Protein AF-A0AAE0SZ71-F1 (afdb_monomer)

Nearest PDB structures (foldseek):
  3pkj-assembly7_E  TM=8.892E-01  e=9.591E-26  Homo sapiens
  4r8m-assembly1_A  TM=6.930E-01  e=4.280E-16  Homo sapiens
  8qt3-assembly1_A  TM=6.829E-01  e=2.014E-15  Homo sapiens
  4r8m-assembly2_B  TM=6.073E-01  e=3.443E-15  Homo sapiens
  2hjh-assembly1_A  TM=6.208E-01  e=1.330E-12  Saccharomyces cerevisiae

pLDDT: mean 90.18, std 10.47, range [48.31, 98.88]

Sequence (384 aa):
MAACCCLSTCKEGAITSTHAHVKVRAFNLTENERKDLKAAWSEEGNAVFHYHCWKYLTSASRGKNPDMKLSDLEVQLVQEAAKTAEYHDEEEKVKDEAKRIAQMIRSADYCIGFTGAGISTAAGIGDFRGIDGKWTERDKKKEYGEKGVKKSAKKSYGSYRPTYTHEALVKLMEMGHIKHLISQNTDGLHRLSGFPHSKLSELHGNSFIEKCEKCGAQYERPFSYRSVSGNSSVPPKCCKRCKINHRTGRMCEKKECNGYLMNTIINFGDYLEDEVLSGATQNAKKADLVLCLGTTLQVTPASDLVQMGKKPIKLILCNRQSTPYDALCYEKEKGQLAPNGVRIFGDCDRLMKEVMLNMLGIENLVEWEQGREERMKQYDERRK

Foldseek 3Di:
DWDCAQQQPDPDDTHDLQAKKKKWAFFADDPVRQPPFRGRADRLRIGMHHPVSLVQQQCQLVVNHPVDPGDPSSSRSSVRRLQQIFIAHGLVQLLVQLLVVLVCLVPWPAEAEEEEPLQQVVQVRAAQRHNLHPVSLVVCCVPPNPRNHDPDDDDFLLSTEGDLLLLLQVVSVVVVSHQAYEYCDQSCRNVLSVNDPLRYQHQQAHQQWKAFPFPRDIDGHLGGAAADDDDAPDDFDQDPFPRGGQFRNDADPPPVRRTTIGGSGHDPRGHTDPVSVVSLQVSLQATQEYEYEADQLPDPPSSVSPVNYDPVHEYEHEYRHHHPCQLSQWDQDPNDTHGSYYYGRDRSSSSSLSSVCSNQPDVRSVVSVVCVVVSVVSSNVSSD

Radius of gyration: 22.72 Å; Cα contacts (8 Å, |Δi|>4): 715; chains: 1; bounding box: 68×51×63 Å

Secondary structure (DSSP, 8-state):
--B--SBTT--S--B-TTS-EEEEE-----TTTTTT-SB---TTSEEEEEHHHHHHHHHHTTT--TT----HHHHHHHHHHHHT-EEE--HHHHHHHHHHHHHHHHH-SSEEEEE-GGGGGGGT---SSSTT-HHHHHHHHHHHTTTT--------GGG----HHHHHHHHHHHTT-EEEEEE---S-HHHHTT--GGGEEETT--TTEEEETTT--EEE-SS------SS-SSPP-B-TTT--B-EEEEE-SSTTT-PEEEE----TTPPPPHHHHHHHHHHHHH-SEEEEES----STTTGGGGG-SSSSPEEEEE-SS--TTGGGGEEEETTEEEESSEEE-S-HHHHHHHHHHHHH-HHHHHHHHHTHHHHHHHHHHHT-

Mean predicted aligned error: 6.12 Å

Solvent-accessible surface area (backbone atoms only — not comparable to full-atom values): 20593 Å² total; per-residue (Å²): 127,70,40,68,48,25,43,73,83,63,83,70,75,68,44,43,90,51,46,43,28,33,40,30,35,33,67,64,44,56,78,74,75,52,55,94,51,67,50,56,55,41,58,70,16,38,39,40,26,41,47,68,58,47,52,52,54,57,34,21,59,68,72,73,32,88,92,46,85,70,54,75,66,52,28,52,42,51,59,47,13,58,73,23,36,32,33,31,53,29,47,65,61,49,49,56,49,15,48,51,49,30,52,51,50,72,70,33,92,30,23,30,38,36,37,24,44,50,49,39,40,86,46,71,43,75,36,52,61,48,72,80,4,59,50,42,42,51,51,43,37,72,78,62,37,84,67,76,63,82,86,71,81,85,73,64,69,66,79,54,59,58,30,66,40,45,48,49,54,39,53,39,32,75,73,61,41,41,66,36,36,37,29,59,42,38,72,45,39,55,56,63,58,63,42,55,69,97,39,49,24,51,54,33,19,27,42,31,34,31,30,21,77,69,83,61,54,73,45,80,47,48,50,59,69,46,80,61,67,103,81,58,93,56,81,83,55,54,37,93,63,56,62,47,51,44,44,37,75,46,66,39,84,54,79,89,66,76,19,51,22,21,50,45,66,58,52,80,71,49,73,68,54,64,70,44,50,48,53,41,46,58,54,26,42,63,14,39,28,34,44,35,34,17,50,54,62,81,56,76,73,68,40,61,41,76,71,50,27,40,82,84,51,27,29,35,40,30,19,34,46,82,40,92,59,61,68,52,19,37,41,78,53,98,89,40,84,40,78,58,33,40,79,43,34,31,58,43,49,63,46,45,50,43,22,43,37,60,69,54,35,69,68,56,34,52,56,59,56,64,51,44,66,60,51,51,52,53,43,55,56,68,44,101

Organism: NCBI:txid2493646

Structure (mmCIF, N/CA/C/O backbone):
data_AF-A0AAE0SZ71-F1
#
_entry.id   AF-A0AAE0SZ71-F1
#
loop_
_atom_site.group_PDB
_atom_site.id
_atom_site.type_symbol
_atom_site.label_atom_id
_atom_site.label_alt_id
_atom_site.label_comp_id
_atom_site.label_asym_id
_atom_site.label_entity_id
_atom_site.label_seq_id
_atom_site.pdbx_PDB_ins_code
_atom_site.Cartn_x
_atom_site.Cartn_y
_atom_site.Cartn_z
_atom_site.occupancy
_atom_site.B_iso_or_equiv
_atom_site.auth_seq_id
_atom_site.auth_comp_id
_atom_site.auth_asym_id
_atom_site.auth_atom_id
_atom_site.pdbx_PDB_model_num
ATOM 1 N N . MET A 1 1 ? -0.511 -15.263 19.471 1.00 48.50 1 MET A N 1
ATOM 2 C CA . MET A 1 1 ? -0.666 -14.887 20.893 1.00 48.50 1 MET A CA 1
ATOM 3 C C . MET A 1 1 ? -1.910 -14.035 21.019 1.00 48.50 1 MET A C 1
ATOM 5 O O . MET A 1 1 ? -2.084 -13.149 20.190 1.00 48.50 1 MET A O 1
ATOM 9 N N . ALA A 1 2 ? -2.783 -14.341 21.976 1.00 62.62 2 ALA A N 1
ATOM 10 C CA . ALA A 1 2 ? -3.951 -13.515 22.247 1.00 62.62 2 ALA A CA 1
ATOM 11 C C . ALA A 1 2 ? -3.523 -12.287 23.068 1.00 62.62 2 ALA A C 1
ATOM 13 O O . ALA A 1 2 ? -2.695 -12.415 23.968 1.00 62.62 2 ALA A O 1
ATOM 14 N N . ALA A 1 3 ? -4.040 -11.110 22.729 1.00 82.12 3 ALA A N 1
ATOM 15 C CA . ALA A 1 3 ? -3.817 -9.870 23.465 1.00 82.12 3 ALA A CA 1
ATOM 16 C C . ALA A 1 3 ? -5.082 -9.510 24.251 1.00 82.12 3 ALA A C 1
ATOM 18 O O . ALA A 1 3 ? -6.190 -9.749 23.781 1.00 82.12 3 ALA A O 1
ATOM 19 N N . CYS A 1 4 ? -4.950 -8.913 25.431 1.00 90.50 4 CYS A N 1
ATOM 20 C CA . CYS A 1 4 ? -6.106 -8.349 26.126 1.00 90.50 4 CYS A CA 1
ATOM 21 C C . CYS A 1 4 ? -6.419 -6.959 25.567 1.00 90.50 4 CYS A C 1
ATOM 23 O O . CYS A 1 4 ? -5.514 -6.212 25.191 1.00 90.50 4 CYS A O 1
ATOM 25 N N . CYS A 1 5 ? -7.700 -6.598 25.533 1.00 94.69 5 CYS A N 1
ATOM 26 C CA . CYS A 1 5 ? -8.083 -5.222 25.257 1.00 94.69 5 CYS A CA 1
ATOM 27 C C . CYS A 1 5 ? -7.562 -4.301 26.368 1.00 94.69 5 CYS A C 1
ATOM 29 O O . CYS A 1 5 ? -7.743 -4.578 27.549 1.00 94.69 5 CYS A O 1
ATOM 31 N N . CYS A 1 6 ? -6.958 -3.179 25.985 1.00 95.88 6 CYS A N 1
ATOM 32 C CA . CYS A 1 6 ? -6.413 -2.190 26.907 1.00 95.88 6 CYS A CA 1
ATOM 33 C C . CYS A 1 6 ? -7.485 -1.327 27.590 1.00 95.88 6 CYS A C 1
ATOM 35 O O . CYS A 1 6 ? -7.135 -0.527 28.448 1.00 95.88 6 CYS A O 1
ATOM 37 N N . LEU A 1 7 ? -8.769 -1.422 27.230 1.00 95.31 7 LEU A N 1
ATOM 38 C CA . LEU A 1 7 ? -9.818 -0.660 27.910 1.00 95.31 7 LEU A CA 1
ATOM 39 C C . LEU A 1 7 ? -10.175 -1.351 29.233 1.00 95.31 7 LEU A C 1
ATOM 41 O O . LEU A 1 7 ? -10.630 -2.490 29.221 1.00 95.31 7 LEU A O 1
ATOM 45 N N . SER A 1 8 ? -10.019 -0.659 30.363 1.00 91.00 8 SER A N 1
ATOM 46 C CA . SER A 1 8 ? -10.169 -1.249 31.704 1.00 91.00 8 SER A CA 1
ATOM 47 C C . SER A 1 8 ? -11.580 -1.751 32.014 1.00 91.00 8 SER A C 1
ATOM 49 O O . SER A 1 8 ? -11.755 -2.663 32.815 1.00 91.00 8 SER A O 1
ATOM 51 N N . THR A 1 9 ? -12.594 -1.185 31.358 1.00 91.50 9 THR A N 1
ATOM 52 C CA . THR A 1 9 ? -13.996 -1.599 31.486 1.00 91.50 9 THR A CA 1
ATOM 53 C C . THR A 1 9 ? -14.417 -2.644 30.453 1.00 91.50 9 THR A C 1
ATOM 55 O O . THR A 1 9 ? -15.591 -3.022 30.418 1.00 91.50 9 THR A O 1
ATOM 58 N N . CYS A 1 10 ? -13.500 -3.103 29.594 1.00 93.06 10 CYS A N 1
ATOM 59 C CA . CYS A 1 10 ? -13.794 -4.134 28.609 1.00 93.06 10 CYS A CA 1
ATOM 60 C C . CYS A 1 10 ? -14.146 -5.446 29.317 1.00 93.06 10 CYS A C 1
ATOM 62 O O . CYS A 1 10 ? -13.389 -5.940 30.148 1.00 93.06 10 CYS A O 1
ATOM 64 N N . LYS A 1 11 ? -15.306 -6.006 28.969 1.00 90.62 11 LYS A N 1
ATOM 65 C CA . LYS A 1 11 ? -15.768 -7.315 29.456 1.00 90.62 11 LYS A CA 1
ATOM 66 C C . LYS A 1 11 ? -15.661 -8.408 28.392 1.00 90.62 11 LYS A C 1
ATOM 68 O O . LYS A 1 11 ? -16.082 -9.534 28.635 1.00 90.62 11 LYS A O 1
ATOM 73 N N . GLU A 1 12 ? -15.157 -8.067 27.210 1.00 88.31 12 GLU A N 1
ATOM 74 C CA . GLU A 1 12 ? -14.940 -9.042 26.146 1.00 88.31 12 GLU A CA 1
ATOM 75 C C . GLU A 1 12 ? -13.670 -9.857 26.401 1.00 88.31 12 GLU A C 1
ATOM 77 O O . GLU A 1 12 ? -12.774 -9.436 27.135 1.00 88.31 12 GLU A O 1
ATOM 82 N N . GLY A 1 13 ? -13.620 -11.047 25.799 1.00 86.06 13 GLY A N 1
ATOM 83 C CA . GLY A 1 13 ? -12.505 -11.979 25.934 1.00 86.06 13 GLY A CA 1
ATOM 84 C C . GLY A 1 13 ? -11.212 -11.492 25.274 1.00 86.06 13 GLY A C 1
ATOM 85 O O . GLY A 1 13 ? -11.029 -10.323 24.949 1.00 86.06 13 GLY A O 1
ATOM 86 N N . ALA A 1 14 ? -10.270 -12.408 25.075 1.00 90.12 14 ALA A N 1
ATOM 87 C CA . ALA A 1 14 ? -8.994 -12.053 24.469 1.00 90.12 14 ALA A CA 1
ATOM 88 C C . ALA A 1 14 ? -9.130 -11.751 22.961 1.00 90.12 14 ALA A C 1
ATOM 90 O O . ALA A 1 14 ? -9.825 -12.440 22.212 1.00 90.12 14 ALA A O 1
ATOM 91 N N . ILE A 1 15 ? -8.384 -10.752 22.495 1.00 90.88 15 ILE A N 1
ATOM 92 C CA . ILE A 1 15 ? -8.221 -10.407 21.084 1.00 90.88 15 ILE A CA 1
ATOM 93 C C . ILE A 1 15 ? -7.270 -11.425 20.456 1.00 90.88 15 ILE A C 1
ATOM 95 O O . ILE A 1 15 ? -6.082 -11.481 20.782 1.00 90.88 15 ILE A O 1
ATOM 99 N N . THR A 1 16 ? -7.778 -12.230 19.532 1.00 88.50 16 THR A N 1
ATOM 100 C CA . THR A 1 16 ? -6.980 -13.139 18.708 1.00 88.50 16 THR A CA 1
ATOM 101 C C . THR A 1 16 ? -6.716 -12.493 17.344 1.00 88.50 16 THR A C 1
ATOM 103 O O . THR A 1 16 ? -7.245 -11.430 17.023 1.00 88.50 16 THR A O 1
ATOM 106 N N . SER A 1 17 ? -5.918 -13.145 16.497 1.00 80.38 17 SER A N 1
ATOM 107 C CA . SER A 1 17 ? -5.688 -12.707 15.111 1.00 80.38 17 SER A CA 1
ATOM 108 C C . SER A 1 17 ? -6.942 -12.757 14.223 1.00 80.38 17 SER A C 1
ATOM 110 O O . SER A 1 17 ? -6.939 -12.194 13.125 1.00 80.38 17 SER A O 1
ATOM 112 N N . THR A 1 18 ? -8.000 -13.439 14.668 1.00 87.06 18 THR A N 1
ATOM 113 C CA . THR A 1 18 ? -9.254 -13.593 13.920 1.00 87.06 18 THR A CA 1
ATOM 114 C C . THR A 1 18 ? -10.278 -12.511 14.263 1.00 87.06 18 THR A C 1
ATOM 116 O O . THR A 1 18 ? -11.171 -12.260 13.458 1.00 87.06 18 THR A O 1
ATOM 119 N N . HIS A 1 19 ? -10.134 -11.844 15.413 1.00 92.25 19 HIS A N 1
ATOM 120 C CA . HIS A 1 19 ? -11.052 -10.807 15.882 1.00 92.25 19 HIS A CA 1
ATOM 121 C C . HIS A 1 19 ? -10.746 -9.432 15.281 1.00 92.25 19 HIS A C 1
ATOM 123 O O . HIS A 1 19 ? -9.582 -9.062 15.087 1.00 92.25 19 HIS A O 1
ATOM 129 N N . ALA A 1 20 ? -11.798 -8.638 15.069 1.00 94.44 20 ALA A N 1
ATOM 130 C CA . ALA A 1 20 ? -11.657 -7.237 14.704 1.00 94.44 20 ALA A CA 1
ATOM 131 C C . ALA A 1 20 ? -11.041 -6.427 15.857 1.00 94.44 20 ALA A C 1
ATOM 133 O O . ALA A 1 20 ? -11.530 -6.442 16.991 1.00 94.44 20 ALA A O 1
ATOM 134 N N . HIS A 1 21 ? -9.973 -5.687 15.574 1.00 95.94 21 HIS A N 1
ATOM 135 C CA . HIS A 1 21 ? -9.239 -4.943 16.594 1.00 95.94 21 HIS A CA 1
ATOM 136 C C . HIS A 1 21 ? -8.551 -3.704 16.031 1.00 95.94 21 HIS A C 1
ATOM 138 O O . HIS A 1 21 ? -8.411 -3.531 14.821 1.00 95.94 21 HIS A O 1
ATOM 144 N N . VAL A 1 22 ? -8.125 -2.824 16.934 1.00 96.75 22 VAL A N 1
ATOM 145 C CA . VAL A 1 22 ? -7.408 -1.593 16.607 1.00 96.75 22 VAL A CA 1
ATOM 146 C C . VAL A 1 22 ? -6.134 -1.537 17.425 1.00 96.75 22 VAL A C 1
ATOM 148 O O . VAL A 1 22 ? -6.160 -1.699 18.646 1.00 96.75 22 VAL A O 1
ATOM 151 N N . LYS A 1 23 ? -5.020 -1.304 16.744 1.00 95.94 23 LYS A N 1
ATOM 152 C CA . LYS A 1 23 ? -3.729 -1.006 17.351 1.00 95.94 23 LYS A CA 1
ATOM 153 C C . LYS A 1 23 ? -3.484 0.482 17.223 1.00 95.94 23 LYS A C 1
ATOM 155 O O . LYS A 1 23 ? -3.735 1.070 16.173 1.00 95.94 23 LYS A O 1
ATOM 160 N N . VAL A 1 24 ? -3.008 1.092 18.293 1.00 95.19 24 VAL A N 1
ATOM 161 C CA . VAL A 1 24 ? -2.749 2.528 18.330 1.00 95.19 24 VAL A CA 1
ATOM 162 C C . VAL A 1 24 ? -1.466 2.814 19.084 1.00 95.19 24 VAL A C 1
ATOM 164 O O . VAL A 1 24 ? -1.037 2.020 19.928 1.00 95.19 24 VAL A O 1
ATOM 167 N N . ARG A 1 25 ? -0.886 3.985 18.817 1.00 92.19 25 ARG A N 1
ATOM 168 C CA . ARG A 1 25 ? 0.260 4.481 19.569 1.00 92.19 25 ARG A CA 1
ATOM 169 C C . ARG A 1 25 ? 0.177 5.984 19.791 1.00 92.19 25 ARG A C 1
ATOM 171 O O . ARG A 1 25 ? 0.196 6.749 18.825 1.00 92.19 25 ARG A O 1
ATOM 178 N N . ALA A 1 26 ? 0.153 6.387 21.055 1.00 89.75 26 ALA A N 1
ATOM 179 C CA . ALA A 1 26 ? 0.251 7.777 21.486 1.00 89.75 26 ALA A CA 1
ATOM 180 C C . ALA A 1 26 ? 1.727 8.208 21.668 1.00 89.75 26 ALA A C 1
ATOM 182 O O . ALA A 1 26 ? 2.641 7.643 21.050 1.00 89.75 26 ALA A O 1
ATOM 183 N N . PHE A 1 27 ? 1.965 9.235 22.485 1.00 84.25 27 PHE A N 1
ATOM 184 C CA . PHE A 1 27 ? 3.294 9.599 22.980 1.00 84.25 27 PHE A CA 1
ATOM 185 C C . PHE A 1 27 ? 3.698 8.734 24.188 1.00 84.25 27 PHE A C 1
ATOM 187 O O . PHE A 1 27 ? 2.862 8.066 24.798 1.00 84.25 27 PHE A O 1
ATOM 194 N N . ASN A 1 28 ? 4.996 8.716 24.504 1.00 84.75 28 ASN A N 1
ATOM 195 C CA . ASN A 1 28 ? 5.529 7.949 25.631 1.00 84.75 28 ASN A CA 1
ATOM 196 C C . ASN A 1 28 ? 5.015 8.505 26.964 1.00 84.75 28 ASN A C 1
ATOM 198 O O . ASN A 1 28 ? 4.923 9.719 27.129 1.00 84.75 28 ASN A O 1
ATOM 202 N N . LEU A 1 29 ? 4.764 7.615 27.921 1.00 82.75 29 LEU A N 1
ATOM 203 C CA . LEU A 1 29 ? 4.217 7.953 29.233 1.00 82.75 29 LEU A CA 1
ATOM 204 C C . LEU A 1 29 ? 5.156 7.483 30.343 1.00 82.75 29 LEU A C 1
ATOM 206 O O . LEU A 1 29 ? 5.668 6.363 30.313 1.00 82.75 29 LEU A O 1
ATOM 210 N N . THR A 1 30 ? 5.339 8.319 31.359 1.00 85.94 30 THR A N 1
ATOM 211 C CA . THR A 1 30 ? 5.982 7.927 32.617 1.00 85.94 30 THR A CA 1
ATOM 212 C C . THR A 1 30 ? 5.113 6.931 33.387 1.00 85.94 30 THR A C 1
ATOM 214 O O . THR A 1 30 ? 3.927 6.749 33.116 1.00 85.94 30 THR A O 1
ATOM 217 N N . GLU A 1 31 ? 5.686 6.261 34.387 1.00 85.69 31 GLU A N 1
ATOM 218 C CA . GLU A 1 31 ? 4.921 5.345 35.239 1.00 85.69 31 GLU A CA 1
ATOM 219 C C . GLU A 1 31 ? 3.750 6.037 35.953 1.00 85.69 31 GLU A C 1
ATOM 221 O O . GLU A 1 31 ? 2.668 5.465 36.038 1.00 85.69 31 GLU A O 1
ATOM 226 N N . ASN A 1 32 ? 3.937 7.277 36.413 1.00 87.56 32 ASN A N 1
ATOM 227 C CA . ASN A 1 32 ? 2.889 8.021 37.110 1.00 87.56 32 ASN A CA 1
ATOM 228 C C . ASN A 1 32 ? 1.768 8.477 36.172 1.00 87.56 32 ASN A C 1
ATOM 230 O O . ASN A 1 32 ? 0.607 8.388 36.552 1.00 87.56 32 ASN A O 1
ATOM 234 N N . GLU A 1 33 ? 2.088 8.899 34.946 1.00 87.00 33 GLU A N 1
ATOM 235 C CA . GLU A 1 33 ? 1.075 9.310 33.960 1.00 87.00 33 GLU A CA 1
ATOM 236 C C . GLU A 1 33 ? 0.180 8.149 33.506 1.00 87.00 33 GLU A C 1
ATOM 238 O O . GLU A 1 33 ? -0.921 8.386 33.026 1.00 87.00 33 GLU A O 1
ATOM 243 N N . ARG A 1 34 ? 0.631 6.895 33.657 1.00 88.31 34 ARG A N 1
ATOM 244 C CA . ARG A 1 34 ? -0.151 5.699 33.302 1.00 88.31 34 ARG A CA 1
ATOM 245 C C . ARG A 1 34 ? -1.137 5.255 34.384 1.00 88.31 34 ARG A C 1
ATOM 247 O O . ARG A 1 34 ? -1.961 4.382 34.109 1.00 88.31 34 ARG A O 1
ATOM 254 N N . LYS A 1 35 ? -1.043 5.795 35.603 1.00 86.75 35 LYS A N 1
ATOM 255 C CA . LYS A 1 35 ? -1.917 5.404 36.718 1.00 86.75 35 LYS A CA 1
ATOM 256 C C . LYS A 1 35 ? -3.323 5.964 36.516 1.00 86.75 35 LYS A C 1
ATOM 258 O O . LYS A 1 35 ? -3.495 7.052 35.980 1.00 86.75 35 LYS A O 1
ATOM 263 N N . ASP A 1 36 ? -4.318 5.187 36.935 1.00 86.56 36 ASP A N 1
ATOM 264 C CA . ASP A 1 36 ? -5.735 5.574 36.980 1.00 86.56 36 ASP A CA 1
ATOM 265 C C . ASP A 1 36 ? -6.378 5.979 35.635 1.00 86.56 36 ASP A C 1
ATOM 267 O O . ASP A 1 36 ? -7.490 6.511 35.606 1.00 86.56 36 ASP A O 1
ATOM 271 N N . LEU A 1 37 ? -5.733 5.661 34.506 1.00 92.69 37 LEU A N 1
ATOM 272 C CA . LEU A 1 37 ? -6.303 5.846 33.171 1.00 92.69 37 LEU A CA 1
ATOM 273 C C . LEU A 1 37 ? -7.346 4.761 32.852 1.00 92.69 37 LEU A C 1
ATOM 275 O O . LEU A 1 37 ? -7.213 3.592 33.223 1.00 92.69 37 LEU A O 1
ATOM 279 N N . LYS A 1 38 ? -8.373 5.114 32.073 1.00 93.38 38 LYS A N 1
ATOM 280 C CA . LYS A 1 38 ? -9.365 4.166 31.536 1.00 93.38 38 LYS A CA 1
ATOM 281 C C . LYS A 1 38 ? -8.763 3.203 30.515 1.00 93.38 38 LYS A C 1
ATOM 283 O O . LYS A 1 38 ? -9.315 2.128 30.296 1.00 93.38 38 LYS A O 1
ATOM 288 N N . ALA A 1 39 ? -7.654 3.577 29.885 1.00 94.44 39 ALA A N 1
ATOM 289 C CA . ALA A 1 39 ? -6.914 2.728 28.965 1.00 94.44 39 ALA A CA 1
ATOM 290 C C . ALA A 1 39 ? -5.526 2.391 29.526 1.00 94.44 39 ALA A C 1
ATOM 292 O O . ALA A 1 39 ? -4.774 3.273 29.933 1.00 94.44 39 ALA A O 1
ATOM 293 N N . ALA A 1 40 ? -5.177 1.109 29.505 1.00 93.75 40 ALA A N 1
ATOM 294 C CA . ALA A 1 40 ? -3.873 0.592 29.885 1.00 93.75 40 ALA A CA 1
ATOM 295 C C . ALA A 1 40 ? -2.869 0.789 28.738 1.00 93.75 40 ALA A C 1
ATOM 297 O O . ALA A 1 40 ? -2.753 -0.047 27.838 1.00 93.75 40 ALA A O 1
ATOM 298 N N . TRP A 1 41 ? -2.155 1.912 28.769 1.00 92.94 41 TRP A N 1
ATOM 299 C CA . TRP A 1 41 ? -1.090 2.231 27.818 1.00 92.94 41 TRP A CA 1
ATOM 300 C C . TRP A 1 41 ? 0.247 1.612 28.241 1.00 92.94 41 TRP A C 1
ATOM 302 O O . TRP A 1 41 ? 0.579 1.553 29.429 1.00 92.94 41 TRP A O 1
ATOM 312 N N . SER A 1 42 ? 1.056 1.181 27.274 1.00 92.12 42 SER A N 1
ATOM 313 C CA . SER A 1 42 ? 2.456 0.841 27.545 1.00 92.12 42 SER A CA 1
ATOM 314 C C . SER A 1 42 ? 3.306 2.099 27.778 1.00 92.12 42 SER A C 1
ATOM 316 O O . SER A 1 42 ? 2.874 3.217 27.502 1.00 92.12 42 SER A O 1
ATOM 318 N N . GLU A 1 43 ? 4.538 1.927 28.261 1.00 87.88 43 GLU A N 1
ATOM 319 C CA . GLU A 1 43 ? 5.514 3.025 28.400 1.00 87.88 43 GLU A CA 1
ATOM 320 C C . GLU A 1 43 ? 5.785 3.743 27.062 1.00 87.88 43 GLU A C 1
ATOM 322 O O . GLU A 1 43 ? 5.908 4.964 27.004 1.00 87.88 43 GLU A O 1
ATOM 327 N N . GLU A 1 44 ? 5.792 2.991 25.958 1.00 85.69 44 GLU A N 1
ATOM 328 C CA . GLU A 1 44 ? 5.942 3.518 24.593 1.00 85.69 44 GLU A CA 1
ATOM 329 C C . GLU A 1 44 ? 4.633 4.090 24.006 1.00 85.69 44 GLU A C 1
ATOM 331 O O . GLU A 1 44 ? 4.572 4.406 22.813 1.00 85.69 44 GLU A O 1
ATOM 336 N N . GLY A 1 45 ? 3.571 4.174 24.815 1.00 88.81 45 GLY A N 1
ATOM 337 C CA . GLY A 1 45 ? 2.261 4.679 24.410 1.00 88.81 45 GLY A CA 1
ATOM 338 C C . GLY A 1 45 ? 1.468 3.726 23.513 1.00 88.81 45 GLY A C 1
ATOM 339 O O . GLY A 1 45 ? 0.530 4.168 22.853 1.00 88.81 45 GLY A O 1
ATOM 340 N N . ASN A 1 46 ? 1.830 2.440 23.443 1.00 93.31 46 ASN A N 1
ATOM 341 C CA . ASN A 1 46 ? 1.107 1.447 22.642 1.00 93.31 46 ASN A CA 1
ATOM 342 C C . ASN A 1 46 ? -0.126 0.929 23.389 1.00 93.31 46 ASN A C 1
ATOM 344 O O . ASN A 1 46 ? -0.070 0.699 24.600 1.00 93.31 46 ASN A O 1
ATOM 348 N N . ALA A 1 47 ? -1.206 0.674 22.652 1.00 95.00 47 ALA A N 1
ATOM 349 C CA . ALA A 1 47 ? -2.386 -0.015 23.162 1.00 95.00 47 ALA A CA 1
ATOM 350 C C . ALA A 1 47 ? -3.115 -0.788 22.051 1.00 95.00 47 ALA A C 1
ATOM 352 O O . ALA A 1 47 ? -3.022 -0.454 20.866 1.00 95.00 47 ALA A O 1
ATOM 353 N N . VAL A 1 48 ? -3.850 -1.831 22.446 1.00 96.06 48 VAL A N 1
ATOM 354 C CA . VAL A 1 48 ? -4.674 -2.655 21.552 1.00 96.06 48 VAL A CA 1
ATOM 355 C C . VAL A 1 48 ? -6.094 -2.713 22.094 1.00 96.06 48 VAL A C 1
ATOM 357 O O . VAL A 1 48 ? -6.307 -2.923 23.284 1.00 96.06 48 VAL A O 1
ATOM 360 N N . PHE A 1 49 ? -7.084 -2.546 21.227 1.00 96.88 49 PHE A N 1
ATOM 361 C CA . PHE A 1 49 ? -8.488 -2.516 21.616 1.00 96.88 49 PHE A CA 1
ATOM 362 C C . PHE A 1 49 ? -9.333 -3.400 20.707 1.00 96.88 49 PHE A C 1
ATOM 364 O O . PHE A 1 49 ? -9.058 -3.499 19.512 1.00 96.88 49 PHE A O 1
ATOM 371 N N . HIS A 1 50 ? -10.417 -3.969 21.237 1.00 96.19 50 HIS A N 1
ATOM 372 C CA . HIS A 1 50 ? -11.516 -4.396 20.374 1.00 96.19 50 HIS A CA 1
ATOM 373 C C . HIS A 1 50 ? -12.035 -3.194 19.579 1.00 96.19 50 HIS A C 1
ATOM 375 O O . HIS A 1 50 ? -12.017 -2.059 20.069 1.00 96.19 50 HIS A O 1
ATOM 381 N N . TYR A 1 51 ? -12.545 -3.438 18.371 1.00 94.62 51 TYR A N 1
ATOM 382 C CA . TYR A 1 51 ? -13.035 -2.368 17.499 1.00 94.62 51 TYR A CA 1
ATOM 383 C C . TYR A 1 51 ? -14.075 -1.461 18.183 1.00 94.62 51 TYR A C 1
ATOM 385 O O . TYR A 1 51 ? -13.945 -0.233 18.181 1.00 94.62 51 TYR A O 1
ATOM 393 N N . HIS A 1 52 ? -15.084 -2.051 18.830 1.00 94.25 52 HIS A N 1
ATOM 394 C CA . HIS A 1 52 ? -16.141 -1.297 19.507 1.00 94.25 52 HIS A CA 1
ATOM 395 C C . HIS A 1 52 ? -15.622 -0.566 20.766 1.00 94.25 52 HIS A C 1
ATOM 397 O O . HIS A 1 52 ? -16.047 0.561 21.016 1.00 94.25 52 HIS A O 1
ATOM 403 N N . CYS A 1 53 ? -14.661 -1.137 21.508 1.00 95.81 53 CYS A N 1
ATOM 404 C CA . CYS A 1 53 ? -14.004 -0.479 22.647 1.00 95.81 53 CYS A CA 1
ATOM 405 C C . CYS A 1 53 ? -13.258 0.786 22.208 1.00 95.81 53 CYS A C 1
ATOM 407 O O . CYS A 1 53 ? -13.389 1.837 22.834 1.00 95.81 53 CYS A O 1
ATOM 409 N N . TRP A 1 54 ? -12.510 0.709 21.102 1.00 96.56 54 TRP A N 1
ATOM 410 C CA . TRP A 1 54 ? -11.829 1.876 20.540 1.00 96.56 54 TRP A CA 1
ATOM 411 C C . TRP A 1 54 ? -12.821 2.948 20.078 1.00 96.56 54 TRP A C 1
ATOM 413 O O . TRP A 1 54 ? -12.642 4.137 20.354 1.00 96.56 54 TRP A O 1
ATOM 423 N N . LYS A 1 55 ? -13.914 2.541 19.421 1.00 94.75 55 LYS A N 1
ATOM 424 C CA . LYS A 1 55 ? -14.999 3.448 19.015 1.00 94.75 55 LYS A CA 1
ATOM 425 C C . LYS A 1 55 ? -15.660 4.132 20.219 1.00 94.75 55 LYS A C 1
ATOM 427 O O . LYS A 1 55 ? -15.946 5.326 20.165 1.00 94.75 55 LYS A O 1
ATOM 432 N N . TYR A 1 56 ? -15.878 3.394 21.304 1.00 94.50 56 TYR A N 1
ATOM 433 C CA . TYR A 1 56 ? -16.426 3.918 22.554 1.00 94.50 56 TYR A CA 1
ATOM 434 C C . TYR A 1 56 ? -15.503 4.983 23.167 1.00 94.50 56 TYR A C 1
ATOM 436 O O . TYR A 1 56 ? -15.953 6.096 23.452 1.00 94.50 56 TYR A O 1
ATOM 444 N N . LEU A 1 57 ? -14.203 4.682 23.258 1.00 95.12 57 LEU A N 1
ATOM 445 C CA . LEU A 1 57 ? -13.178 5.573 23.809 1.00 95.12 57 LEU A CA 1
ATOM 446 C C . LEU A 1 57 ? -12.987 6.850 22.967 1.00 95.12 57 LEU A C 1
ATOM 448 O O . LEU A 1 57 ? -12.950 7.959 23.495 1.00 95.12 57 LEU A O 1
ATOM 452 N N . THR A 1 58 ? -12.934 6.717 21.640 1.00 95.50 58 THR A N 1
ATOM 453 C CA . THR A 1 58 ? -12.820 7.860 20.710 1.00 95.50 58 THR A CA 1
ATOM 454 C C . THR A 1 58 ? -14.083 8.716 20.626 1.00 95.50 58 THR A C 1
ATOM 456 O O . THR A 1 58 ? -14.005 9.903 20.313 1.00 95.50 58 THR A O 1
ATOM 459 N N . SER A 1 59 ? -15.260 8.146 20.895 1.00 94.62 59 SER A N 1
ATOM 460 C CA . SER A 1 59 ? -16.500 8.918 21.026 1.00 94.62 59 SER A CA 1
ATOM 461 C C . SER A 1 59 ? -16.486 9.762 22.306 1.00 94.62 59 SER A C 1
ATOM 463 O O . SER A 1 59 ? -16.813 10.951 22.272 1.00 94.62 59 SER A O 1
ATOM 465 N N . ALA A 1 60 ? -16.031 9.173 23.416 1.00 94.12 60 ALA A N 1
ATOM 466 C CA . ALA A 1 60 ? -15.876 9.856 24.697 1.00 94.12 60 ALA A CA 1
ATOM 467 C C . ALA A 1 60 ? -14.881 11.024 24.622 1.00 94.12 60 ALA A C 1
ATOM 469 O O . ALA A 1 60 ? -15.205 12.123 25.066 1.00 94.12 60 ALA A O 1
ATOM 470 N N . SER A 1 61 ? -13.737 10.854 23.946 1.00 94.69 61 SER A N 1
ATOM 471 C CA . SER A 1 61 ? -12.750 11.937 23.769 1.00 94.69 61 SER A CA 1
ATOM 472 C C . SER A 1 61 ? -13.235 13.118 22.917 1.00 94.69 61 SER A C 1
ATOM 474 O O . SER A 1 61 ? -12.573 14.153 22.852 1.00 94.69 61 SER A O 1
ATOM 476 N N . ARG A 1 62 ? -14.395 12.981 22.264 1.00 93.50 62 ARG A N 1
ATOM 477 C CA . ARG A 1 62 ? -15.077 14.038 21.500 1.00 93.50 62 ARG A CA 1
ATOM 478 C C . ARG A 1 62 ? -16.296 14.605 22.236 1.00 93.50 62 ARG A C 1
ATOM 480 O O . ARG A 1 62 ? -17.075 15.330 21.624 1.00 93.50 62 ARG A O 1
ATOM 487 N N . GLY A 1 63 ? -16.511 14.223 23.497 1.00 90.00 63 GLY A N 1
ATOM 488 C CA . GLY A 1 63 ? -17.678 14.620 24.291 1.00 90.00 63 GLY A CA 1
ATOM 489 C C . GLY A 1 63 ? -19.001 14.019 23.808 1.00 90.00 63 GLY A C 1
ATOM 490 O O . GLY A 1 63 ? -20.065 14.486 24.199 1.00 90.00 63 GLY A O 1
ATOM 491 N N . LYS A 1 64 ? -18.964 12.994 22.944 1.00 89.69 64 LYS A N 1
ATOM 492 C CA . LYS A 1 64 ? -20.165 12.371 22.357 1.00 89.69 64 LYS A CA 1
ATOM 493 C C . LYS A 1 64 ? -20.702 11.192 23.166 1.00 89.69 64 LYS A C 1
ATOM 495 O O . LYS A 1 64 ? -21.651 10.543 22.738 1.00 89.69 64 LYS A O 1
ATOM 500 N N . ASN A 1 65 ? -20.080 10.890 24.300 1.00 86.00 65 ASN A N 1
ATOM 501 C CA . ASN A 1 65 ? -20.449 9.773 25.152 1.00 86.00 65 ASN A CA 1
ATOM 502 C C . ASN A 1 65 ? -20.454 10.211 26.628 1.00 86.00 65 ASN A C 1
ATOM 504 O O . ASN A 1 65 ? -19.378 10.326 27.217 1.00 86.00 65 ASN A O 1
ATOM 508 N N . PRO A 1 66 ? -21.630 10.488 27.216 1.00 79.12 66 PRO A N 1
ATOM 509 C CA . PRO A 1 66 ? -21.731 11.013 28.578 1.00 79.12 66 PRO A CA 1
ATOM 510 C C . PRO A 1 66 ? -21.363 9.981 29.657 1.00 79.12 66 PRO A C 1
ATOM 512 O O . PRO A 1 66 ? -20.975 10.372 30.758 1.00 79.12 66 PRO A O 1
ATOM 515 N N . ASP A 1 67 ? -21.422 8.686 29.335 1.00 86.75 67 ASP A N 1
ATOM 516 C CA . ASP A 1 67 ? -21.193 7.586 30.282 1.00 86.75 67 ASP A CA 1
ATOM 517 C C . ASP A 1 67 ? -19.700 7.323 30.551 1.00 86.75 67 ASP A C 1
ATOM 519 O O . ASP A 1 67 ? -19.334 6.582 31.465 1.00 86.75 67 ASP A O 1
ATOM 523 N N . MET A 1 68 ? -18.807 7.940 29.770 1.00 89.25 68 MET A N 1
ATOM 524 C CA . MET A 1 68 ? -17.359 7.844 29.934 1.00 89.25 68 MET A CA 1
ATOM 525 C C . MET A 1 68 ? -16.747 9.241 30.010 1.00 89.25 68 MET A C 1
ATOM 527 O O . MET A 1 68 ? -16.473 9.880 28.997 1.00 89.25 68 MET A O 1
ATOM 531 N N . LYS A 1 69 ? -16.482 9.698 31.236 1.00 90.38 69 LYS A N 1
ATOM 532 C CA . LYS A 1 69 ? -15.695 10.910 31.479 1.00 90.38 69 LYS A CA 1
ATOM 533 C C . LYS A 1 69 ? -14.207 10.579 31.405 1.00 90.38 69 LYS A C 1
ATOM 535 O O . LYS A 1 69 ? -13.738 9.714 32.145 1.00 90.38 69 LYS A O 1
ATOM 540 N N . LEU A 1 70 ? -13.506 11.269 30.512 1.00 93.44 70 LEU A N 1
ATOM 541 C CA . LEU A 1 70 ? -12.057 11.206 30.347 1.00 93.44 70 LEU A CA 1
ATOM 542 C C . LEU A 1 7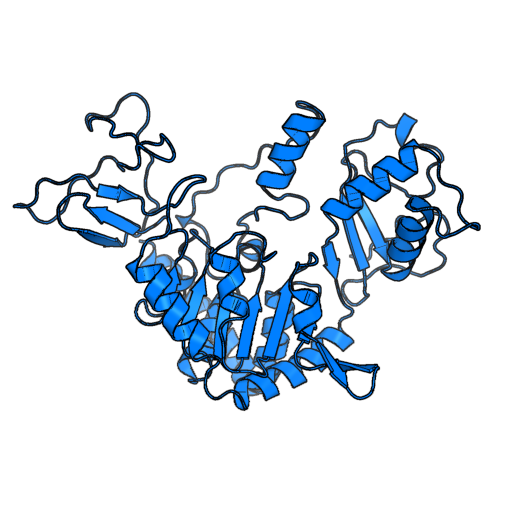0 ? -11.424 12.464 30.944 1.00 93.44 70 LEU A C 1
ATOM 544 O O . LEU A 1 70 ? -11.992 13.551 30.835 1.00 93.44 70 LEU A O 1
ATOM 548 N N . SER A 1 71 ? -10.258 12.312 31.562 1.00 94.12 71 SER A N 1
ATOM 549 C CA . SER A 1 71 ? -9.394 13.436 31.936 1.00 94.12 71 SER A CA 1
ATOM 550 C C . SER A 1 71 ? -8.798 14.122 30.699 1.00 94.12 71 SER A C 1
ATOM 552 O O . SER A 1 71 ? -8.753 13.536 29.615 1.00 94.12 71 SER A O 1
ATOM 554 N N . ASP A 1 72 ? -8.280 15.343 30.857 1.00 93.12 72 ASP A N 1
ATOM 555 C CA . ASP A 1 72 ? -7.643 16.083 29.755 1.00 93.12 72 ASP A CA 1
ATOM 556 C C . ASP A 1 72 ? -6.480 15.300 29.127 1.00 93.12 72 ASP A C 1
ATOM 558 O O . ASP A 1 72 ? -6.341 15.259 27.902 1.00 93.12 72 ASP A O 1
ATOM 562 N N . LEU A 1 73 ? -5.685 14.612 29.954 1.00 92.25 73 LEU A N 1
ATOM 563 C CA . LEU A 1 73 ? -4.600 13.749 29.488 1.00 92.25 73 LEU A CA 1
ATOM 564 C C . LEU A 1 73 ? -5.129 12.581 28.643 1.00 92.25 73 LEU A C 1
ATOM 566 O O . LEU A 1 73 ? -4.586 12.292 27.579 1.00 92.25 73 LEU A O 1
ATOM 570 N N . GLU A 1 74 ? -6.206 11.919 29.069 1.00 94.44 74 GLU A N 1
ATOM 571 C CA . GLU A 1 74 ? -6.811 10.822 28.304 1.00 94.44 74 GLU A CA 1
ATOM 572 C C . GLU A 1 74 ? -7.395 11.295 26.976 1.00 94.44 74 GLU A C 1
ATOM 574 O O . GLU A 1 74 ? -7.255 10.608 25.962 1.00 94.44 74 GLU A O 1
ATOM 579 N N . VAL A 1 75 ? -8.016 12.477 26.956 1.00 94.75 75 VAL A N 1
ATOM 580 C CA . VAL A 1 75 ? -8.498 13.094 25.717 1.00 94.75 75 VAL A CA 1
ATOM 581 C C . VAL A 1 75 ? -7.331 13.313 24.756 1.00 94.75 75 VAL A C 1
ATOM 583 O O . VAL A 1 75 ? -7.421 12.894 23.599 1.00 94.75 75 VAL A O 1
ATOM 586 N N . GLN A 1 76 ? -6.224 13.892 25.231 1.00 92.75 76 GLN A N 1
ATOM 587 C CA . GLN A 1 76 ? -5.019 14.105 24.423 1.00 92.75 76 GLN A CA 1
ATOM 588 C C . GLN A 1 76 ? -4.435 12.784 23.905 1.00 92.75 76 GLN A C 1
ATOM 590 O O . GLN A 1 76 ? -4.175 12.657 22.708 1.00 92.75 76 GLN A O 1
ATOM 595 N N . LEU A 1 77 ? -4.295 11.777 24.773 1.00 93.19 77 LEU A N 1
ATOM 596 C CA . LEU A 1 77 ? -3.774 10.458 24.410 1.00 93.19 77 LEU A CA 1
ATOM 597 C C . LEU A 1 77 ? -4.609 9.788 23.321 1.00 93.19 77 LEU A C 1
ATOM 599 O O . LEU A 1 77 ? -4.060 9.304 22.335 1.00 93.19 77 LEU A O 1
ATOM 603 N N . VAL A 1 78 ? -5.934 9.783 23.469 1.00 95.38 78 VAL A N 1
ATOM 604 C CA . VAL A 1 78 ? -6.847 9.157 22.503 1.00 95.38 78 VAL A CA 1
ATOM 605 C C . VAL A 1 78 ? -6.842 9.904 21.169 1.00 95.38 78 VAL A C 1
ATOM 607 O O . VAL A 1 78 ? -6.864 9.268 20.114 1.00 95.38 78 VAL A O 1
ATOM 610 N N . GLN A 1 79 ? -6.809 11.238 21.189 1.00 93.44 79 GLN A N 1
ATOM 611 C CA . GLN A 1 79 ? -6.751 12.046 19.968 1.00 93.44 79 GLN A CA 1
ATOM 612 C C . GLN A 1 79 ? -5.430 11.857 19.214 1.00 93.44 79 GLN A C 1
ATOM 614 O O . GLN A 1 79 ? -5.447 11.740 17.988 1.00 93.44 79 GLN A O 1
ATOM 619 N N . GLU A 1 80 ? -4.308 11.764 19.927 1.00 90.38 80 GLU A N 1
ATOM 620 C CA . GLU A 1 80 ? -3.008 11.472 19.323 1.00 9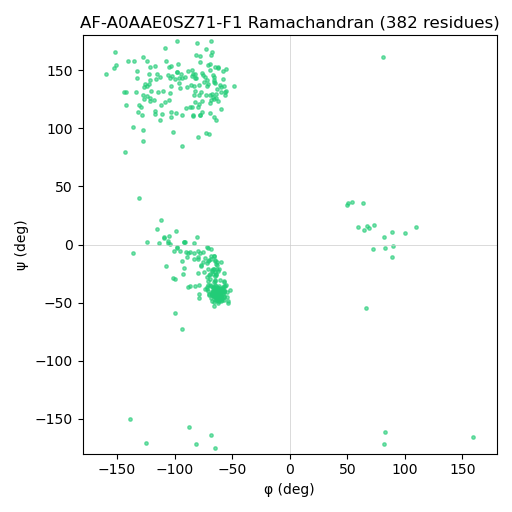0.38 80 GLU A CA 1
ATOM 621 C C . GLU A 1 80 ? -2.960 10.046 18.762 1.00 90.38 80 GLU A C 1
ATOM 623 O O . GLU A 1 80 ? -2.643 9.835 17.591 1.00 90.38 80 GLU A O 1
ATOM 628 N N . ALA A 1 81 ? -3.375 9.063 19.561 1.00 93.06 81 ALA A N 1
ATOM 629 C CA . ALA A 1 81 ? -3.471 7.661 19.166 1.00 93.06 81 ALA A CA 1
ATOM 630 C C . ALA A 1 81 ? -4.369 7.440 17.935 1.00 93.06 81 ALA A C 1
ATOM 632 O O . ALA A 1 81 ? -4.106 6.554 17.122 1.00 93.06 81 ALA A O 1
ATOM 633 N N . ALA A 1 82 ? -5.405 8.263 17.746 1.00 93.31 82 ALA A N 1
ATOM 634 C CA . ALA A 1 82 ? -6.264 8.198 16.567 1.00 93.31 82 ALA A CA 1
ATOM 635 C C . ALA A 1 82 ? -5.533 8.526 15.255 1.00 93.31 82 ALA A C 1
ATOM 637 O O . ALA A 1 82 ? -5.935 8.013 14.210 1.00 93.31 82 ALA A O 1
ATOM 638 N N . LYS A 1 83 ? -4.453 9.320 15.288 1.00 88.94 83 LYS A N 1
ATOM 639 C CA . LYS A 1 83 ? -3.647 9.642 14.096 1.00 88.94 83 LYS A CA 1
ATOM 640 C C . LYS A 1 83 ? -2.860 8.432 13.579 1.00 88.94 83 LYS A C 1
ATOM 642 O O . LYS A 1 83 ? -2.547 8.375 12.394 1.00 88.94 83 LYS A O 1
ATOM 647 N N . THR A 1 84 ? -2.552 7.472 14.453 1.00 87.25 84 THR A N 1
ATOM 648 C CA . THR A 1 84 ? -1.765 6.267 14.141 1.00 87.25 84 THR A CA 1
ATOM 649 C C . THR A 1 84 ? -2.603 4.990 14.126 1.00 87.25 84 THR A C 1
ATOM 651 O O . THR A 1 84 ? -2.046 3.910 13.962 1.00 87.25 84 THR A O 1
ATOM 654 N N . ALA A 1 85 ? -3.928 5.093 14.267 1.00 94.31 85 ALA A N 1
ATOM 655 C CA . ALA A 1 85 ? -4.805 3.939 14.407 1.00 94.31 85 ALA A CA 1
ATOM 656 C C . ALA A 1 85 ? -4.735 2.987 13.202 1.00 94.31 85 ALA A C 1
ATOM 658 O O . ALA A 1 85 ? -5.113 3.333 12.080 1.00 94.31 85 ALA A O 1
ATOM 659 N N . GLU A 1 86 ? -4.284 1.765 13.472 1.00 95.56 86 GLU A N 1
ATOM 660 C CA . GLU A 1 86 ? -4.264 0.639 12.550 1.00 95.56 86 GLU A CA 1
ATOM 661 C C . GLU A 1 86 ? -5.406 -0.312 12.905 1.00 95.56 86 GLU A C 1
ATOM 663 O O . GLU A 1 86 ? -5.433 -0.926 13.972 1.00 95.56 86 GLU A O 1
ATOM 668 N N . TYR A 1 87 ? -6.370 -0.417 12.002 1.00 96.75 87 TYR A N 1
ATOM 669 C CA . TYR A 1 87 ? -7.543 -1.261 12.134 1.00 96.75 87 TYR A CA 1
ATOM 670 C C . TYR A 1 87 ? -7.297 -2.607 11.450 1.00 96.75 87 TYR A C 1
ATOM 672 O O . TYR A 1 87 ? -6.641 -2.694 10.407 1.00 96.75 87 TYR A O 1
ATOM 680 N N . HIS A 1 88 ? -7.884 -3.646 12.029 1.00 96.56 88 HIS A N 1
ATOM 681 C CA . HIS A 1 88 ? -7.908 -4.997 11.501 1.00 96.56 88 HIS A CA 1
ATOM 682 C C . HIS A 1 88 ? -9.350 -5.496 11.536 1.00 96.56 88 HIS A C 1
ATOM 684 O O . HIS A 1 88 ? -9.961 -5.551 12.603 1.00 96.56 88 HIS A O 1
ATOM 690 N N . ASP A 1 89 ? -9.883 -5.828 10.369 1.00 97.12 89 ASP A N 1
ATOM 691 C CA . ASP A 1 89 ? -11.165 -6.491 10.205 1.00 97.12 89 ASP A CA 1
ATOM 692 C C . ASP A 1 89 ? -11.078 -7.948 10.676 1.00 97.12 89 ASP A C 1
ATOM 694 O O . ASP A 1 89 ? -10.008 -8.569 10.690 1.00 97.12 89 ASP A O 1
ATOM 698 N N . GLU A 1 90 ? -12.228 -8.488 11.068 1.00 95.69 90 GLU A N 1
ATOM 699 C CA . GLU A 1 90 ? -12.360 -9.895 11.425 1.00 95.69 90 GLU A CA 1
ATOM 700 C C . GLU A 1 90 ? -12.113 -10.815 10.226 1.00 95.69 90 GLU A C 1
ATOM 702 O O . GLU A 1 90 ? -12.319 -10.445 9.068 1.00 95.69 90 GLU A O 1
ATOM 707 N N . GLU A 1 91 ? -11.667 -12.036 10.512 1.00 95.12 91 GLU A N 1
ATOM 708 C CA . GLU A 1 91 ? -11.271 -12.988 9.473 1.00 95.12 91 GLU A CA 1
ATOM 709 C C . GLU A 1 91 ? -12.395 -13.315 8.492 1.00 95.12 91 GLU A C 1
ATOM 711 O O . GLU A 1 91 ? -12.149 -13.392 7.290 1.00 95.12 91 GLU A O 1
ATOM 716 N N . GLU A 1 92 ? -13.614 -13.489 9.000 1.00 96.69 92 GLU A N 1
ATOM 717 C CA . GLU A 1 92 ? -14.754 -13.887 8.176 1.00 96.69 92 GLU A CA 1
ATOM 718 C C . GLU A 1 92 ? -15.103 -12.803 7.156 1.00 96.69 92 GLU A C 1
ATOM 720 O O . GLU A 1 92 ? -15.210 -13.085 5.964 1.00 96.69 92 GLU A O 1
ATOM 725 N N . LYS A 1 93 ? -15.120 -11.533 7.588 1.00 96.19 93 LYS A N 1
ATOM 726 C CA . LYS A 1 93 ? -15.282 -10.390 6.684 1.00 96.19 93 LYS A CA 1
ATOM 727 C C . LYS A 1 93 ? -14.206 -10.380 5.597 1.00 96.19 93 LYS A C 1
ATOM 729 O O . LYS A 1 93 ? -14.519 -10.139 4.434 1.00 96.19 93 LYS A O 1
ATOM 734 N N . VAL A 1 94 ? -12.941 -10.634 5.950 1.00 98.00 94 VAL A N 1
ATOM 735 C CA . VAL A 1 94 ? -11.844 -10.683 4.965 1.00 98.00 94 VAL A CA 1
ATOM 736 C C . VAL A 1 94 ? -12.077 -11.798 3.943 1.00 98.00 94 VAL A C 1
ATOM 738 O O . VAL A 1 94 ? -11.905 -11.556 2.749 1.00 98.00 94 VAL A O 1
ATOM 741 N N . LYS A 1 95 ? -12.500 -12.989 4.379 1.00 97.88 95 LYS A N 1
ATOM 742 C CA . LYS A 1 95 ? -12.795 -14.127 3.493 1.00 97.88 95 LYS A CA 1
ATOM 743 C C . LYS A 1 95 ? -13.976 -13.853 2.567 1.00 97.88 95 LYS A C 1
ATOM 745 O O . LYS A 1 95 ? -13.892 -14.131 1.370 1.00 97.88 95 LYS A O 1
ATOM 750 N N . ASP A 1 96 ? -15.057 -13.289 3.089 1.00 97.75 96 ASP A N 1
ATOM 751 C CA . ASP A 1 96 ? -16.250 -12.981 2.300 1.00 97.75 96 ASP A CA 1
ATOM 752 C C . ASP A 1 96 ? -15.996 -11.889 1.266 1.00 97.75 96 ASP A C 1
ATOM 754 O O . ASP A 1 96 ? -16.329 -12.038 0.087 1.00 97.75 96 ASP A O 1
ATOM 758 N N . GLU A 1 97 ? -15.315 -10.821 1.664 1.00 98.06 97 GLU A N 1
ATOM 759 C CA . GLU A 1 97 ? -14.936 -9.762 0.739 1.00 98.06 97 GLU A CA 1
ATOM 760 C C . GLU A 1 97 ? -13.869 -10.219 -0.262 1.00 98.06 97 GLU A C 1
ATOM 762 O O . GLU A 1 97 ? -13.888 -9.774 -1.406 1.00 98.06 97 GLU A O 1
ATOM 767 N N . ALA A 1 98 ? -12.985 -11.158 0.089 1.00 98.69 98 ALA A N 1
ATOM 768 C CA . ALA A 1 98 ? -12.045 -11.743 -0.867 1.00 98.69 98 ALA A CA 1
ATOM 769 C C . ALA A 1 98 ? -12.756 -12.495 -2.007 1.00 98.69 98 ALA A C 1
ATOM 771 O O . ALA A 1 98 ? -12.348 -12.368 -3.166 1.00 98.69 98 ALA A O 1
ATOM 772 N N . LYS A 1 99 ? -13.859 -13.207 -1.717 1.00 98.38 99 LYS A N 1
ATOM 773 C CA . LYS A 1 99 ? -14.716 -13.830 -2.748 1.00 98.38 99 LYS A CA 1
ATOM 774 C C . LYS A 1 99 ? -15.278 -12.766 -3.698 1.00 98.38 99 LYS A C 1
ATOM 776 O O . LYS A 1 99 ? -15.205 -12.926 -4.919 1.00 98.38 99 LYS A O 1
ATOM 781 N N . ARG A 1 100 ? -15.793 -11.659 -3.147 1.00 98.00 100 ARG A N 1
ATOM 782 C CA . ARG A 1 100 ? -16.338 -10.526 -3.920 1.00 98.00 100 ARG A CA 1
ATOM 783 C C . ARG A 1 100 ? -15.259 -9.836 -4.754 1.00 98.00 100 ARG A C 1
ATOM 785 O O . ARG A 1 100 ? -15.464 -9.604 -5.942 1.00 98.00 100 ARG A O 1
ATOM 792 N N . ILE A 1 101 ? -14.088 -9.582 -4.175 1.00 98.69 101 ILE A N 1
ATOM 793 C CA . ILE A 1 101 ? -12.923 -9.013 -4.864 1.00 98.69 101 ILE A CA 1
ATOM 794 C C . ILE A 1 101 ? -12.519 -9.888 -6.051 1.00 98.69 101 ILE A C 1
ATOM 796 O O . ILE A 1 101 ? -12.346 -9.372 -7.152 1.00 98.69 101 ILE A O 1
ATOM 800 N N . ALA A 1 102 ? -12.415 -11.206 -5.866 1.00 98.75 102 ALA A N 1
ATOM 801 C CA . ALA A 1 102 ? -12.069 -12.122 -6.948 1.00 98.75 102 ALA A CA 1
ATOM 802 C C . ALA A 1 102 ? -13.092 -12.063 -8.100 1.00 98.75 102 ALA A C 1
ATOM 804 O O . ALA A 1 102 ? -12.716 -12.037 -9.273 1.00 98.75 102 ALA A O 1
ATOM 805 N N . GLN A 1 103 ? -14.391 -11.971 -7.790 1.00 98.38 103 GLN A N 1
ATOM 806 C CA . GLN A 1 103 ? -15.436 -11.770 -8.801 1.00 98.38 103 GLN A CA 1
ATOM 807 C C . GLN A 1 103 ? -15.301 -10.421 -9.522 1.00 98.38 103 GLN A C 1
ATOM 809 O O . GLN A 1 103 ? -15.412 -10.376 -10.748 1.00 98.38 103 GLN A O 1
ATOM 814 N N . MET A 1 104 ? -15.020 -9.336 -8.794 1.00 98.44 104 MET A N 1
ATOM 815 C CA . MET A 1 104 ? -14.796 -8.012 -9.383 1.00 98.44 104 MET A CA 1
ATOM 816 C C . MET A 1 104 ? -13.586 -8.013 -10.320 1.00 98.44 104 MET A C 1
ATOM 818 O O . MET A 1 104 ? -13.689 -7.495 -11.425 1.00 98.44 104 MET A O 1
ATOM 822 N N . ILE A 1 105 ? -12.474 -8.637 -9.918 1.00 98.69 105 ILE A N 1
ATOM 823 C CA . ILE A 1 105 ? -11.257 -8.762 -10.734 1.00 98.69 105 ILE A CA 1
ATOM 824 C C . ILE A 1 105 ? -11.531 -9.561 -12.014 1.00 98.69 105 ILE A C 1
ATOM 826 O O . ILE A 1 105 ? -11.083 -9.163 -13.086 1.00 98.69 105 ILE A O 1
ATOM 830 N N . ARG A 1 106 ? -12.285 -10.667 -11.927 1.00 98.50 106 ARG A N 1
ATOM 831 C CA . ARG A 1 106 ? -12.677 -11.459 -13.106 1.00 98.50 106 ARG A CA 1
ATOM 832 C C . ARG A 1 106 ? -13.585 -10.698 -14.068 1.00 98.50 106 ARG A C 1
ATOM 834 O O . ARG A 1 106 ? -13.492 -10.918 -15.268 1.00 98.50 106 ARG A O 1
ATOM 841 N N . SER A 1 107 ? -14.458 -9.848 -13.535 1.00 97.69 107 SER A N 1
ATOM 842 C CA . SER A 1 107 ? -15.472 -9.130 -14.316 1.00 97.69 107 SER A CA 1
ATOM 843 C C . SER A 1 107 ? -14.985 -7.789 -14.867 1.00 97.69 107 SER A C 1
ATOM 845 O O . SER A 1 107 ? -15.702 -7.169 -15.640 1.00 97.69 107 SER A O 1
ATOM 847 N N . ALA A 1 108 ? -13.824 -7.304 -14.423 1.00 98.12 108 ALA A N 1
ATOM 848 C CA . ALA A 1 108 ? -13.281 -6.023 -14.851 1.00 98.12 108 ALA A CA 1
ATOM 849 C C . ALA A 1 108 ? -12.673 -6.125 -16.254 1.00 98.12 108 ALA A C 1
ATOM 851 O O . ALA A 1 108 ? -11.814 -6.974 -16.509 1.00 98.12 108 ALA A O 1
ATOM 852 N N . ASP A 1 109 ? -13.039 -5.195 -17.132 1.00 97.50 109 ASP A N 1
ATOM 853 C CA . ASP A 1 109 ? -12.433 -5.072 -18.456 1.00 97.50 109 ASP A CA 1
ATOM 854 C C . ASP A 1 109 ? -11.002 -4.528 -18.343 1.00 97.50 109 ASP A C 1
ATOM 856 O O . ASP A 1 109 ? -10.092 -4.915 -19.091 1.00 97.50 109 ASP A O 1
ATOM 860 N N . TYR A 1 110 ? -10.785 -3.611 -17.394 1.00 98.50 110 TYR A N 1
ATOM 861 C CA . TYR A 1 110 ? -9.518 -2.923 -17.212 1.00 98.50 110 TYR A CA 1
ATOM 862 C C . TYR A 1 110 ? -9.211 -2.694 -15.728 1.00 98.50 110 TYR A C 1
ATOM 864 O O . TYR A 1 110 ? -9.353 -1.594 -15.190 1.00 98.50 110 TYR A O 1
ATOM 872 N N . CYS A 1 111 ? -8.714 -3.737 -15.062 1.00 98.62 111 CYS A N 1
ATOM 873 C CA . CYS A 1 111 ? -8.241 -3.617 -13.689 1.00 98.62 111 CYS A CA 1
ATOM 874 C C . CYS A 1 111 ? -6.808 -3.063 -13.628 1.00 98.62 111 CYS A C 1
ATOM 876 O O . CYS A 1 111 ? -5.903 -3.559 -14.310 1.00 98.62 111 CYS A O 1
ATOM 878 N N . ILE A 1 112 ? -6.589 -2.064 -12.771 1.00 98.81 112 ILE A N 1
ATOM 879 C CA . ILE A 1 112 ? -5.250 -1.581 -12.412 1.00 98.81 112 ILE A CA 1
ATOM 880 C C . ILE A 1 112 ? -4.945 -1.820 -10.934 1.00 98.81 112 ILE A C 1
ATOM 882 O O . ILE A 1 112 ? -5.825 -1.726 -10.077 1.00 98.81 112 ILE A O 1
ATOM 886 N N . GLY A 1 113 ? -3.676 -2.082 -10.629 1.00 98.69 113 GLY A N 1
ATOM 887 C CA . GLY A 1 113 ? -3.163 -2.061 -9.261 1.00 98.69 113 GLY A CA 1
ATOM 888 C C . GLY A 1 113 ? -2.624 -0.680 -8.890 1.00 98.69 113 GLY A C 1
ATOM 889 O O . GLY A 1 113 ? -2.007 -0.010 -9.719 1.00 98.69 113 GLY A O 1
ATOM 890 N N . PHE A 1 114 ? -2.810 -0.275 -7.636 1.00 98.81 114 PHE A N 1
ATOM 891 C CA . PHE A 1 114 ? -2.208 0.922 -7.055 1.00 98.81 114 PHE A CA 1
ATOM 892 C C . PHE A 1 114 ? -1.582 0.586 -5.696 1.00 98.81 114 PHE A C 1
ATOM 894 O O . PHE A 1 114 ? -2.291 0.238 -4.753 1.00 98.81 114 PHE A O 1
ATOM 901 N N . THR A 1 115 ? -0.258 0.676 -5.567 1.00 98.69 115 THR A N 1
ATOM 902 C CA . THR A 1 115 ? 0.452 0.176 -4.375 1.00 98.69 115 THR A CA 1
ATOM 903 C C . THR A 1 115 ? 1.262 1.243 -3.655 1.00 98.69 115 THR A C 1
ATOM 905 O O . THR A 1 115 ? 1.933 2.058 -4.293 1.00 98.69 115 THR A O 1
ATOM 908 N N . GLY A 1 116 ? 1.264 1.181 -2.322 1.00 97.62 116 GLY A N 1
ATOM 909 C CA . GLY A 1 116 ? 2.144 1.968 -1.456 1.00 97.62 116 GLY A CA 1
ATOM 910 C C . GLY A 1 116 ? 2.968 1.112 -0.493 1.00 97.62 116 GLY A C 1
ATOM 911 O O . GLY A 1 116 ? 3.012 -0.115 -0.595 1.00 97.62 116 GLY A O 1
ATOM 912 N N . ALA A 1 117 ? 3.645 1.770 0.450 1.00 93.75 117 ALA A N 1
ATOM 913 C CA . ALA A 1 117 ? 4.676 1.137 1.277 1.00 93.75 117 ALA A CA 1
ATOM 914 C C . ALA A 1 117 ? 4.148 -0.014 2.150 1.00 93.75 117 ALA A C 1
ATOM 916 O O . ALA A 1 117 ? 4.906 -0.908 2.520 1.00 93.75 117 ALA A O 1
ATOM 917 N N . GLY A 1 118 ? 2.843 -0.027 2.439 1.00 94.50 118 GLY A N 1
ATOM 918 C CA . GLY A 1 118 ? 2.187 -1.049 3.248 1.00 94.50 118 GLY A CA 1
ATOM 919 C C . GLY A 1 118 ? 2.368 -2.468 2.705 1.00 94.50 118 GLY A C 1
ATOM 920 O O . GLY A 1 118 ? 2.500 -3.393 3.505 1.00 94.50 118 GLY A O 1
ATOM 921 N N . ILE A 1 119 ? 2.471 -2.655 1.379 1.00 97.12 119 ILE A N 1
ATOM 922 C CA . ILE A 1 119 ? 2.681 -3.993 0.789 1.00 97.12 119 ILE A CA 1
ATOM 923 C C . ILE A 1 119 ? 4.093 -4.543 1.026 1.00 97.12 119 ILE A C 1
ATOM 925 O O . ILE A 1 119 ? 4.311 -5.741 0.864 1.00 97.12 119 ILE A O 1
ATOM 929 N N . SER A 1 120 ? 5.042 -3.686 1.415 1.00 95.50 120 SER A N 1
ATOM 930 C CA . SER A 1 120 ? 6.449 -4.032 1.649 1.00 95.50 120 SER A CA 1
ATOM 931 C C . SER A 1 120 ? 6.781 -4.206 3.139 1.00 95.50 120 SER A C 1
ATOM 933 O O . SER A 1 120 ? 7.878 -4.651 3.481 1.00 95.50 120 SER A O 1
ATOM 935 N N . THR A 1 121 ? 5.831 -3.923 4.038 1.00 90.12 121 THR A N 1
ATOM 936 C CA . THR A 1 121 ? 6.032 -4.035 5.495 1.00 90.12 121 THR A CA 1
ATOM 937 C C . THR A 1 121 ? 6.348 -5.459 5.945 1.00 90.12 121 THR A C 1
ATOM 939 O O . THR A 1 121 ? 7.232 -5.653 6.777 1.00 90.12 121 THR A O 1
ATOM 942 N N . ALA A 1 122 ? 5.722 -6.469 5.331 1.00 86.88 122 ALA A N 1
ATOM 943 C CA . ALA A 1 122 ? 5.997 -7.881 5.609 1.00 86.88 122 ALA A CA 1
ATOM 944 C C . ALA A 1 122 ? 7.408 -8.328 5.176 1.00 86.88 122 ALA A C 1
ATOM 946 O O . ALA A 1 122 ? 7.936 -9.293 5.722 1.00 86.88 122 ALA A O 1
ATOM 947 N N . ALA A 1 123 ? 8.057 -7.604 4.254 1.00 84.81 123 ALA A N 1
ATOM 948 C CA . ALA A 1 123 ? 9.465 -7.825 3.915 1.00 84.81 123 ALA A CA 1
ATOM 949 C C . ALA A 1 123 ? 10.429 -7.196 4.942 1.00 84.81 123 ALA A C 1
ATOM 951 O O . ALA A 1 123 ? 11.641 -7.370 4.836 1.00 84.81 123 ALA A O 1
ATOM 952 N N . GLY A 1 124 ? 9.918 -6.454 5.930 1.00 81.25 124 GLY A N 1
ATOM 953 C CA . GLY A 1 124 ? 10.716 -5.711 6.906 1.00 81.25 124 GLY A CA 1
ATOM 954 C C . GLY A 1 124 ? 11.079 -4.290 6.465 1.00 81.25 124 GLY A C 1
ATOM 955 O O . GLY A 1 124 ? 11.903 -3.649 7.118 1.00 81.25 124 GLY A O 1
ATOM 956 N N . ILE A 1 125 ? 10.478 -3.786 5.382 1.00 78.94 125 ILE A N 1
ATOM 957 C CA . ILE A 1 125 ? 10.610 -2.386 4.965 1.00 78.94 125 ILE A CA 1
ATOM 958 C C . ILE A 1 125 ? 9.590 -1.562 5.751 1.00 78.94 125 ILE A C 1
ATOM 960 O O . ILE A 1 125 ? 8.388 -1.707 5.548 1.00 78.94 125 ILE A O 1
ATOM 964 N N . GLY A 1 126 ? 10.062 -0.700 6.653 1.00 75.75 126 GLY A N 1
ATOM 965 C CA . GLY A 1 126 ? 9.179 0.205 7.393 1.00 75.75 126 GLY A CA 1
ATOM 966 C C . GLY A 1 126 ? 8.377 1.107 6.451 1.00 75.75 126 GLY A C 1
ATOM 967 O O . GLY A 1 126 ? 8.893 1.560 5.427 1.00 75.75 126 GLY A O 1
ATOM 968 N N . ASP A 1 127 ? 7.122 1.376 6.802 1.00 77.12 127 ASP A N 1
ATOM 969 C CA . ASP A 1 127 ? 6.291 2.302 6.044 1.00 77.12 127 ASP A CA 1
ATOM 970 C C . ASP A 1 127 ? 6.576 3.773 6.417 1.00 77.12 127 ASP A C 1
ATOM 972 O O . ASP A 1 127 ? 7.535 4.127 7.114 1.00 77.12 127 ASP A O 1
ATOM 976 N N . PHE A 1 128 ? 5.744 4.669 5.898 1.00 72.06 128 PHE A N 1
ATOM 977 C CA . PHE A 1 128 ? 5.893 6.102 6.094 1.00 72.06 128 PHE A CA 1
ATOM 978 C C . PHE A 1 128 ? 4.987 6.687 7.184 1.00 72.06 128 PHE A C 1
ATOM 980 O O . PHE A 1 128 ? 5.358 7.704 7.768 1.00 72.06 128 PHE A O 1
ATOM 987 N N . ARG A 1 129 ? 3.807 6.107 7.426 1.00 76.62 129 ARG A N 1
ATOM 988 C CA . ARG A 1 129 ? 2.699 6.738 8.175 1.00 76.62 129 ARG A CA 1
ATOM 989 C C . ARG A 1 129 ? 2.017 5.816 9.194 1.00 76.62 129 ARG A C 1
ATOM 991 O O . ARG A 1 129 ? 1.189 6.312 9.955 1.00 76.62 129 ARG A O 1
ATOM 998 N N . GLY A 1 130 ? 2.353 4.528 9.227 1.00 74.56 130 GLY A N 1
ATOM 999 C CA . GLY A 1 130 ? 1.886 3.584 10.237 1.00 74.56 130 GLY A CA 1
ATOM 1000 C C . GLY A 1 130 ? 2.404 3.931 11.631 1.00 74.56 130 GLY A C 1
ATOM 1001 O O . GLY A 1 130 ? 3.067 4.957 11.834 1.00 74.56 130 GLY A O 1
ATOM 1002 N N . ILE A 1 131 ? 2.111 3.064 12.598 1.00 77.19 131 ILE A N 1
ATOM 1003 C CA . ILE A 1 131 ? 2.474 3.242 14.015 1.00 77.19 131 ILE A CA 1
ATOM 1004 C C . ILE A 1 131 ? 3.971 3.538 14.198 1.00 77.19 131 ILE A C 1
ATOM 1006 O O . ILE A 1 131 ? 4.331 4.413 14.988 1.00 77.19 131 ILE A O 1
ATOM 1010 N N . ASP A 1 132 ? 4.813 2.865 13.412 1.00 74.50 132 ASP A N 1
ATOM 1011 C CA . ASP A 1 132 ? 6.275 3.011 13.409 1.00 74.50 132 ASP A CA 1
ATOM 1012 C C . ASP A 1 132 ? 6.801 3.652 12.106 1.00 74.50 132 ASP A C 1
ATOM 1014 O O . ASP A 1 132 ? 7.964 3.496 11.723 1.00 74.50 132 ASP A O 1
ATOM 1018 N N . GLY A 1 133 ? 5.928 4.363 11.388 1.00 69.38 133 GLY A N 1
ATOM 1019 C CA . GLY A 1 133 ? 6.236 4.963 10.096 1.00 69.38 133 GLY A CA 1
ATOM 1020 C C . GLY A 1 133 ? 7.274 6.085 10.185 1.00 69.38 133 GLY A C 1
ATOM 1021 O O . GLY A 1 133 ? 7.302 6.877 11.128 1.00 69.38 133 GLY A O 1
ATOM 1022 N N . LYS A 1 134 ? 8.116 6.222 9.155 1.00 73.56 134 LYS A N 1
ATOM 1023 C CA . LYS A 1 134 ? 9.212 7.214 9.137 1.00 73.56 134 LYS A CA 1
ATOM 1024 C C . LYS A 1 134 ? 8.757 8.658 9.401 1.00 73.56 134 LYS A C 1
ATOM 1026 O O . LYS A 1 134 ? 9.472 9.412 10.064 1.00 73.56 134 LYS A O 1
ATOM 1031 N N . TRP A 1 135 ? 7.623 9.081 8.836 1.00 68.25 135 TRP A N 1
ATOM 1032 C CA . TRP A 1 135 ? 7.095 10.432 9.057 1.00 68.25 135 TRP A CA 1
ATOM 1033 C C . TRP A 1 135 ? 6.393 10.547 10.404 1.00 68.25 135 TRP A C 1
ATOM 1035 O O . TRP A 1 135 ? 6.554 11.578 11.043 1.00 68.25 135 TRP A O 1
ATOM 1045 N N . THR A 1 136 ? 5.723 9.488 10.866 1.00 70.94 136 THR A N 1
ATOM 1046 C CA . THR A 1 136 ? 5.155 9.403 12.221 1.00 70.94 136 THR A CA 1
ATOM 1047 C C . THR A 1 136 ? 6.227 9.685 13.277 1.00 70.94 136 THR A C 1
ATOM 1049 O O . THR A 1 136 ? 6.066 10.577 14.105 1.00 70.94 136 THR A O 1
ATOM 1052 N N . GLU A 1 137 ? 7.379 9.017 13.187 1.00 76.06 137 GLU A N 1
ATOM 1053 C CA . GLU A 1 137 ? 8.506 9.219 14.111 1.00 76.06 137 GLU A CA 1
ATOM 1054 C C . GLU A 1 137 ? 9.120 10.626 13.996 1.00 76.06 137 GLU A C 1
ATOM 1056 O O . GLU A 1 137 ? 9.517 11.235 14.992 1.00 76.06 137 GLU A O 1
ATOM 1061 N N . ARG A 1 138 ? 9.191 11.183 12.778 1.00 71.75 138 ARG A N 1
ATOM 1062 C CA . ARG A 1 138 ? 9.709 12.542 12.552 1.00 71.75 138 ARG A CA 1
ATOM 1063 C C . ARG A 1 138 ? 8.789 13.611 13.142 1.00 71.75 138 ARG A C 1
ATOM 1065 O O . ARG A 1 138 ? 9.298 14.576 13.710 1.00 71.75 138 ARG A O 1
ATOM 1072 N N . ASP A 1 139 ? 7.482 13.470 12.952 1.00 73.56 139 ASP A N 1
ATOM 1073 C CA . ASP A 1 139 ? 6.482 14.424 13.430 1.00 73.56 139 ASP A CA 1
ATOM 1074 C C . ASP A 1 139 ? 6.448 14.399 14.970 1.00 73.56 139 ASP A C 1
ATOM 1076 O O . ASP A 1 139 ? 6.583 15.456 15.586 1.00 73.56 139 ASP A O 1
ATOM 1080 N N . LYS A 1 140 ? 6.501 13.209 15.592 1.00 70.44 140 LYS A N 1
ATOM 1081 C CA . LYS A 1 140 ? 6.679 13.063 17.049 1.00 70.44 140 LYS A CA 1
ATOM 1082 C C . LYS A 1 140 ? 7.945 13.738 17.569 1.00 70.44 140 LYS A C 1
ATOM 1084 O O . LYS A 1 140 ? 7.880 14.462 18.556 1.00 70.44 140 LYS A O 1
ATOM 1089 N N . LYS A 1 141 ? 9.091 13.569 16.890 1.00 73.81 141 LYS A N 1
ATOM 1090 C CA . LYS A 1 141 ? 10.344 14.234 17.295 1.00 73.81 141 LYS A CA 1
ATOM 1091 C C . LYS A 1 141 ? 10.207 15.760 17.317 1.00 73.81 141 LYS A C 1
ATOM 1093 O O . LYS A 1 141 ? 10.794 16.418 18.173 1.00 73.81 141 LYS A O 1
ATOM 1098 N N . LYS A 1 142 ? 9.482 16.333 16.351 1.00 73.31 142 LYS A N 1
ATOM 1099 C CA . LYS A 1 142 ? 9.255 17.784 16.281 1.00 73.31 142 LYS A CA 1
ATOM 1100 C C . LYS A 1 142 ? 8.321 18.275 17.383 1.00 73.31 142 LYS A C 1
ATOM 1102 O O . LYS A 1 142 ? 8.557 19.356 17.906 1.00 73.31 142 LYS A O 1
ATOM 1107 N N . GLU A 1 143 ? 7.278 17.510 17.688 1.00 73.25 143 GLU A N 1
ATOM 1108 C CA . GLU A 1 143 ? 6.226 17.905 18.629 1.00 73.25 143 GLU A CA 1
ATOM 1109 C C . GLU A 1 143 ? 6.623 17.655 20.095 1.00 73.25 143 GLU A C 1
ATOM 1111 O O . GLU A 1 143 ? 6.339 18.485 20.953 1.00 73.25 143 GLU A O 1
ATOM 1116 N N . TYR A 1 144 ? 7.358 16.571 20.375 1.00 69.56 144 TYR A N 1
ATOM 1117 C CA . TYR A 1 144 ? 7.646 16.098 21.738 1.00 69.56 144 TYR A CA 1
ATOM 1118 C C . TYR A 1 144 ? 9.150 15.951 22.077 1.00 69.56 144 TYR A C 1
ATOM 1120 O O . TYR A 1 144 ? 9.500 15.541 23.187 1.00 69.56 144 TYR A O 1
ATOM 1128 N N . GLY A 1 145 ? 10.068 16.300 21.164 1.00 68.12 145 GLY A N 1
ATOM 1129 C CA . GLY A 1 145 ? 11.525 16.229 21.380 1.00 68.12 145 GLY A CA 1
ATOM 1130 C C . GLY A 1 145 ? 12.142 14.836 21.159 1.00 68.12 145 GLY A C 1
ATOM 1131 O O . GLY A 1 145 ? 11.572 13.986 20.486 1.00 68.12 145 GLY A O 1
ATOM 1132 N N . GLU A 1 146 ? 13.351 14.572 21.686 1.00 58.75 146 GLU A N 1
ATOM 1133 C CA . GLU A 1 146 ? 14.040 13.268 21.507 1.00 58.75 146 GLU A CA 1
ATOM 1134 C C . GLU A 1 146 ? 13.374 12.089 22.237 1.00 58.75 146 GLU A C 1
ATOM 1136 O O . GLU A 1 146 ? 13.714 10.930 21.983 1.00 58.75 146 GLU A O 1
ATOM 1141 N N . LYS A 1 147 ? 12.394 12.367 23.102 1.00 49.19 147 LYS A N 1
ATOM 1142 C CA . LYS A 1 147 ? 11.538 11.349 23.709 1.00 49.19 147 LYS A CA 1
ATOM 1143 C C . LYS A 1 147 ? 10.689 10.696 22.611 1.00 49.19 147 LYS A C 1
ATOM 1145 O O . LYS A 1 147 ? 9.780 11.317 22.076 1.00 49.19 147 LYS A O 1
ATOM 1150 N N . GLY A 1 148 ? 10.977 9.436 22.283 1.00 53.53 148 GLY A N 1
ATOM 1151 C CA . GLY A 1 148 ? 10.097 8.616 21.439 1.00 53.53 148 GLY A CA 1
ATOM 1152 C C . GLY A 1 148 ? 10.591 8.291 20.030 1.00 53.53 148 GLY A C 1
ATOM 1153 O O . GLY A 1 148 ? 9.784 7.826 19.235 1.00 53.53 148 GLY A O 1
ATOM 1154 N N . VAL A 1 149 ? 11.880 8.482 19.717 1.00 51.12 149 VAL A N 1
ATOM 1155 C CA . VAL A 1 149 ? 12.442 8.103 18.407 1.00 51.12 149 VAL A CA 1
ATOM 1156 C C . VAL A 1 149 ? 13.149 6.752 18.490 1.00 51.12 149 VAL A C 1
ATOM 1158 O O . VAL A 1 149 ? 14.222 6.648 19.092 1.00 51.12 149 VAL A O 1
ATOM 1161 N N . LYS A 1 150 ? 12.618 5.717 17.827 1.00 53.53 150 LYS A N 1
ATOM 1162 C CA . LYS A 1 150 ? 13.376 4.467 17.638 1.00 53.53 150 LYS A CA 1
ATOM 1163 C C . LYS A 1 150 ? 14.437 4.667 16.550 1.00 53.53 150 LYS A C 1
ATOM 1165 O O . LYS A 1 150 ? 14.130 5.001 15.406 1.00 53.53 150 LYS A O 1
ATOM 1170 N N . LYS A 1 151 ? 15.715 4.425 16.872 1.00 48.31 151 LYS A N 1
ATOM 1171 C CA . LYS A 1 151 ? 16.770 4.289 15.851 1.00 48.31 151 LYS A CA 1
ATOM 1172 C C . LYS A 1 151 ? 16.583 2.948 15.141 1.00 48.31 151 LYS A C 1
ATOM 1174 O O . LYS A 1 151 ? 17.058 1.924 15.620 1.00 48.31 151 LYS A O 1
ATOM 1179 N N . SER A 1 152 ? 15.902 2.940 14.000 1.00 53.03 152 SER A N 1
ATOM 1180 C CA . SER A 1 152 ? 15.863 1.755 13.145 1.00 53.03 152 SER A CA 1
ATOM 1181 C C . SER A 1 152 ? 17.213 1.565 12.449 1.00 53.03 152 SER A C 1
ATOM 1183 O O . SER A 1 152 ? 17.777 2.489 11.851 1.00 53.03 152 SER A O 1
ATOM 1185 N N . ALA A 1 153 ? 17.768 0.356 12.549 1.00 49.88 153 ALA A N 1
ATOM 1186 C CA . ALA A 1 153 ? 18.964 -0.010 11.805 1.00 49.88 153 ALA A CA 1
ATOM 1187 C C . ALA A 1 153 ? 18.654 0.060 10.301 1.00 49.88 153 ALA A C 1
ATOM 1189 O O . ALA A 1 153 ? 17.727 -0.589 9.815 1.00 49.88 153 ALA A O 1
ATOM 1190 N N . LYS A 1 154 ? 19.426 0.854 9.551 1.00 53.34 154 LYS A N 1
ATOM 1191 C CA . LYS A 1 154 ? 19.304 0.926 8.091 1.00 53.34 154 LYS A CA 1
ATOM 1192 C C . LYS A 1 154 ? 19.808 -0.381 7.479 1.00 53.34 154 LYS A C 1
ATOM 1194 O O . LYS A 1 154 ? 21.004 -0.527 7.245 1.00 53.34 154 LYS A O 1
ATOM 1199 N N . LYS A 1 155 ? 18.907 -1.321 7.199 1.00 56.94 155 LYS A N 1
ATOM 1200 C CA . LYS A 1 155 ? 19.203 -2.425 6.277 1.00 56.94 155 LYS A CA 1
ATOM 1201 C C . LYS A 1 155 ? 19.182 -1.894 4.842 1.00 56.94 155 LYS A C 1
ATOM 1203 O O . LYS A 1 155 ? 18.355 -1.051 4.493 1.00 56.94 155 LYS A O 1
ATOM 1208 N N . SER A 1 156 ? 20.127 -2.357 4.028 1.00 69.62 156 SER A N 1
ATOM 1209 C CA . SER A 1 156 ? 20.188 -2.027 2.601 1.00 69.62 156 SER A CA 1
ATOM 1210 C C . SER A 1 156 ? 18.978 -2.612 1.874 1.00 69.62 156 SER A C 1
ATOM 1212 O O . SER A 1 156 ? 18.603 -3.750 2.148 1.00 69.62 156 SER A O 1
ATOM 1214 N N . TYR A 1 157 ? 18.406 -1.882 0.908 1.00 73.00 157 TYR A N 1
ATOM 1215 C CA . TYR A 1 157 ? 17.267 -2.384 0.130 1.00 73.00 157 TYR A CA 1
ATOM 1216 C C . TYR A 1 157 ? 17.561 -3.715 -0.585 1.00 73.00 157 TYR A C 1
ATOM 1218 O O . TYR A 1 157 ? 16.642 -4.483 -0.856 1.00 73.00 157 TYR A O 1
ATOM 1226 N N . GLY A 1 158 ? 18.837 -4.016 -0.860 1.00 75.81 158 GLY A N 1
ATOM 1227 C CA . GLY A 1 158 ? 19.247 -5.246 -1.543 1.00 75.81 158 GLY A CA 1
ATOM 1228 C C . GLY A 1 158 ? 18.920 -6.542 -0.789 1.00 75.81 158 GLY A C 1
ATOM 1229 O O . GLY A 1 158 ? 18.811 -7.594 -1.419 1.00 75.81 158 GLY A O 1
ATOM 1230 N N . SER A 1 159 ? 18.712 -6.496 0.533 1.00 83.31 159 SER A N 1
ATOM 1231 C CA . SER A 1 159 ? 18.384 -7.701 1.310 1.00 83.31 159 SER A CA 1
ATOM 1232 C C . SER A 1 159 ? 16.892 -8.037 1.350 1.00 83.31 159 SER A C 1
ATOM 1234 O O . SER A 1 159 ? 16.532 -9.069 1.905 1.00 83.31 159 SER A O 1
ATOM 1236 N N . TYR A 1 160 ? 16.013 -7.182 0.818 1.00 89.56 160 TYR A N 1
ATOM 1237 C CA . TYR A 1 160 ? 14.570 -7.431 0.850 1.00 89.56 160 TYR A CA 1
ATOM 1238 C C . TYR A 1 160 ? 14.099 -8.246 -0.353 1.00 89.56 160 TYR A C 1
ATOM 1240 O O . TYR A 1 160 ? 14.664 -8.157 -1.448 1.00 89.56 160 TYR A O 1
ATOM 1248 N N . ARG A 1 161 ? 13.047 -9.039 -0.143 1.00 92.50 161 ARG A N 1
ATOM 1249 C CA . ARG A 1 161 ? 12.420 -9.877 -1.167 1.00 92.50 161 ARG A CA 1
ATOM 1250 C C . ARG A 1 161 ? 10.943 -9.516 -1.341 1.00 92.50 161 ARG A C 1
ATOM 1252 O O . ARG A 1 161 ? 10.346 -9.004 -0.392 1.00 92.50 161 ARG A O 1
ATOM 1259 N N . PRO A 1 162 ? 10.373 -9.744 -2.539 1.00 96.50 162 PRO A N 1
ATOM 1260 C CA . PRO A 1 162 ? 8.949 -9.568 -2.792 1.00 96.50 162 PRO A CA 1
ATOM 1261 C C . PRO A 1 162 ? 8.081 -10.245 -1.723 1.00 96.50 162 PRO A C 1
ATOM 1263 O O . PRO A 1 162 ? 8.354 -11.365 -1.291 1.00 96.50 162 PRO A O 1
ATOM 1266 N N . THR A 1 163 ? 7.036 -9.549 -1.279 1.00 97.38 163 THR A N 1
ATOM 1267 C CA . THR A 1 163 ? 6.026 -10.119 -0.370 1.00 97.38 163 THR A CA 1
ATOM 1268 C C . THR A 1 163 ? 5.017 -10.962 -1.142 1.00 97.38 163 THR A C 1
ATOM 1270 O O . THR A 1 163 ? 5.015 -10.964 -2.376 1.00 97.38 163 THR A O 1
ATOM 1273 N N . TYR A 1 164 ? 4.117 -11.645 -0.429 1.00 97.31 164 TYR A N 1
ATOM 1274 C CA . TYR A 1 164 ? 3.062 -12.421 -1.082 1.00 97.31 164 TYR A CA 1
ATOM 1275 C C . TYR A 1 164 ? 2.214 -11.537 -2.004 1.00 97.31 164 TYR A C 1
ATOM 1277 O O . TYR A 1 164 ? 1.907 -11.921 -3.128 1.00 97.31 164 TYR A O 1
ATOM 1285 N N . THR A 1 165 ? 1.905 -10.313 -1.568 1.00 98.62 165 THR A N 1
ATOM 1286 C CA . THR A 1 165 ? 1.172 -9.330 -2.376 1.00 98.62 165 THR A CA 1
ATOM 1287 C C . THR A 1 165 ? 1.887 -8.998 -3.691 1.00 98.62 165 THR A C 1
ATOM 1289 O O . THR A 1 165 ? 1.232 -8.899 -4.726 1.00 98.62 165 THR A O 1
ATOM 1292 N N . HIS A 1 166 ? 3.218 -8.853 -3.687 1.00 98.75 166 HIS A N 1
ATOM 1293 C CA . HIS A 1 166 ? 3.978 -8.593 -4.917 1.00 98.75 166 HIS A CA 1
ATOM 1294 C C . HIS A 1 166 ? 3.877 -9.771 -5.895 1.00 98.75 166 HIS A C 1
ATOM 1296 O O . HIS A 1 166 ? 3.642 -9.565 -7.085 1.00 98.75 166 HIS A O 1
ATOM 1302 N N . GLU A 1 167 ? 4.029 -11.001 -5.396 1.00 98.38 167 GLU A N 1
ATOM 1303 C CA . GLU A 1 167 ? 3.915 -12.221 -6.204 1.00 98.38 167 GLU A CA 1
ATOM 1304 C C . GLU A 1 167 ? 2.488 -12.411 -6.744 1.00 98.38 167 GLU A C 1
ATOM 1306 O O . GLU A 1 167 ? 2.305 -12.725 -7.920 1.00 98.38 167 GLU A O 1
ATOM 1311 N N . ALA A 1 168 ? 1.469 -12.152 -5.920 1.00 98.69 168 ALA A N 1
ATOM 1312 C CA . ALA A 1 168 ? 0.064 -12.233 -6.313 1.00 98.69 168 ALA A CA 1
ATOM 1313 C C . ALA A 1 168 ? -0.276 -11.244 -7.439 1.00 98.69 168 ALA A C 1
ATOM 1315 O O . ALA A 1 168 ? -0.961 -11.607 -8.392 1.00 98.69 168 ALA A O 1
ATOM 1316 N N . LEU A 1 169 ? 0.242 -10.010 -7.383 1.00 98.88 169 LEU A N 1
ATOM 1317 C CA . LEU A 1 169 ? 0.052 -9.024 -8.454 1.00 98.88 169 LEU A CA 1
ATOM 1318 C C . LEU A 1 169 ? 0.700 -9.464 -9.774 1.00 98.88 169 LEU A C 1
ATOM 1320 O O . LEU A 1 169 ? 0.105 -9.253 -10.832 1.00 98.88 169 LEU A O 1
ATOM 1324 N N . VAL A 1 170 ? 1.877 -10.101 -9.725 1.00 98.62 170 VAL A N 1
ATOM 1325 C CA . VAL A 1 170 ? 2.504 -10.701 -10.916 1.00 98.62 170 VAL A CA 1
ATOM 1326 C C . VAL A 1 170 ? 1.616 -11.810 -11.470 1.00 98.62 170 VAL A C 1
ATOM 1328 O O . VAL A 1 170 ? 1.259 -11.760 -12.645 1.00 98.62 170 VAL A O 1
ATOM 1331 N N . LYS A 1 171 ? 1.168 -12.747 -10.626 1.00 98.62 171 LYS A N 1
ATOM 1332 C CA . LYS A 1 171 ? 0.320 -13.863 -11.062 1.00 98.62 171 LYS A CA 1
ATOM 1333 C C . LYS A 1 171 ? -1.003 -13.389 -11.675 1.00 98.62 171 LYS A C 1
ATOM 1335 O O . LYS A 1 171 ? -1.404 -13.878 -12.727 1.00 98.62 171 LYS A O 1
ATOM 1340 N N . LEU A 1 172 ? -1.661 -12.395 -11.075 1.00 98.81 172 LEU A N 1
ATOM 1341 C CA . LEU A 1 172 ? -2.887 -11.803 -11.624 1.00 98.81 172 LEU A CA 1
ATOM 1342 C C . LEU A 1 172 ? -2.647 -11.069 -12.954 1.00 98.81 172 LEU A C 1
ATOM 1344 O O . LEU A 1 172 ? -3.532 -11.046 -13.810 1.00 98.81 172 LEU A O 1
ATOM 1348 N N . MET A 1 173 ? -1.470 -10.469 -13.148 1.00 98.62 173 MET A N 1
ATOM 1349 C CA . MET A 1 173 ? -1.074 -9.862 -14.423 1.00 98.62 173 MET A CA 1
ATOM 1350 C C . MET A 1 173 ? -0.821 -10.926 -15.498 1.00 98.62 173 MET A C 1
ATOM 1352 O O . MET A 1 173 ? -1.292 -10.763 -16.623 1.00 98.62 173 MET A O 1
ATOM 1356 N N . GLU A 1 174 ? -0.145 -12.026 -15.153 1.00 98.31 174 GLU A N 1
ATOM 1357 C CA . GLU A 1 174 ? 0.088 -13.175 -16.043 1.00 98.31 174 GLU A CA 1
ATOM 1358 C C . GLU A 1 174 ? -1.225 -13.831 -16.487 1.00 98.31 174 GLU A C 1
ATOM 1360 O O . GLU A 1 174 ? -1.380 -14.174 -17.655 1.00 98.31 174 GLU A O 1
ATOM 1365 N N . MET A 1 175 ? -2.203 -13.928 -15.582 1.00 98.44 175 MET A N 1
ATOM 1366 C CA . MET A 1 175 ? -3.568 -14.382 -15.883 1.00 98.44 175 MET A CA 1
ATOM 1367 C C . MET A 1 175 ? -4.379 -13.366 -16.709 1.00 98.44 175 MET A C 1
ATOM 1369 O O . MET A 1 175 ? -5.524 -13.623 -17.065 1.00 98.44 175 MET A O 1
ATOM 1373 N N . GLY A 1 176 ? -3.813 -12.192 -17.004 1.00 98.38 176 GLY A N 1
ATOM 1374 C CA . GLY A 1 176 ? -4.442 -11.162 -17.823 1.00 98.38 176 GLY A CA 1
ATOM 1375 C C . GLY A 1 176 ? -5.442 -10.269 -17.087 1.00 98.38 176 GLY A C 1
ATOM 1376 O O . GLY A 1 176 ? -6.067 -9.429 -17.739 1.00 98.38 176 GLY A O 1
ATOM 1377 N N . HIS A 1 177 ? -5.584 -10.391 -15.764 1.00 98.62 177 HIS A N 1
ATOM 1378 C CA . HIS A 1 177 ? -6.525 -9.588 -14.982 1.00 98.62 177 HIS A CA 1
ATOM 1379 C C . HIS A 1 177 ? -5.999 -8.177 -14.698 1.00 98.62 177 HIS A C 1
ATOM 1381 O O . HIS A 1 177 ? -6.714 -7.204 -14.923 1.00 98.62 177 HIS A O 1
ATOM 1387 N N . ILE A 1 178 ? -4.740 -8.035 -14.270 1.00 98.56 178 ILE A N 1
ATOM 1388 C CA . ILE A 1 178 ? -4.126 -6.714 -14.048 1.00 98.56 178 ILE A CA 1
ATOM 1389 C C . ILE A 1 178 ? -3.522 -6.191 -15.352 1.00 98.56 178 ILE A C 1
ATOM 1391 O O . ILE A 1 178 ? -2.603 -6.788 -15.917 1.00 98.56 178 ILE A O 1
ATOM 1395 N N . LYS A 1 179 ? -4.021 -5.047 -15.830 1.00 98.62 179 LYS A N 1
ATOM 1396 C CA . LYS A 1 179 ? -3.564 -4.413 -17.077 1.00 98.62 179 LYS A CA 1
ATOM 1397 C C . LYS A 1 179 ? -2.364 -3.498 -16.867 1.00 98.62 179 LYS A C 1
ATOM 1399 O O . LYS A 1 179 ? -1.496 -3.437 -17.735 1.00 98.62 179 LYS A O 1
ATOM 1404 N N . HIS A 1 180 ? -2.312 -2.812 -15.726 1.00 98.81 180 HIS A N 1
ATOM 1405 C CA . HIS A 1 180 ? -1.224 -1.907 -15.358 1.00 98.81 180 HIS A CA 1
ATOM 1406 C C . HIS A 1 180 ? -1.086 -1.809 -13.839 1.00 98.81 180 HIS A C 1
ATOM 1408 O O . HIS A 1 180 ? -2.070 -1.947 -13.111 1.00 98.81 180 HIS A O 1
ATOM 1414 N N . LEU A 1 181 ? 0.125 -1.538 -13.365 1.00 98.88 181 LEU A N 1
ATOM 1415 C CA . LEU A 1 181 ? 0.434 -1.329 -11.958 1.00 98.88 181 LEU A CA 1
ATOM 1416 C C . LEU A 1 181 ? 1.048 0.055 -11.759 1.00 98.88 181 LEU A C 1
ATOM 1418 O O . LEU A 1 181 ? 2.035 0.420 -12.393 1.00 98.88 181 LEU A O 1
ATOM 1422 N N . ILE A 1 182 ? 0.460 0.831 -10.859 1.00 98.75 182 ILE A N 1
ATOM 1423 C CA . ILE A 1 182 ? 0.942 2.149 -10.455 1.00 98.75 182 ILE A CA 1
ATOM 1424 C C . ILE A 1 182 ? 1.497 2.012 -9.039 1.00 98.75 182 ILE A C 1
ATOM 1426 O O . ILE A 1 182 ? 0.795 1.578 -8.129 1.00 98.75 182 ILE A O 1
ATOM 1430 N N . SER A 1 183 ? 2.761 2.367 -8.833 1.00 98.50 183 SER A N 1
ATOM 1431 C CA . SER A 1 183 ? 3.429 2.212 -7.543 1.00 98.50 183 SER A CA 1
ATOM 1432 C C . SER A 1 183 ? 3.994 3.531 -7.035 1.00 98.50 183 SER A C 1
ATOM 1434 O O . SER A 1 183 ? 4.639 4.284 -7.765 1.00 98.50 183 SER A O 1
ATOM 1436 N N . GLN A 1 184 ? 3.782 3.776 -5.744 1.00 97.62 184 GLN A N 1
ATOM 1437 C CA . GLN A 1 184 ? 4.428 4.839 -4.976 1.00 97.62 184 GLN A CA 1
ATOM 1438 C C . GLN A 1 184 ? 5.736 4.370 -4.316 1.00 97.62 184 GLN A C 1
ATOM 1440 O O . GLN A 1 184 ? 6.428 5.178 -3.691 1.00 97.62 184 GLN A O 1
ATOM 1445 N N . ASN A 1 185 ? 6.056 3.077 -4.402 1.00 96.06 185 ASN A N 1
ATOM 1446 C CA . ASN A 1 185 ? 7.203 2.489 -3.719 1.00 96.06 185 ASN A CA 1
ATOM 1447 C C . ASN A 1 185 ? 8.488 2.715 -4.500 1.00 96.06 185 ASN A C 1
ATOM 1449 O O . ASN A 1 185 ? 8.508 2.616 -5.722 1.00 96.06 185 ASN A O 1
ATOM 1453 N N . THR A 1 186 ? 9.570 2.941 -3.759 1.00 94.88 186 THR A N 1
ATOM 1454 C CA . THR A 1 186 ? 10.921 3.116 -4.301 1.00 94.88 186 THR A CA 1
ATOM 1455 C C . THR A 1 186 ? 11.837 1.929 -3.999 1.00 94.88 186 THR A C 1
ATOM 1457 O O . THR A 1 186 ? 13.036 1.984 -4.275 1.00 94.88 186 THR A O 1
ATOM 1460 N N . ASP A 1 187 ? 11.296 0.857 -3.416 1.00 94.00 187 ASP A N 1
ATOM 1461 C CA . ASP A 1 187 ? 12.027 -0.338 -2.974 1.00 94.00 187 ASP A CA 1
ATOM 1462 C C . ASP A 1 187 ? 12.444 -1.277 -4.123 1.00 94.00 187 ASP A C 1
ATOM 1464 O O . ASP A 1 187 ? 13.296 -2.145 -3.934 1.00 94.00 187 ASP A O 1
ATOM 1468 N N . GLY A 1 188 ? 11.872 -1.103 -5.318 1.00 95.00 188 GLY A N 1
ATOM 1469 C CA . GLY A 1 188 ? 12.148 -1.913 -6.503 1.00 95.00 188 GLY A CA 1
ATOM 1470 C C . GLY A 1 188 ? 11.688 -3.372 -6.414 1.00 95.00 188 GLY A C 1
ATOM 1471 O O . GLY A 1 188 ? 12.141 -4.189 -7.215 1.00 95.00 188 GLY A O 1
ATOM 1472 N N . LEU A 1 189 ? 10.817 -3.727 -5.462 1.00 96.88 189 LEU A N 1
ATOM 1473 C CA . LEU A 1 189 ? 10.357 -5.107 -5.283 1.00 96.88 189 LEU A CA 1
ATOM 1474 C C . LEU A 1 189 ? 9.405 -5.576 -6.392 1.00 96.88 189 LEU A C 1
ATOM 1476 O O . LEU A 1 189 ? 9.418 -6.760 -6.713 1.00 96.88 189 LEU A O 1
ATOM 1480 N N . HIS A 1 190 ? 8.647 -4.676 -7.028 1.00 98.06 190 HIS A N 1
ATOM 1481 C CA . HIS A 1 190 ? 7.812 -5.025 -8.193 1.00 98.06 190 HIS A CA 1
ATOM 1482 C C . HIS A 1 190 ? 8.637 -5.468 -9.401 1.00 98.06 190 HIS A C 1
ATOM 1484 O O . HIS A 1 190 ? 8.316 -6.465 -10.037 1.00 98.06 190 HIS A O 1
ATOM 1490 N N . ARG A 1 191 ? 9.733 -4.767 -9.712 1.00 96.19 191 ARG A N 1
ATOM 1491 C CA . ARG A 1 191 ? 10.638 -5.212 -10.784 1.00 96.19 191 ARG A CA 1
ATOM 1492 C C . ARG A 1 191 ? 11.292 -6.539 -10.424 1.00 96.19 191 ARG A C 1
ATOM 1494 O O . ARG A 1 191 ? 11.287 -7.470 -11.225 1.00 96.19 191 ARG A O 1
ATOM 1501 N N . LEU A 1 192 ? 11.776 -6.657 -9.182 1.00 96.00 192 LEU A N 1
ATOM 1502 C CA . LEU A 1 192 ? 12.406 -7.884 -8.700 1.00 96.00 192 LEU A CA 1
ATOM 1503 C C . LEU A 1 192 ? 11.460 -9.093 -8.786 1.00 96.00 192 LEU A C 1
ATOM 1505 O O . LEU A 1 192 ? 11.900 -10.164 -9.209 1.00 96.00 192 LEU A O 1
ATOM 1509 N N . SER A 1 193 ? 10.174 -8.918 -8.457 1.00 96.62 193 SER A N 1
ATOM 1510 C CA . SER A 1 193 ? 9.167 -9.984 -8.537 1.00 96.62 193 SER A CA 1
ATOM 1511 C C . SER A 1 193 ? 8.900 -10.470 -9.965 1.00 96.62 193 SER A C 1
ATOM 1513 O O . SER A 1 193 ? 8.334 -11.547 -10.134 1.00 96.62 193 SER A O 1
ATOM 1515 N N . GLY A 1 194 ? 9.370 -9.739 -10.982 1.00 95.81 194 GLY A N 1
ATOM 1516 C CA . GLY A 1 194 ? 9.171 -10.038 -12.399 1.00 95.81 194 GLY A CA 1
ATOM 1517 C C . GLY A 1 194 ? 8.056 -9.223 -13.048 1.00 95.81 194 GLY A C 1
ATOM 1518 O O . GLY A 1 194 ? 7.679 -9.518 -14.180 1.00 95.81 194 GLY A O 1
ATOM 1519 N N . PHE A 1 195 ? 7.520 -8.201 -12.372 1.00 97.88 195 PHE A N 1
ATOM 1520 C CA . PHE A 1 195 ? 6.510 -7.341 -12.978 1.00 97.88 195 PHE A CA 1
ATOM 1521 C C . PHE A 1 195 ? 7.125 -6.549 -14.152 1.00 97.88 195 PHE A C 1
ATOM 1523 O O . PHE A 1 195 ? 8.133 -5.859 -13.965 1.00 97.88 195 PHE A O 1
ATOM 1530 N N . PRO A 1 196 ? 6.555 -6.615 -15.369 1.00 97.06 196 PRO A N 1
ATOM 1531 C CA . PRO A 1 196 ? 7.186 -6.048 -16.556 1.00 97.06 196 PRO A CA 1
ATOM 1532 C C . PRO A 1 196 ? 7.165 -4.517 -16.539 1.00 97.06 196 PRO A C 1
ATOM 1534 O O . PRO A 1 196 ? 6.137 -3.899 -16.256 1.00 97.06 196 PRO A O 1
ATOM 1537 N N . HIS A 1 197 ? 8.280 -3.897 -16.940 1.00 94.88 197 HIS A N 1
ATOM 1538 C CA . HIS A 1 197 ? 8.430 -2.434 -16.950 1.00 94.88 197 HIS A CA 1
ATOM 1539 C C . HIS A 1 197 ? 7.371 -1.738 -17.809 1.00 94.88 197 HIS A C 1
ATOM 1541 O O . HIS A 1 197 ? 6.868 -0.684 -17.438 1.00 94.88 197 HIS A O 1
ATOM 1547 N N . SER A 1 198 ? 6.987 -2.345 -18.935 1.00 96.69 198 SER A N 1
ATOM 1548 C CA . SER A 1 198 ? 5.978 -1.796 -19.849 1.00 96.69 198 SER A CA 1
ATOM 1549 C C . SER A 1 198 ? 4.579 -1.684 -19.236 1.00 96.69 198 SER A C 1
ATOM 1551 O O . SER A 1 198 ? 3.745 -0.957 -19.772 1.00 96.69 198 SER A O 1
ATOM 1553 N N . LYS A 1 199 ? 4.317 -2.376 -18.119 1.00 98.38 199 LYS A N 1
ATOM 1554 C CA . LYS A 1 199 ? 3.047 -2.329 -17.382 1.00 98.38 199 LYS A CA 1
ATOM 1555 C C . LYS A 1 199 ? 3.194 -1.730 -15.978 1.00 98.38 199 LYS A C 1
ATOM 1557 O O . LYS A 1 199 ? 2.287 -1.880 -15.161 1.00 98.38 199 LYS A O 1
ATOM 1562 N N . LEU A 1 200 ? 4.320 -1.081 -15.673 1.00 98.56 200 LEU A N 1
ATOM 1563 C CA . LEU A 1 200 ? 4.625 -0.547 -14.346 1.00 98.56 200 LEU A CA 1
ATOM 1564 C C . LEU A 1 200 ? 4.938 0.953 -14.412 1.00 98.56 200 LEU A C 1
ATOM 1566 O O . LEU A 1 200 ? 5.818 1.386 -15.149 1.00 98.56 200 LEU A O 1
ATOM 1570 N N . SER A 1 201 ? 4.253 1.747 -13.590 1.00 98.50 201 SER A N 1
ATOM 1571 C CA . SER A 1 201 ? 4.553 3.168 -13.375 1.00 98.50 201 SER A CA 1
ATOM 1572 C C . SER A 1 201 ? 5.063 3.400 -11.954 1.00 98.50 201 SER A C 1
ATOM 1574 O O . SER A 1 201 ? 4.286 3.372 -11.002 1.00 98.50 201 SER A O 1
ATOM 1576 N N . GLU A 1 202 ? 6.362 3.659 -11.807 1.00 97.81 202 GLU A N 1
ATOM 1577 C CA . GLU A 1 202 ? 7.021 3.924 -10.518 1.00 97.81 202 GLU A CA 1
ATOM 1578 C C . GLU A 1 202 ? 7.080 5.430 -10.255 1.00 97.81 202 GLU A C 1
ATOM 1580 O O . GLU A 1 202 ? 8.062 6.100 -10.569 1.00 97.81 202 GLU A O 1
ATOM 1585 N N . LEU A 1 203 ? 6.000 5.982 -9.697 1.00 97.31 203 LEU A N 1
ATOM 1586 C CA . LEU A 1 203 ? 5.794 7.431 -9.610 1.00 97.31 203 LEU A CA 1
ATOM 1587 C C . LEU A 1 203 ? 6.908 8.145 -8.835 1.00 97.31 203 LEU A C 1
ATOM 1589 O O . LEU A 1 203 ? 7.301 9.250 -9.192 1.00 97.31 203 LEU A O 1
ATOM 1593 N N . HIS A 1 204 ? 7.422 7.520 -7.775 1.00 95.62 204 HIS A N 1
ATOM 1594 C CA . HIS A 1 204 ? 8.416 8.128 -6.885 1.00 95.62 204 HIS A CA 1
ATOM 1595 C C . HIS A 1 204 ? 9.860 7.693 -7.189 1.00 95.62 204 HIS A C 1
ATOM 1597 O O . HIS A 1 204 ? 10.767 7.967 -6.396 1.00 95.62 204 HIS A O 1
ATOM 1603 N N . GLY A 1 205 ? 10.070 7.037 -8.332 1.00 94.75 205 GLY A N 1
ATOM 1604 C CA . GLY A 1 205 ? 11.348 6.461 -8.730 1.00 94.75 205 GLY A CA 1
ATOM 1605 C C . GLY A 1 205 ? 11.617 5.099 -8.102 1.00 94.75 205 GLY A C 1
ATOM 1606 O O . GLY A 1 205 ? 10.764 4.505 -7.447 1.00 94.75 205 GLY A O 1
ATOM 1607 N N . ASN A 1 206 ? 12.835 4.602 -8.297 1.00 95.44 206 ASN A N 1
ATOM 1608 C CA . ASN A 1 206 ? 13.254 3.284 -7.840 1.00 95.44 206 ASN A CA 1
ATOM 1609 C C . ASN A 1 206 ? 14.719 3.322 -7.387 1.00 95.44 206 ASN A C 1
ATOM 1611 O O . ASN A 1 206 ? 15.604 3.812 -8.090 1.00 95.44 206 ASN A O 1
ATOM 1615 N N . SER A 1 207 ? 14.982 2.776 -6.197 1.00 93.62 207 SER A N 1
ATOM 1616 C CA . SER A 1 207 ? 16.302 2.794 -5.562 1.00 93.62 207 SER A CA 1
ATOM 1617 C C . SER A 1 207 ? 17.375 2.037 -6.346 1.00 93.62 207 SER A C 1
ATOM 1619 O O . SER A 1 207 ? 18.554 2.215 -6.06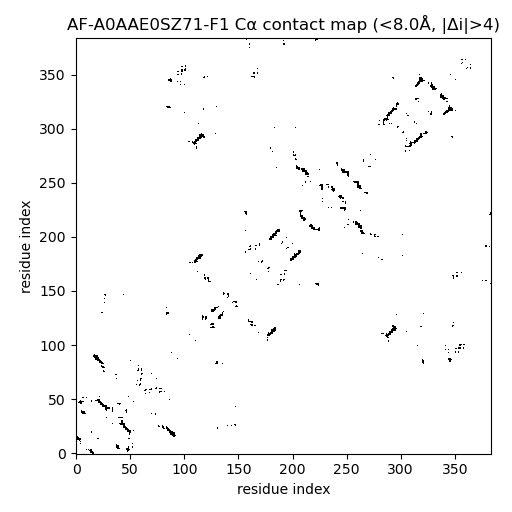4 1.00 93.62 207 SER A O 1
ATOM 1621 N N . PHE A 1 208 ? 16.998 1.212 -7.317 1.00 93.81 208 PHE A N 1
ATOM 1622 C CA . PHE A 1 208 ? 17.889 0.416 -8.157 1.00 93.81 208 PHE A CA 1
ATOM 1623 C C . PHE A 1 208 ? 18.045 0.988 -9.568 1.00 93.81 208 PHE A C 1
ATOM 1625 O O . PHE A 1 208 ? 18.776 0.417 -10.371 1.00 93.81 208 PHE A O 1
ATOM 1632 N N . ILE A 1 209 ? 17.392 2.116 -9.872 1.00 94.69 209 ILE A N 1
ATOM 1633 C CA . ILE A 1 209 ? 17.450 2.752 -11.188 1.00 94.69 209 ILE A CA 1
ATOM 1634 C C . ILE A 1 209 ? 18.231 4.055 -11.120 1.00 94.69 209 ILE A C 1
ATOM 1636 O O . ILE A 1 209 ? 17.973 4.935 -10.291 1.00 94.69 209 ILE A O 1
ATOM 1640 N N . GLU A 1 210 ? 19.150 4.198 -12.065 1.00 95.06 210 GLU A N 1
ATOM 1641 C CA . GLU A 1 210 ? 19.881 5.429 -12.312 1.00 95.06 210 GLU A CA 1
ATOM 1642 C C . GLU A 1 210 ? 19.564 5.977 -13.696 1.00 95.06 210 GLU A C 1
ATOM 1644 O O . GLU A 1 210 ? 19.457 5.217 -14.653 1.00 95.06 210 GLU A O 1
ATOM 1649 N N . LYS A 1 211 ? 19.472 7.298 -13.827 1.00 94.88 211 LYS A N 1
ATOM 1650 C CA . LYS A 1 211 ? 19.212 7.986 -15.093 1.00 94.88 211 LYS A CA 1
ATOM 1651 C C . LYS A 1 211 ? 20.351 8.942 -15.418 1.00 94.88 211 LYS A C 1
ATOM 1653 O O . LYS A 1 211 ? 20.774 9.726 -14.571 1.00 94.88 211 LYS A O 1
ATOM 1658 N N . CYS A 1 212 ? 20.861 8.898 -16.644 1.00 94.94 212 CYS A N 1
ATOM 1659 C CA . CYS A 1 212 ? 21.872 9.848 -17.095 1.00 94.94 212 CYS A CA 1
ATOM 1660 C C . CYS A 1 212 ? 21.270 11.250 -17.247 1.00 94.94 212 CYS A C 1
ATOM 1662 O O . CYS A 1 212 ? 20.300 11.432 -17.979 1.00 94.94 212 CYS A O 1
ATOM 1664 N N . GLU A 1 213 ? 21.896 12.261 -16.640 1.00 92.62 213 GLU A N 1
ATOM 1665 C CA . GLU A 1 213 ? 21.406 13.646 -16.712 1.00 92.62 213 GLU A CA 1
ATOM 1666 C C . GLU A 1 213 ? 21.554 14.313 -18.092 1.00 92.62 213 GLU A C 1
ATOM 1668 O O . GLU A 1 213 ? 21.008 15.394 -18.295 1.00 92.62 213 GLU A O 1
ATOM 1673 N N . LYS A 1 214 ? 22.331 13.718 -19.009 1.00 94.31 214 LYS A N 1
ATOM 1674 C CA . LYS A 1 214 ? 22.562 14.247 -20.364 1.00 94.31 214 LYS A CA 1
ATOM 1675 C C . LYS A 1 214 ? 21.700 13.547 -21.409 1.00 94.31 214 LYS A C 1
ATOM 1677 O O . LYS A 1 214 ? 20.929 14.196 -22.097 1.00 94.31 214 LYS A O 1
ATOM 1682 N N . CYS A 1 215 ? 21.843 12.226 -21.533 1.00 95.12 215 CYS A N 1
ATOM 1683 C CA . CYS A 1 215 ? 21.181 11.456 -22.592 1.00 95.12 215 CYS A CA 1
ATOM 1684 C C . CYS A 1 215 ? 19.880 10.768 -22.153 1.00 95.12 215 CYS A C 1
ATOM 1686 O O . CYS A 1 215 ? 19.263 10.084 -22.960 1.00 95.12 215 CYS A O 1
ATOM 1688 N N . GLY A 1 216 ? 19.501 10.861 -20.873 1.00 93.44 216 GLY A N 1
ATOM 1689 C CA . GLY A 1 216 ? 18.282 10.244 -20.347 1.00 93.44 216 GLY A CA 1
ATOM 1690 C C . GLY A 1 216 ? 18.309 8.716 -20.219 1.00 93.44 216 GLY A C 1
ATOM 1691 O O . GLY A 1 216 ? 17.355 8.162 -19.682 1.00 93.44 216 GLY A O 1
ATOM 1692 N N . ALA A 1 217 ? 19.382 8.036 -20.650 1.00 95.38 217 ALA A N 1
ATOM 1693 C CA . ALA A 1 217 ? 19.507 6.582 -20.539 1.00 95.38 217 ALA A CA 1
ATOM 1694 C C . ALA A 1 217 ? 19.327 6.112 -19.088 1.00 95.38 217 ALA A C 1
ATOM 1696 O O . ALA A 1 217 ? 19.944 6.677 -18.177 1.00 95.38 217 ALA A O 1
ATOM 1697 N N . GLN A 1 218 ? 18.496 5.088 -18.901 1.00 95.06 218 GLN A N 1
ATOM 1698 C CA . GLN A 1 218 ? 18.242 4.458 -17.610 1.00 95.06 218 GLN A CA 1
ATOM 1699 C C . GLN A 1 218 ? 19.059 3.173 -17.467 1.00 95.06 218 GLN A C 1
ATOM 1701 O O . GLN A 1 218 ? 19.213 2.418 -18.424 1.00 95.06 218 GLN A O 1
ATOM 1706 N N . TYR A 1 219 ? 19.552 2.931 -16.258 1.00 94.56 219 TYR A N 1
ATOM 1707 C CA . TYR A 1 219 ? 20.350 1.767 -15.900 1.00 94.56 219 TYR A CA 1
ATOM 1708 C C . TYR A 1 219 ? 19.754 1.130 -14.654 1.00 94.56 219 TYR A C 1
ATOM 1710 O O . TYR A 1 219 ? 19.699 1.766 -13.599 1.00 94.56 219 TYR A O 1
ATOM 1718 N N . GLU A 1 220 ? 19.323 -0.119 -14.781 1.00 93.62 220 GLU A N 1
ATOM 1719 C CA . GLU A 1 220 ? 18.922 -0.938 -13.645 1.00 93.62 220 GLU A CA 1
ATOM 1720 C C . GLU A 1 220 ? 20.135 -1.631 -13.035 1.00 93.62 220 GLU A C 1
ATOM 1722 O O . GLU A 1 220 ? 21.031 -2.092 -13.744 1.00 93.62 220 GLU A O 1
ATOM 1727 N N . ARG A 1 221 ? 20.198 -1.639 -11.705 1.00 91.38 221 ARG A N 1
ATOM 1728 C CA . ARG A 1 221 ? 21.342 -2.116 -10.932 1.00 91.38 221 ARG A CA 1
ATOM 1729 C C . ARG A 1 221 ? 20.918 -3.244 -9.988 1.00 91.38 221 ARG A C 1
ATOM 1731 O O . ARG A 1 221 ? 19.840 -3.165 -9.402 1.00 91.38 221 ARG A O 1
ATOM 1738 N N . PRO A 1 222 ? 21.793 -4.228 -9.719 1.00 88.62 222 PRO A N 1
ATOM 1739 C CA . PRO A 1 222 ? 21.550 -5.220 -8.666 1.00 88.62 222 PRO A CA 1
ATOM 1740 C C . PRO A 1 222 ? 21.670 -4.616 -7.251 1.00 88.62 222 PRO A C 1
ATOM 1742 O O . PRO A 1 222 ? 21.200 -5.185 -6.267 1.00 88.62 222 PRO A O 1
ATOM 1745 N N . PHE A 1 223 ? 22.244 -3.414 -7.133 1.00 87.38 223 PHE A N 1
ATOM 1746 C CA . PHE A 1 223 ? 22.442 -2.678 -5.885 1.00 87.38 223 PHE A CA 1
ATOM 1747 C C . PHE A 1 223 ? 21.681 -1.349 -5.867 1.00 87.38 223 PHE A C 1
ATOM 1749 O O . PHE A 1 223 ? 21.467 -0.718 -6.901 1.00 87.38 223 PHE A O 1
ATOM 1756 N N . SER A 1 224 ? 21.332 -0.869 -4.673 1.00 85.94 224 SER A N 1
ATOM 1757 C CA . SER A 1 224 ? 20.712 0.447 -4.535 1.00 85.94 224 SER A CA 1
ATOM 1758 C C . SER A 1 224 ? 21.699 1.573 -4.859 1.00 85.94 224 SER A C 1
ATOM 1760 O O . SER A 1 224 ? 22.905 1.456 -4.603 1.00 85.94 224 SER A O 1
ATOM 1762 N N . TYR A 1 225 ? 21.199 2.701 -5.364 1.00 82.88 225 TYR A N 1
ATOM 1763 C CA . TYR A 1 225 ? 22.015 3.886 -5.602 1.00 82.88 225 TYR A CA 1
ATOM 1764 C C . TYR A 1 225 ? 22.742 4.323 -4.322 1.00 82.88 225 TYR A C 1
ATOM 1766 O O . TYR A 1 225 ? 22.282 4.109 -3.198 1.00 82.88 225 TYR A O 1
ATOM 1774 N N . ARG A 1 226 ? 23.908 4.945 -4.499 1.00 78.31 226 ARG A N 1
ATOM 17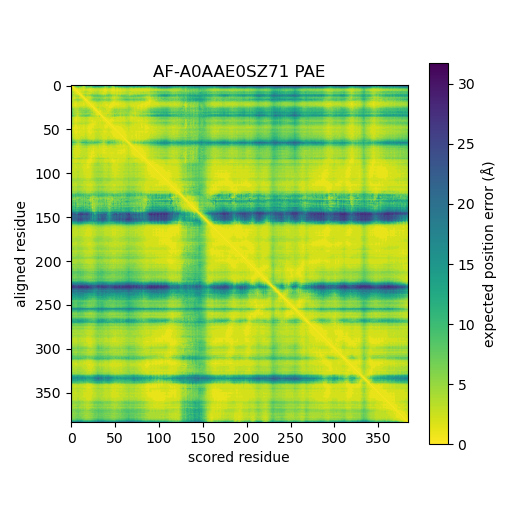75 C CA . ARG A 1 226 ? 24.658 5.549 -3.397 1.00 78.31 226 ARG A CA 1
ATOM 1776 C C . ARG A 1 226 ? 24.472 7.053 -3.476 1.00 78.31 226 ARG A C 1
ATOM 1778 O O . ARG A 1 226 ? 24.660 7.633 -4.542 1.00 78.31 226 ARG A O 1
ATOM 1785 N N . SER A 1 227 ? 24.106 7.682 -2.366 1.00 71.88 227 SER A N 1
ATOM 1786 C CA . SER A 1 227 ? 24.164 9.138 -2.273 1.00 71.88 227 SER A CA 1
ATOM 1787 C C . SER A 1 227 ? 25.619 9.581 -2.196 1.00 71.88 227 SER A C 1
ATOM 1789 O O . SER A 1 227 ? 26.414 9.006 -1.453 1.00 71.88 227 SER A O 1
ATOM 1791 N N . VAL A 1 228 ? 25.958 10.624 -2.942 1.00 71.19 228 VAL A N 1
ATOM 1792 C CA . VAL A 1 228 ? 27.270 11.259 -2.867 1.00 71.19 228 VAL A CA 1
ATOM 1793 C C . VAL A 1 228 ? 27.320 12.188 -1.649 1.00 71.19 228 VAL A C 1
ATOM 1795 O O . VAL A 1 228 ? 26.557 13.151 -1.584 1.00 71.19 228 VAL A O 1
ATOM 1798 N N . SER A 1 229 ? 28.220 11.924 -0.696 1.00 60.28 229 SER A N 1
ATOM 1799 C CA . SER A 1 229 ? 28.456 12.775 0.482 1.00 60.28 229 SER A CA 1
ATOM 1800 C C . SER A 1 229 ? 29.923 13.184 0.615 1.00 60.28 229 SER A C 1
ATOM 1802 O O . SER A 1 229 ? 30.793 12.327 0.481 1.00 60.28 229 SER A O 1
ATOM 1804 N N . GLY A 1 230 ? 30.173 14.454 0.959 1.00 53.91 230 GLY A N 1
ATOM 1805 C CA . GLY A 1 230 ? 31.399 14.986 1.587 1.00 53.91 230 GLY A CA 1
ATOM 1806 C C . GLY A 1 230 ? 32.704 14.951 0.778 1.00 53.91 230 GLY A C 1
ATOM 1807 O O . GLY A 1 230 ? 33.310 15.995 0.594 1.00 53.91 230 GLY A O 1
ATOM 1808 N N . ASN A 1 231 ? 33.108 13.782 0.270 1.00 55.94 231 ASN A N 1
ATOM 1809 C CA . ASN A 1 231 ? 34.429 13.500 -0.312 1.00 55.94 231 ASN A CA 1
ATOM 1810 C C . ASN A 1 231 ? 34.338 12.800 -1.683 1.00 55.94 231 ASN A C 1
ATOM 1812 O O . ASN A 1 231 ? 35.077 11.857 -1.961 1.00 55.94 231 ASN A O 1
ATOM 1816 N N . SER A 1 232 ? 33.400 13.197 -2.545 1.00 66.06 232 SER A N 1
ATOM 1817 C CA . SER A 1 232 ? 33.312 12.625 -3.895 1.00 66.06 232 SER A CA 1
ATOM 1818 C C . SER A 1 232 ? 34.014 13.502 -4.920 1.00 66.06 232 SER A C 1
ATOM 1820 O O . SER A 1 232 ? 33.840 14.716 -4.923 1.00 66.06 232 SER A O 1
ATOM 1822 N N . SER A 1 233 ? 34.738 12.862 -5.839 1.00 69.81 233 SER A N 1
ATOM 1823 C CA . SER A 1 233 ? 35.291 13.483 -7.048 1.00 69.81 233 SER A CA 1
ATOM 1824 C C . SER A 1 233 ? 34.216 13.951 -8.036 1.00 69.81 233 SER A C 1
ATOM 1826 O O . SER A 1 233 ? 34.523 14.644 -9.004 1.00 69.81 233 SER A O 1
ATOM 1828 N N . VAL A 1 234 ? 32.948 13.586 -7.812 1.00 74.81 234 VAL A N 1
ATOM 1829 C CA . VAL A 1 234 ? 31.822 14.057 -8.614 1.00 74.81 234 VAL A CA 1
ATOM 1830 C C . VAL A 1 234 ? 31.350 15.411 -8.086 1.00 74.81 234 VAL A C 1
ATOM 1832 O O . VAL A 1 234 ? 30.869 15.476 -6.951 1.00 74.81 234 VAL A O 1
ATOM 1835 N N . PRO A 1 235 ? 31.411 16.487 -8.899 1.00 76.06 235 PRO A N 1
ATOM 1836 C CA . PRO A 1 235 ? 30.953 17.795 -8.463 1.00 76.06 235 PRO A CA 1
ATOM 1837 C C . PRO A 1 235 ? 29.469 17.714 -8.080 1.00 76.06 235 PRO A C 1
ATOM 1839 O O . PRO A 1 235 ? 28.672 17.145 -8.840 1.00 76.06 235 PRO A O 1
ATOM 1842 N N . PRO A 1 236 ? 29.059 18.239 -6.916 1.00 73.81 236 PRO A N 1
ATOM 1843 C CA . PRO A 1 236 ? 27.663 18.204 -6.522 1.00 73.81 236 PRO A CA 1
ATOM 1844 C C . PRO A 1 236 ? 26.828 19.055 -7.480 1.00 73.81 236 PRO A C 1
ATOM 1846 O O . PRO A 1 236 ? 27.223 20.150 -7.876 1.00 73.81 236 PRO A O 1
ATOM 1849 N N . LYS A 1 237 ? 25.644 18.559 -7.841 1.00 79.12 237 LYS A N 1
ATOM 1850 C CA . LYS A 1 237 ? 24.645 19.330 -8.583 1.00 79.12 237 LYS A CA 1
ATOM 1851 C C . LYS A 1 237 ? 23.329 19.246 -7.835 1.00 79.12 237 LYS A C 1
ATOM 1853 O O . LYS A 1 237 ? 22.528 18.339 -8.057 1.00 79.12 237 LYS A O 1
ATOM 1858 N N . CYS A 1 238 ? 23.132 20.179 -6.909 1.00 80.75 238 CYS A N 1
ATOM 1859 C CA . CYS A 1 238 ? 21.892 20.250 -6.154 1.00 80.75 238 CYS A CA 1
ATOM 1860 C C . CYS A 1 238 ? 20.728 20.571 -7.096 1.00 80.75 238 CYS A C 1
ATOM 1862 O O . CYS A 1 238 ? 20.785 21.525 -7.879 1.00 80.75 238 CYS A O 1
ATOM 1864 N N . CYS A 1 239 ? 19.661 19.780 -7.011 1.00 79.19 239 CYS A N 1
ATOM 1865 C CA . CYS A 1 239 ? 18.409 20.077 -7.683 1.00 79.19 239 CYS A CA 1
ATOM 1866 C C . CYS A 1 239 ? 17.932 21.463 -7.240 1.00 79.19 239 CYS A C 1
ATOM 1868 O O . CYS A 1 239 ? 17.871 21.764 -6.048 1.00 79.19 239 CYS A O 1
ATOM 1870 N N . LYS A 1 240 ? 17.556 22.325 -8.190 1.00 82.00 240 LYS A N 1
ATOM 1871 C CA . LYS A 1 240 ? 17.060 23.672 -7.867 1.00 82.00 240 LYS A CA 1
ATOM 1872 C C . LYS A 1 240 ? 15.783 23.642 -7.017 1.00 82.00 240 LYS A C 1
ATOM 1874 O O . LYS A 1 240 ? 15.499 24.644 -6.363 1.00 82.00 240 LYS A O 1
ATOM 1879 N N . ARG A 1 241 ? 15.052 22.523 -7.025 1.00 81.06 241 ARG A N 1
ATOM 1880 C CA . ARG A 1 241 ? 13.756 22.339 -6.370 1.00 81.06 241 ARG A CA 1
ATOM 1881 C C . ARG A 1 241 ? 13.920 21.750 -4.969 1.00 81.06 241 ARG A C 1
ATOM 1883 O O . ARG A 1 241 ? 13.849 22.507 -4.007 1.00 81.06 241 ARG A O 1
ATOM 1890 N N . CYS A 1 242 ? 14.260 20.466 -4.842 1.00 80.88 242 CYS A N 1
ATOM 1891 C CA . CYS A 1 242 ? 14.441 19.837 -3.528 1.00 80.88 242 CYS A CA 1
ATOM 1892 C C . CYS A 1 242 ? 15.775 20.164 -2.830 1.00 80.88 242 CYS A C 1
ATOM 1894 O O . CYS A 1 242 ? 15.959 19.795 -1.674 1.00 80.88 242 CYS A O 1
ATOM 1896 N N . LYS A 1 243 ? 16.712 20.853 -3.503 1.00 83.19 243 LYS A N 1
ATOM 1897 C CA . LYS A 1 243 ? 18.048 21.229 -2.988 1.00 83.19 243 LYS A CA 1
ATOM 1898 C C . LYS A 1 243 ? 18.983 20.051 -2.679 1.00 83.19 243 LYS A C 1
ATOM 1900 O O . LYS A 1 243 ? 20.045 20.260 -2.100 1.00 83.19 243 LYS A O 1
ATOM 1905 N N . ILE A 1 244 ? 18.644 18.838 -3.117 1.00 83.44 244 ILE A N 1
ATOM 1906 C CA . ILE A 1 244 ? 19.443 17.623 -2.904 1.00 83.44 244 ILE A CA 1
ATOM 1907 C C . ILE A 1 244 ? 20.330 17.344 -4.123 1.00 83.44 244 ILE A C 1
ATOM 1909 O O . ILE A 1 244 ? 19.935 17.574 -5.267 1.00 83.44 244 ILE A O 1
ATOM 1913 N N . ASN A 1 245 ? 21.546 16.841 -3.898 1.00 86.00 245 ASN A N 1
ATOM 1914 C CA . ASN A 1 245 ? 22.388 16.299 -4.963 1.00 86.00 245 ASN A CA 1
ATOM 1915 C C . ASN A 1 245 ? 21.910 14.890 -5.342 1.00 86.00 245 ASN A C 1
ATOM 1917 O O . ASN A 1 245 ? 22.065 13.958 -4.554 1.00 86.00 245 ASN A O 1
ATOM 1921 N N . HIS A 1 246 ? 21.363 14.725 -6.548 1.00 88.31 246 HIS A N 1
ATOM 1922 C CA . HIS A 1 246 ? 20.901 13.410 -7.008 1.00 88.31 246 HIS A CA 1
ATOM 1923 C C . HIS A 1 246 ? 21.988 12.579 -7.700 1.00 88.31 246 HIS A C 1
ATOM 1925 O O . HIS A 1 246 ? 21.746 11.404 -7.983 1.00 88.31 246 HIS A O 1
ATOM 1931 N N . ARG A 1 247 ? 23.180 13.139 -7.960 1.00 90.94 247 ARG A N 1
ATOM 1932 C CA . ARG A 1 247 ? 24.285 12.384 -8.571 1.00 90.94 247 ARG A CA 1
ATOM 1933 C C . ARG A 1 247 ? 24.675 11.208 -7.684 1.00 90.94 247 ARG A C 1
ATOM 1935 O O . ARG A 1 247 ? 24.788 11.352 -6.468 1.00 90.94 247 ARG A O 1
ATOM 1942 N N . THR A 1 248 ? 24.914 10.058 -8.303 1.00 89.81 248 THR A N 1
ATOM 1943 C CA . THR A 1 248 ? 25.219 8.801 -7.597 1.00 89.81 248 THR A CA 1
ATOM 1944 C C . THR A 1 248 ? 26.711 8.493 -7.509 1.00 89.81 248 THR A C 1
ATOM 1946 O O . THR A 1 248 ? 27.115 7.486 -6.927 1.00 89.81 248 THR A O 1
ATOM 1949 N N . GLY A 1 249 ? 27.542 9.355 -8.099 1.00 89.25 249 GLY A N 1
ATOM 1950 C CA . GLY A 1 249 ? 28.986 9.159 -8.179 1.00 89.25 249 GLY A CA 1
ATOM 1951 C C . GLY A 1 249 ? 29.435 8.385 -9.423 1.00 89.25 249 GLY A C 1
ATOM 1952 O O . GLY A 1 249 ? 30.630 8.176 -9.595 1.00 89.25 249 GLY A O 1
ATOM 1953 N N . ARG A 1 250 ? 28.502 7.955 -10.284 1.00 90.81 250 ARG A N 1
ATOM 1954 C CA . ARG A 1 250 ? 28.783 7.176 -11.499 1.00 90.81 250 ARG A CA 1
ATOM 1955 C C . ARG A 1 250 ? 28.609 7.994 -12.778 1.00 90.81 250 ARG A C 1
ATOM 1957 O O . ARG A 1 250 ? 27.892 8.995 -12.800 1.00 90.81 250 ARG A O 1
ATOM 1964 N N . MET A 1 251 ? 29.263 7.537 -13.842 1.00 92.94 251 MET A N 1
ATOM 1965 C CA . MET A 1 251 ? 29.175 8.091 -15.194 1.00 92.94 251 MET A CA 1
ATOM 1966 C C . MET A 1 251 ? 28.296 7.210 -16.082 1.00 92.94 251 MET A C 1
ATOM 1968 O O . MET A 1 251 ? 28.148 6.014 -15.845 1.00 92.94 251 MET A O 1
ATOM 1972 N N . CYS A 1 252 ? 27.705 7.822 -17.101 1.00 95.62 252 CYS A N 1
ATOM 1973 C CA . CYS A 1 252 ? 26.965 7.147 -18.157 1.00 95.62 252 CYS A CA 1
ATOM 1974 C C . CYS A 1 252 ? 27.847 6.109 -18.861 1.00 95.62 252 CYS A C 1
ATOM 1976 O O . CYS A 1 252 ? 28.988 6.406 -19.201 1.00 95.62 252 CYS A O 1
ATOM 1978 N N . GLU A 1 253 ? 27.299 4.921 -19.121 1.00 95.25 253 GLU A N 1
ATOM 1979 C CA . GLU A 1 253 ? 28.039 3.822 -19.761 1.00 95.25 253 GLU A CA 1
ATOM 1980 C C . GLU A 1 253 ? 28.248 4.047 -21.262 1.00 95.25 253 GLU A C 1
ATOM 1982 O O . GLU A 1 253 ? 29.207 3.541 -21.840 1.00 95.25 253 GLU A O 1
ATOM 1987 N N . LYS A 1 254 ? 27.388 4.862 -21.890 1.00 95.44 254 LYS A N 1
ATOM 1988 C CA . LYS A 1 254 ? 27.619 5.388 -23.243 1.00 95.44 254 LYS A CA 1
ATOM 1989 C C . LYS A 1 254 ? 28.861 6.282 -23.242 1.00 95.44 254 LYS A C 1
ATOM 1991 O O . LYS A 1 254 ? 28.809 7.397 -22.709 1.00 95.44 254 LYS A O 1
ATOM 1996 N N . LYS A 1 255 ? 29.958 5.789 -23.827 1.00 89.06 255 LYS A N 1
ATOM 1997 C CA . LYS A 1 255 ? 31.295 6.411 -23.793 1.00 89.06 255 LYS A CA 1
ATOM 1998 C C . LYS A 1 255 ? 31.290 7.851 -24.317 1.00 89.06 255 LYS A C 1
ATOM 2000 O O . LYS A 1 255 ? 31.979 8.710 -23.781 1.00 89.06 255 LYS A O 1
ATOM 2005 N N . GLU A 1 256 ? 30.470 8.132 -25.318 1.00 94.69 256 GLU A N 1
ATOM 2006 C CA . GLU A 1 256 ? 30.335 9.437 -25.964 1.00 94.69 256 GLU A CA 1
ATOM 2007 C C . GLU A 1 256 ? 29.518 10.460 -25.154 1.00 94.69 256 GLU A C 1
ATOM 2009 O O . GLU A 1 256 ? 29.610 11.663 -25.389 1.00 94.69 256 GLU A O 1
ATOM 2014 N N . CYS A 1 257 ? 28.730 10.021 -24.167 1.00 96.19 257 CYS A N 1
ATOM 2015 C CA . CYS A 1 257 ? 27.818 10.899 -23.433 1.00 96.19 257 CYS A CA 1
ATOM 2016 C C . CYS A 1 257 ? 28.539 11.737 -22.364 1.00 96.19 257 CYS A C 1
ATOM 2018 O O . CYS A 1 257 ? 28.260 12.931 -22.188 1.00 96.19 257 CYS A O 1
ATOM 2020 N N . ASN A 1 258 ? 29.459 11.111 -21.617 1.00 92.06 258 ASN A N 1
ATOM 2021 C CA . ASN A 1 258 ? 30.177 11.737 -20.501 1.00 92.06 258 ASN A CA 1
ATOM 2022 C C . ASN A 1 258 ? 29.241 12.454 -19.500 1.00 92.06 258 ASN A C 1
ATOM 2024 O O . ASN A 1 258 ? 29.550 13.541 -19.005 1.00 92.06 258 ASN A O 1
ATOM 2028 N N . GLY A 1 259 ? 28.035 11.923 -19.277 1.00 93.88 259 GLY A N 1
ATOM 2029 C CA . GLY A 1 259 ? 27.048 12.473 -18.341 1.00 93.88 259 GLY A CA 1
ATOM 2030 C C . GLY A 1 259 ? 27.084 11.763 -16.996 1.00 93.88 259 GLY A C 1
ATOM 2031 O O . GLY A 1 259 ? 27.333 10.562 -16.950 1.00 93.88 259 GLY A O 1
ATOM 2032 N N . TYR A 1 260 ? 26.788 12.472 -15.909 1.00 93.44 260 TYR A N 1
ATOM 2033 C CA . TYR A 1 260 ? 26.662 11.847 -14.593 1.00 93.44 260 TYR A CA 1
ATOM 2034 C C . TYR A 1 260 ? 25.344 11.076 -14.472 1.00 93.44 260 TYR A C 1
ATOM 2036 O O . TYR A 1 260 ? 24.312 11.477 -15.024 1.00 93.44 260 TYR A O 1
ATOM 2044 N N . LEU A 1 261 ? 25.379 9.968 -13.739 1.00 93.50 261 LEU A N 1
ATOM 2045 C CA . LEU A 1 261 ? 24.186 9.224 -13.359 1.00 93.50 261 LEU A CA 1
ATOM 2046 C C . LEU A 1 261 ? 23.539 9.853 -12.123 1.00 93.50 261 LEU A C 1
ATOM 2048 O O . LEU A 1 261 ? 24.213 10.220 -11.157 1.00 93.50 261 LEU A O 1
ATOM 2052 N N . MET A 1 262 ? 22.217 9.969 -12.180 1.00 92.62 262 MET A N 1
ATOM 2053 C CA . MET A 1 262 ? 21.347 10.489 -11.132 1.00 92.62 262 MET A CA 1
ATOM 2054 C C . MET A 1 262 ? 20.486 9.354 -10.592 1.00 92.62 262 MET A C 1
ATOM 2056 O O . MET A 1 262 ? 20.045 8.503 -11.361 1.00 92.62 262 MET A O 1
ATOM 2060 N N . ASN A 1 263 ? 20.197 9.348 -9.293 1.00 92.38 263 ASN A N 1
ATOM 2061 C CA . ASN A 1 263 ? 19.127 8.500 -8.777 1.00 92.38 263 ASN A CA 1
ATOM 2062 C C . ASN A 1 263 ? 17.768 9.027 -9.255 1.00 92.38 263 ASN A C 1
ATOM 2064 O O . ASN A 1 263 ? 17.623 10.216 -9.540 1.00 92.38 263 ASN A O 1
ATOM 2068 N N . THR A 1 264 ? 16.780 8.141 -9.318 1.00 93.38 264 THR A N 1
ATOM 2069 C CA . THR A 1 264 ? 15.419 8.478 -9.763 1.00 93.38 264 THR A CA 1
ATOM 2070 C C . THR A 1 264 ? 14.483 8.878 -8.619 1.00 93.38 264 THR A C 1
ATOM 2072 O O . THR A 1 264 ? 13.313 9.149 -8.864 1.00 93.38 264 THR A O 1
ATOM 2075 N N . ILE A 1 265 ? 14.967 8.926 -7.371 1.00 92.81 265 ILE A N 1
ATOM 2076 C CA . ILE A 1 265 ? 14.116 9.153 -6.198 1.00 92.81 265 ILE A CA 1
ATOM 2077 C C . ILE A 1 265 ? 13.561 10.573 -6.192 1.00 92.81 265 ILE A C 1
ATOM 2079 O O . ILE A 1 265 ? 14.311 11.554 -6.171 1.00 92.81 265 ILE A O 1
ATOM 2083 N N . ILE A 1 266 ? 12.235 10.657 -6.121 1.00 89.19 266 ILE A N 1
ATOM 2084 C CA . ILE A 1 266 ? 11.502 11.911 -5.982 1.00 89.19 266 ILE A CA 1
ATOM 2085 C C . ILE A 1 266 ? 11.456 12.320 -4.508 1.00 89.19 266 ILE A C 1
ATOM 2087 O O . ILE A 1 266 ? 11.067 11.536 -3.640 1.00 89.19 266 ILE A O 1
ATOM 2091 N N . ASN A 1 267 ? 11.845 13.563 -4.215 1.00 85.19 267 ASN A N 1
ATOM 2092 C CA . ASN A 1 267 ? 11.769 14.145 -2.876 1.00 85.19 267 ASN A CA 1
ATOM 2093 C C . ASN A 1 267 ? 10.669 15.208 -2.798 1.00 85.19 267 ASN A C 1
ATOM 2095 O O . ASN A 1 267 ? 10.137 15.666 -3.807 1.00 85.19 267 ASN A O 1
ATOM 2099 N N . PHE A 1 268 ? 10.338 15.651 -1.583 1.00 78.31 268 PHE A N 1
ATOM 2100 C CA . PHE A 1 268 ? 9.421 16.778 -1.412 1.00 78.31 268 PHE A CA 1
ATOM 2101 C C . PHE A 1 268 ? 9.928 18.021 -2.156 1.00 78.31 268 PHE A C 1
ATOM 2103 O O . PHE A 1 268 ? 11.078 18.431 -1.990 1.00 78.31 268 PHE A O 1
ATOM 2110 N N . GLY A 1 269 ? 9.047 18.614 -2.962 1.00 74.81 269 GLY A N 1
ATOM 2111 C CA . GLY A 1 269 ? 9.354 19.752 -3.830 1.00 74.81 269 GLY A CA 1
ATOM 2112 C C . GLY A 1 269 ? 9.869 19.372 -5.222 1.00 74.81 269 GLY A C 1
ATOM 2113 O O . GLY A 1 269 ? 9.926 20.246 -6.085 1.00 74.81 269 GLY A O 1
ATOM 2114 N N . ASP A 1 270 ? 10.212 18.105 -5.473 1.00 81.31 270 ASP A N 1
ATOM 2115 C CA . ASP A 1 270 ? 10.456 17.613 -6.832 1.00 81.31 270 ASP A CA 1
ATOM 2116 C C . ASP A 1 270 ? 9.135 17.351 -7.572 1.00 81.31 270 ASP A C 1
ATOM 2118 O O . ASP A 1 270 ? 8.068 17.240 -6.968 1.00 81.31 270 ASP A O 1
ATOM 2122 N N . TYR A 1 271 ? 9.217 17.256 -8.899 1.00 83.81 271 TYR A N 1
ATOM 2123 C CA . TYR A 1 271 ? 8.093 16.851 -9.741 1.00 83.81 271 TYR A CA 1
ATOM 2124 C C . TYR A 1 271 ? 8.215 15.367 -10.062 1.00 83.81 271 TYR A C 1
ATOM 2126 O O . TYR A 1 271 ? 9.330 14.858 -10.195 1.00 83.81 271 TYR A O 1
ATOM 2134 N N . LEU A 1 272 ? 7.071 14.701 -10.223 1.00 88.88 272 LEU A N 1
ATOM 2135 C CA . LEU A 1 272 ? 7.039 13.372 -10.826 1.00 88.88 272 LEU A CA 1
ATOM 2136 C C . LEU A 1 272 ? 7.559 13.452 -12.266 1.00 88.88 272 LEU A C 1
ATOM 2138 O O . LEU A 1 272 ? 7.456 14.490 -12.917 1.00 88.88 272 LEU A O 1
ATOM 2142 N N . GLU A 1 273 ? 8.121 12.355 -12.758 1.00 90.94 273 GLU A N 1
ATOM 2143 C CA . GLU A 1 273 ? 8.565 12.266 -14.146 1.00 90.94 273 GLU A CA 1
ATOM 2144 C C . GLU A 1 273 ? 7.352 12.255 -15.090 1.00 90.94 273 GLU A C 1
ATOM 2146 O O . GLU A 1 273 ? 6.488 11.383 -14.977 1.00 90.94 273 GLU A O 1
ATOM 2151 N N . ASP A 1 274 ? 7.289 13.219 -16.015 1.00 91.62 274 ASP A N 1
ATOM 2152 C CA . ASP A 1 274 ? 6.111 13.462 -16.862 1.00 91.62 274 ASP A CA 1
ATOM 2153 C C . ASP A 1 274 ? 5.699 12.231 -17.676 1.00 91.62 274 ASP A C 1
ATOM 2155 O O . ASP A 1 274 ? 4.514 11.916 -17.765 1.00 91.62 274 ASP A O 1
ATOM 2159 N N . GLU A 1 275 ? 6.663 11.493 -18.231 1.00 92.75 275 GLU A N 1
ATOM 2160 C CA . GLU A 1 275 ? 6.397 10.265 -18.990 1.00 92.75 275 GLU A CA 1
ATOM 2161 C C . GLU A 1 275 ? 5.751 9.186 -18.109 1.00 92.75 275 GLU A C 1
ATOM 2163 O O . GLU A 1 275 ? 4.764 8.558 -18.503 1.00 92.75 275 GLU A O 1
ATOM 2168 N N . VAL A 1 276 ? 6.255 9.017 -16.882 1.00 96.25 276 VAL A N 1
ATOM 2169 C CA . VAL A 1 276 ? 5.748 8.028 -15.923 1.00 96.25 276 VAL A CA 1
ATOM 2170 C C . VAL A 1 276 ? 4.349 8.415 -15.445 1.00 96.25 276 VAL A C 1
ATOM 2172 O O . VAL A 1 276 ? 3.450 7.570 -15.431 1.00 96.25 276 VAL A O 1
ATOM 2175 N N . LEU A 1 277 ? 4.140 9.688 -15.094 1.00 96.81 277 LEU A N 1
ATOM 2176 C CA . LEU A 1 277 ? 2.839 10.199 -14.661 1.00 96.81 277 LEU A CA 1
ATOM 2177 C C . LEU A 1 277 ? 1.812 10.168 -15.798 1.00 96.81 277 LEU A C 1
ATOM 2179 O O . LEU A 1 277 ? 0.662 9.798 -15.568 1.00 96.81 277 LEU A O 1
ATOM 2183 N N . SER A 1 278 ? 2.210 10.513 -17.024 1.00 96.94 278 SER A N 1
ATOM 2184 C CA . SER A 1 278 ? 1.349 10.444 -18.208 1.00 96.94 278 SER A CA 1
ATOM 2185 C C . SER A 1 278 ? 0.927 9.005 -18.495 1.00 96.94 278 SER A C 1
ATOM 2187 O O . SER A 1 278 ? -0.268 8.743 -18.635 1.00 96.94 278 SER A O 1
ATOM 2189 N N . GLY A 1 279 ? 1.864 8.050 -18.484 1.00 97.62 279 GLY A N 1
ATOM 2190 C CA . GLY A 1 279 ? 1.553 6.626 -18.633 1.00 97.62 279 GLY A CA 1
ATOM 2191 C C . GLY A 1 279 ? 0.603 6.116 -17.544 1.00 97.62 279 GLY A C 1
ATOM 2192 O O . GLY A 1 279 ? -0.411 5.481 -17.845 1.00 97.62 279 GLY A O 1
ATOM 2193 N N . ALA A 1 280 ? 0.865 6.467 -16.282 1.00 98.44 280 ALA A N 1
ATOM 2194 C CA . ALA A 1 280 ? -0.012 6.130 -15.161 1.00 98.44 280 ALA A CA 1
ATOM 2195 C C . ALA A 1 280 ? -1.419 6.722 -15.342 1.00 98.44 280 ALA A C 1
ATOM 2197 O O . ALA A 1 280 ? -2.414 6.018 -15.190 1.00 98.44 280 ALA A O 1
ATOM 2198 N N . THR A 1 281 ? -1.503 7.991 -15.745 1.00 98.44 281 THR A N 1
ATOM 2199 C CA . THR A 1 281 ? -2.759 8.709 -15.999 1.00 98.44 281 THR A CA 1
ATOM 2200 C C . THR A 1 281 ? -3.559 8.076 -17.134 1.00 98.44 281 THR A C 1
ATOM 2202 O O . THR A 1 281 ? -4.774 7.918 -17.027 1.00 98.44 281 THR A O 1
ATOM 2205 N N . GLN A 1 282 ? -2.900 7.698 -18.230 1.00 98.25 282 GLN A N 1
ATOM 2206 C CA . GLN A 1 282 ? -3.556 7.062 -19.371 1.00 98.25 282 GLN A CA 1
ATOM 2207 C C . GLN A 1 282 ? -4.174 5.714 -18.993 1.00 98.25 282 GLN A C 1
ATOM 2209 O O . GLN A 1 282 ? -5.295 5.425 -19.408 1.00 98.25 282 GLN A O 1
ATOM 2214 N N . ASN A 1 283 ? -3.477 4.904 -18.193 1.00 98.50 283 ASN A N 1
ATOM 2215 C CA . ASN A 1 283 ? -4.012 3.625 -17.727 1.00 98.50 283 ASN A CA 1
ATOM 2216 C C . ASN A 1 283 ? -5.087 3.814 -16.649 1.00 98.50 283 ASN A C 1
ATOM 2218 O O . ASN A 1 283 ? -6.119 3.150 -16.705 1.00 98.50 283 ASN A O 1
ATOM 2222 N N . ALA A 1 284 ? -4.918 4.783 -15.747 1.00 98.44 284 ALA A N 1
ATOM 2223 C CA . ALA A 1 284 ? -5.928 5.143 -14.756 1.00 98.44 284 ALA A CA 1
ATOM 2224 C C . ALA A 1 284 ? -7.257 5.563 -15.400 1.00 98.44 284 ALA A C 1
ATOM 2226 O O . ALA A 1 284 ? -8.308 5.100 -14.975 1.00 98.44 284 ALA A O 1
ATOM 2227 N N . LYS A 1 285 ? -7.223 6.358 -16.477 1.00 98.38 285 LYS A N 1
ATOM 2228 C CA . LYS A 1 285 ? -8.428 6.773 -17.221 1.00 98.38 285 LYS A CA 1
ATOM 2229 C C . LYS A 1 285 ? -9.172 5.622 -17.905 1.00 98.38 285 LYS A C 1
ATOM 2231 O O . LYS A 1 285 ? -10.372 5.729 -18.141 1.00 98.38 285 LYS A O 1
ATOM 2236 N N . LYS A 1 286 ? -8.478 4.535 -18.257 1.00 98.31 286 LYS A N 1
ATOM 2237 C CA . LYS A 1 286 ? -9.092 3.354 -18.890 1.00 98.31 286 LYS A CA 1
ATOM 2238 C C . LYS A 1 286 ? -9.786 2.447 -17.880 1.00 98.31 286 LYS A C 1
ATOM 2240 O O . LYS A 1 286 ? -10.679 1.705 -18.286 1.00 98.31 286 LYS A O 1
ATOM 2245 N N . ALA A 1 287 ? -9.366 2.510 -16.618 1.00 98.44 287 ALA A N 1
ATOM 2246 C CA . ALA A 1 287 ? -9.770 1.572 -15.590 1.00 98.44 287 ALA A CA 1
ATOM 2247 C C . ALA A 1 287 ? -11.257 1.653 -15.253 1.00 98.44 287 ALA A C 1
ATOM 2249 O O . ALA A 1 287 ? -11.820 2.739 -15.145 1.00 98.44 287 ALA A O 1
ATOM 2250 N N . ASP A 1 288 ? -11.869 0.496 -15.051 1.00 97.75 288 ASP A N 1
ATOM 2251 C CA . ASP A 1 288 ? -13.194 0.319 -14.451 1.00 97.75 288 ASP A CA 1
ATOM 2252 C C . ASP A 1 288 ? -13.099 -0.256 -13.023 1.00 97.75 288 ASP A C 1
ATOM 2254 O O . ASP A 1 288 ? -14.018 -0.088 -12.218 1.00 97.75 288 ASP A O 1
ATOM 2258 N N . LEU A 1 289 ? -11.949 -0.849 -12.676 1.00 98.44 289 LEU A N 1
ATOM 2259 C CA . LEU A 1 289 ? -11.612 -1.337 -11.343 1.00 98.44 289 LEU A CA 1
ATOM 2260 C C . LEU A 1 289 ? -10.200 -0.908 -10.917 1.00 98.44 289 LEU A C 1
ATOM 2262 O O . LEU A 1 289 ? -9.222 -1.130 -11.634 1.00 98.44 289 LEU A O 1
ATOM 2266 N N . VAL A 1 290 ? -10.079 -0.370 -9.703 1.00 98.62 290 VAL A N 1
ATOM 2267 C CA . VAL A 1 290 ? -8.791 -0.022 -9.083 1.00 98.62 290 VAL A CA 1
ATOM 2268 C C . VAL A 1 290 ? -8.587 -0.836 -7.806 1.00 98.62 290 VAL A C 1
ATOM 2270 O O . VAL A 1 290 ? -9.413 -0.787 -6.895 1.00 98.62 290 VAL A O 1
ATOM 2273 N N . LEU A 1 291 ? -7.471 -1.564 -7.730 1.00 98.56 291 LEU A N 1
ATOM 2274 C CA . LEU A 1 291 ? -7.038 -2.324 -6.557 1.00 98.56 291 LEU A CA 1
ATOM 2275 C C . LEU A 1 291 ? -5.944 -1.555 -5.799 1.00 98.56 291 LEU A C 1
ATOM 2277 O O . LEU A 1 291 ? -4.765 -1.626 -6.146 1.00 98.56 291 LEU A O 1
ATOM 2281 N N . CYS A 1 292 ? -6.336 -0.820 -4.760 1.00 98.62 292 CYS A N 1
ATOM 2282 C CA . CYS A 1 292 ? -5.457 -0.041 -3.891 1.00 98.62 292 CYS A CA 1
ATOM 2283 C C . CYS A 1 292 ? -4.960 -0.871 -2.701 1.00 98.62 292 CYS A C 1
ATOM 2285 O O . CYS A 1 292 ? -5.748 -1.268 -1.841 1.00 98.62 292 CYS A O 1
ATOM 2287 N N . LEU A 1 293 ? -3.645 -1.084 -2.610 1.00 98.75 293 LEU A N 1
ATOM 2288 C CA . LEU A 1 293 ? -3.019 -1.923 -1.585 1.00 98.75 293 LEU A CA 1
ATOM 2289 C C . LEU A 1 293 ? -1.919 -1.164 -0.835 1.00 98.75 293 LEU A C 1
ATOM 2291 O O . LEU A 1 293 ? -0.968 -0.651 -1.429 1.00 98.75 293 LEU A O 1
ATOM 2295 N N . GLY A 1 294 ? -2.029 -1.118 0.493 1.00 97.62 294 GLY A N 1
ATOM 2296 C CA . GLY A 1 294 ? -0.964 -0.649 1.379 1.00 97.62 294 GLY A CA 1
ATOM 2297 C C . GLY A 1 294 ? -0.595 0.825 1.196 1.00 97.62 294 GLY A C 1
ATOM 2298 O O . GLY A 1 294 ? 0.579 1.185 1.280 1.00 97.62 294 GLY A O 1
ATOM 2299 N N . THR A 1 295 ? -1.567 1.687 0.907 1.00 96.75 295 THR A N 1
ATOM 2300 C CA . THR A 1 295 ? -1.358 3.134 0.769 1.00 96.75 295 THR A CA 1
ATOM 2301 C C . THR A 1 295 ? -2.408 3.918 1.549 1.00 96.75 295 THR A C 1
ATOM 2303 O O . THR A 1 295 ? -3.577 3.540 1.600 1.00 96.75 295 THR A O 1
ATOM 2306 N N . THR A 1 296 ? -1.993 5.038 2.144 1.00 94.75 296 THR A N 1
ATOM 2307 C CA . THR A 1 296 ? -2.896 5.995 2.802 1.00 94.75 296 THR A CA 1
ATOM 2308 C C . THR A 1 296 ? -3.528 6.986 1.822 1.00 94.75 296 THR A C 1
ATOM 2310 O O . THR A 1 296 ? -4.396 7.758 2.221 1.00 94.75 296 THR A O 1
ATOM 2313 N N . LEU A 1 297 ? -3.095 6.985 0.550 1.00 96.00 297 LEU A N 1
ATOM 2314 C CA . LEU A 1 297 ? -3.591 7.864 -0.518 1.00 96.00 297 LEU A CA 1
ATOM 2315 C C . LEU A 1 297 ? -3.541 9.369 -0.178 1.00 96.00 297 LEU A C 1
ATOM 2317 O O . LEU A 1 297 ? -4.409 10.139 -0.579 1.00 96.00 297 LEU A O 1
ATOM 2321 N N . GLN A 1 298 ? -2.507 9.804 0.545 1.00 91.88 298 GLN A N 1
ATOM 2322 C CA . GLN A 1 298 ? -2.359 11.201 0.987 1.00 91.88 298 GLN A CA 1
ATOM 2323 C C . GLN A 1 298 ? -1.522 12.090 0.055 1.00 91.88 298 GLN A C 1
ATOM 2325 O O . GLN A 1 298 ? -1.507 13.305 0.227 1.00 91.88 298 GLN A O 1
ATOM 2330 N N . VAL A 1 299 ? -0.772 11.507 -0.883 1.00 90.00 299 VAL A N 1
ATOM 2331 C CA . VAL A 1 299 ? 0.211 12.243 -1.693 1.00 90.00 299 VAL A CA 1
ATOM 2332 C C . VAL A 1 299 ? -0.346 12.494 -3.087 1.00 90.00 299 VAL A C 1
ATOM 2334 O O . VAL A 1 299 ? -0.449 11.566 -3.888 1.00 90.00 299 VAL A O 1
ATOM 2337 N N . THR A 1 300 ? -0.660 13.752 -3.381 1.00 90.38 300 THR A N 1
ATOM 2338 C CA . THR A 1 300 ? -1.040 14.211 -4.720 1.00 90.38 300 THR A CA 1
ATOM 2339 C C . THR A 1 300 ? 0.209 14.531 -5.558 1.00 90.38 300 THR A C 1
ATOM 2341 O O . THR A 1 300 ? 1.256 14.870 -4.999 1.00 90.38 300 THR A O 1
ATOM 2344 N N . PRO A 1 301 ? 0.153 14.381 -6.897 1.00 92.62 301 PRO A N 1
ATOM 2345 C CA . PRO A 1 301 ? -1.000 13.947 -7.700 1.00 92.62 301 PRO A CA 1
ATOM 2346 C C . PRO A 1 301 ? -1.179 12.416 -7.769 1.00 92.62 301 PRO A C 1
ATOM 2348 O O . PRO A 1 301 ? -2.087 11.934 -8.437 1.00 92.62 301 PRO A O 1
ATOM 2351 N N . ALA A 1 302 ? -0.328 11.624 -7.105 1.00 94.31 302 ALA A N 1
ATOM 2352 C CA . ALA A 1 302 ? -0.378 10.163 -7.196 1.00 94.31 302 ALA A CA 1
ATOM 2353 C C . ALA A 1 302 ? -1.725 9.581 -6.732 1.00 94.31 302 ALA A C 1
ATOM 2355 O O . ALA A 1 302 ? -2.279 8.715 -7.404 1.00 94.31 302 ALA A O 1
ATOM 2356 N N . SER A 1 303 ? -2.266 10.056 -5.607 1.00 95.25 303 SER A N 1
ATOM 2357 C CA . SER A 1 303 ? -3.549 9.577 -5.083 1.00 95.25 303 SER A CA 1
ATOM 2358 C C . SER A 1 303 ? -4.743 9.939 -5.964 1.00 95.25 303 SER A C 1
ATOM 2360 O O . SER A 1 303 ? -5.717 9.196 -5.965 1.00 95.25 303 SER A O 1
ATOM 2362 N N . ASP A 1 304 ? -4.668 11.007 -6.760 1.00 95.19 304 ASP A N 1
ATOM 2363 C CA . ASP A 1 304 ? -5.775 11.434 -7.625 1.00 95.19 304 ASP A CA 1
ATOM 2364 C C . ASP A 1 304 ? -6.041 10.436 -8.762 1.00 95.19 304 ASP A C 1
ATOM 2366 O O . ASP A 1 304 ? -7.153 10.364 -9.285 1.00 95.19 304 ASP A O 1
ATOM 2370 N N . LEU A 1 305 ? -5.046 9.612 -9.112 1.00 97.06 305 LEU A N 1
ATOM 2371 C CA . LEU A 1 305 ? -5.143 8.602 -10.167 1.00 97.06 305 LEU A CA 1
ATOM 2372 C C . LEU A 1 305 ? -6.233 7.555 -9.882 1.00 97.06 305 LEU A C 1
ATOM 2374 O O . LEU A 1 305 ? -6.869 7.061 -10.812 1.00 97.06 305 LEU A O 1
ATOM 2378 N N . VAL A 1 306 ? -6.505 7.248 -8.610 1.00 96.06 306 VAL A N 1
ATOM 2379 C CA . VAL A 1 306 ? -7.428 6.166 -8.206 1.00 96.06 306 VAL A CA 1
ATOM 2380 C C . VAL A 1 306 ? -8.895 6.446 -8.539 1.00 96.06 306 VAL A C 1
ATOM 2382 O O . VAL A 1 306 ? -9.721 5.544 -8.477 1.00 96.06 306 VAL A O 1
ATOM 2385 N N . GLN A 1 307 ? -9.231 7.684 -8.908 1.00 94.50 307 GLN A N 1
ATOM 2386 C CA . GLN A 1 307 ? -10.590 8.106 -9.254 1.00 94.50 307 GLN A CA 1
ATOM 2387 C C . GLN A 1 307 ? -10.760 8.499 -10.729 1.00 94.50 307 GLN A C 1
ATOM 2389 O O . GLN A 1 307 ? -11.865 8.883 -11.117 1.00 94.50 307 GLN A O 1
ATOM 2394 N N . MET A 1 308 ? -9.710 8.409 -11.554 1.00 96.31 308 MET A N 1
ATOM 2395 C CA . MET A 1 308 ? -9.730 8.903 -12.942 1.00 96.31 308 MET A CA 1
ATOM 2396 C C . MET A 1 308 ? -10.413 7.969 -13.945 1.00 96.31 308 MET A C 1
ATOM 2398 O O . MET A 1 308 ? -10.647 8.379 -15.081 1.00 96.31 308 MET A O 1
ATOM 2402 N N . GLY A 1 309 ? -10.692 6.729 -13.546 1.00 94.38 309 GLY A N 1
ATOM 2403 C CA . GLY A 1 309 ? -11.281 5.706 -14.405 1.00 94.38 309 GLY A CA 1
ATOM 2404 C C . GLY A 1 309 ? -12.731 5.962 -14.820 1.00 94.38 309 GLY A C 1
ATOM 2405 O O . GLY A 1 309 ? -13.384 6.916 -14.379 1.00 94.38 309 GLY A O 1
ATOM 2406 N N . LYS A 1 310 ? -13.231 5.071 -15.680 1.00 92.81 310 LYS A N 1
ATOM 2407 C CA . LYS A 1 310 ? -14.595 5.070 -16.217 1.00 92.81 310 LYS A CA 1
ATOM 2408 C C . LYS A 1 310 ? -15.609 4.965 -15.080 1.00 92.81 310 LYS A C 1
ATOM 2410 O O . LYS A 1 310 ? -15.439 4.173 -14.159 1.00 92.81 310 LYS A O 1
ATOM 2415 N N . LYS A 1 311 ? -16.663 5.781 -15.138 1.00 90.81 311 LYS A N 1
ATOM 2416 C CA . LYS A 1 311 ? -17.709 5.822 -14.108 1.00 90.81 311 LYS A CA 1
ATOM 2417 C C . LYS A 1 311 ? -18.884 4.893 -14.475 1.00 90.81 311 LYS A C 1
ATOM 2419 O O . LYS A 1 311 ? -19.234 4.860 -15.654 1.00 90.81 311 LYS A O 1
ATOM 2424 N N . PRO A 1 312 ? -19.515 4.209 -13.500 1.00 88.38 312 PRO A N 1
ATOM 2425 C CA . PRO A 1 312 ? -19.105 4.121 -12.095 1.00 88.38 312 PRO A CA 1
ATOM 2426 C C . PRO A 1 312 ? -17.794 3.331 -11.957 1.00 88.38 312 PRO A C 1
ATOM 2428 O O . PRO A 1 312 ? -17.659 2.241 -12.504 1.00 88.38 312 PRO A O 1
ATOM 2431 N N . ILE A 1 313 ? -16.819 3.910 -11.246 1.00 92.50 313 ILE A N 1
ATOM 2432 C CA . ILE A 1 313 ? -15.526 3.261 -11.008 1.00 92.50 313 ILE A CA 1
ATOM 2433 C C . ILE A 1 313 ? -15.635 2.439 -9.734 1.00 92.50 313 ILE A C 1
ATOM 2435 O O . ILE A 1 313 ? -16.156 2.931 -8.729 1.00 92.50 313 ILE A O 1
ATOM 2439 N N . LYS A 1 314 ? -15.122 1.213 -9.756 1.00 96.19 314 LYS A N 1
ATOM 2440 C CA . LYS A 1 314 ? -15.064 0.358 -8.572 1.00 96.19 314 LYS A CA 1
ATOM 2441 C C . LYS A 1 314 ? -13.700 0.490 -7.907 1.00 96.19 314 LYS A C 1
ATOM 2443 O O . LYS A 1 314 ? -12.666 0.458 -8.575 1.00 96.19 314 LYS A O 1
ATOM 2448 N N . LEU A 1 315 ? -13.697 0.624 -6.584 1.00 97.31 315 LEU A N 1
ATOM 2449 C CA . LEU A 1 315 ? -12.481 0.761 -5.787 1.00 97.31 315 LEU A CA 1
ATOM 2450 C C . LEU A 1 315 ? -12.403 -0.359 -4.753 1.00 97.31 315 LEU A C 1
ATOM 2452 O O . LEU A 1 315 ? -13.300 -0.513 -3.928 1.00 97.31 315 LEU A O 1
ATOM 2456 N N . ILE A 1 316 ? -11.316 -1.121 -4.779 1.00 98.44 316 ILE A N 1
ATOM 2457 C CA . ILE A 1 316 ? -10.954 -2.049 -3.709 1.00 98.44 316 ILE A CA 1
ATOM 2458 C C . ILE A 1 316 ? -9.809 -1.411 -2.938 1.00 98.44 316 ILE A C 1
ATOM 2460 O O . ILE A 1 316 ? -8.789 -1.067 -3.528 1.00 98.44 316 ILE A O 1
ATOM 2464 N N . LEU A 1 317 ? -9.960 -1.252 -1.627 1.00 98.50 317 LEU A N 1
ATOM 2465 C CA . LEU A 1 317 ? -8.974 -0.607 -0.773 1.00 98.50 317 LEU A CA 1
ATOM 2466 C C . LEU A 1 317 ? -8.637 -1.488 0.428 1.00 98.50 317 LEU A C 1
ATOM 2468 O O . LEU A 1 317 ? -9.437 -1.642 1.357 1.00 98.50 317 LEU A O 1
ATOM 2472 N N . CYS A 1 318 ? -7.407 -2.002 0.435 1.00 98.62 318 CYS A N 1
ATOM 2473 C CA . CYS A 1 318 ? -6.819 -2.711 1.564 1.00 98.62 318 CYS A CA 1
ATOM 2474 C C . CYS A 1 318 ? -5.686 -1.892 2.180 1.00 98.62 318 CYS A C 1
ATOM 2476 O O . CYS A 1 318 ? -4.629 -1.700 1.578 1.00 98.62 318 CYS A O 1
ATOM 2478 N N . ASN A 1 319 ? -5.904 -1.414 3.399 1.00 97.94 319 ASN A N 1
ATOM 2479 C CA . ASN A 1 319 ? -4.919 -0.669 4.177 1.00 97.94 319 ASN A CA 1
ATOM 2480 C C . ASN A 1 319 ? -5.305 -0.723 5.658 1.00 97.94 319 ASN A C 1
ATOM 2482 O O . ASN A 1 319 ? -6.496 -0.701 5.965 1.00 97.94 319 ASN A O 1
ATOM 2486 N N . ARG A 1 320 ? -4.345 -0.745 6.586 1.00 96.62 320 ARG A N 1
ATOM 2487 C CA . ARG A 1 320 ? -4.660 -0.742 8.028 1.00 96.62 320 ARG A CA 1
ATOM 2488 C C . ARG A 1 320 ? -5.207 0.600 8.517 1.00 96.62 320 ARG A C 1
ATOM 2490 O O . ARG A 1 320 ? -6.026 0.636 9.424 1.00 96.62 320 ARG A O 1
ATOM 2497 N N . GLN A 1 321 ? -4.786 1.707 7.911 1.00 95.06 321 GLN A N 1
ATOM 2498 C CA . GLN A 1 321 ? -5.242 3.053 8.273 1.00 95.06 321 GLN A CA 1
ATOM 2499 C C . GLN A 1 321 ? -6.375 3.520 7.349 1.00 95.06 321 GLN A C 1
ATOM 2501 O O . GLN A 1 321 ? -6.472 3.080 6.199 1.00 95.06 321 GLN A O 1
ATOM 2506 N N . SER A 1 322 ? -7.215 4.437 7.831 1.00 94.38 322 SER A N 1
ATOM 2507 C CA . SER A 1 322 ? -8.229 5.106 7.004 1.00 94.38 322 SER A CA 1
ATOM 2508 C C . SER A 1 322 ? -7.592 5.929 5.889 1.00 94.38 322 SER A C 1
ATOM 2510 O O . SER A 1 322 ? -6.497 6.471 6.060 1.00 94.38 322 SER A O 1
ATOM 2512 N N . THR A 1 323 ? -8.308 6.088 4.781 1.00 95.38 323 THR A N 1
ATOM 2513 C CA . THR A 1 323 ? -7.874 6.935 3.665 1.00 95.38 323 THR A CA 1
ATOM 2514 C C . THR A 1 323 ? -8.931 7.989 3.326 1.00 95.38 323 THR A C 1
ATOM 2516 O O . THR A 1 323 ? -10.116 7.774 3.597 1.00 95.38 323 THR A O 1
ATOM 2519 N N . PRO A 1 324 ? -8.555 9.107 2.674 1.00 95.56 324 PRO A N 1
ATOM 2520 C CA . PRO A 1 324 ? -9.525 10.085 2.171 1.00 95.56 324 PRO A CA 1
ATOM 2521 C C . PRO A 1 324 ? -10.527 9.510 1.153 1.00 95.56 324 PRO A C 1
ATOM 2523 O O . PRO A 1 324 ? -11.545 10.136 0.876 1.00 95.56 324 PRO A O 1
ATOM 2526 N N . TYR A 1 325 ? -10.248 8.324 0.603 1.00 95.06 325 TYR A N 1
ATOM 2527 C CA . TYR A 1 325 ? -11.002 7.694 -0.477 1.00 95.06 325 TYR A CA 1
ATOM 2528 C C . TYR A 1 325 ? -11.873 6.519 -0.009 1.00 95.06 325 TYR A C 1
ATOM 2530 O O . TYR A 1 325 ? -12.540 5.896 -0.833 1.00 95.06 325 TYR A O 1
ATOM 2538 N N . ASP A 1 326 ? -11.925 6.228 1.297 1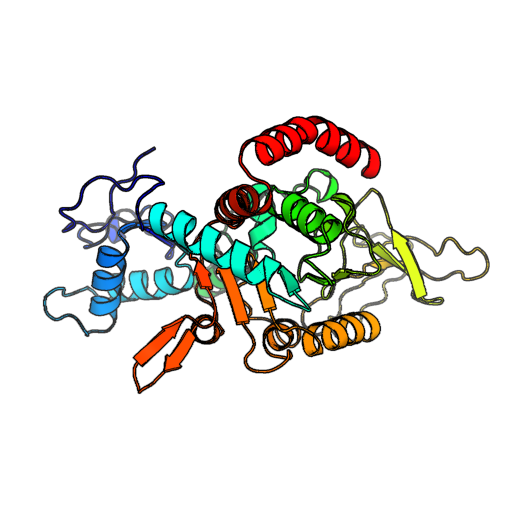.00 95.12 326 ASP A N 1
ATOM 2539 C CA . ASP A 1 326 ? -12.690 5.095 1.845 1.00 95.12 326 ASP A CA 1
ATOM 2540 C C . ASP A 1 326 ? -14.175 5.142 1.434 1.00 95.12 326 ASP A C 1
ATOM 2542 O O . ASP A 1 326 ? -14.777 4.108 1.147 1.00 95.12 326 ASP A O 1
ATOM 2546 N N . ALA A 1 327 ? -14.755 6.344 1.329 1.00 93.06 327 ALA A N 1
ATOM 2547 C CA . ALA A 1 327 ? -16.141 6.539 0.908 1.00 93.06 327 ALA A CA 1
ATOM 2548 C C . ALA A 1 327 ? -16.416 6.108 -0.547 1.00 93.06 327 ALA A C 1
ATOM 2550 O O . ALA A 1 327 ? -17.552 5.766 -0.856 1.00 93.06 327 ALA A O 1
ATOM 2551 N N . LEU A 1 328 ? -15.403 6.072 -1.425 1.00 92.25 328 LEU A N 1
ATOM 2552 C CA . LEU A 1 328 ? -15.560 5.636 -2.822 1.00 92.25 328 LEU A CA 1
ATOM 2553 C C . LEU A 1 328 ? -15.730 4.118 -2.972 1.00 92.25 328 LEU A C 1
ATOM 2555 O O . LEU A 1 328 ? -16.105 3.647 -4.043 1.00 92.25 328 LEU A O 1
ATOM 2559 N N . CYS A 1 329 ? -15.486 3.345 -1.910 1.00 94.75 329 CYS A N 1
ATOM 2560 C CA . CYS A 1 329 ? -15.807 1.915 -1.885 1.00 94.75 329 CYS A CA 1
ATOM 2561 C C . CYS A 1 329 ? -17.324 1.664 -1.799 1.00 94.75 329 CYS A C 1
ATOM 2563 O O . CYS A 1 329 ? -17.770 0.518 -1.812 1.00 94.75 329 CYS A O 1
ATOM 2565 N N . TYR A 1 330 ? -18.125 2.723 -1.711 1.00 92.50 330 TYR A N 1
ATOM 2566 C CA . TYR A 1 330 ? -19.564 2.664 -1.551 1.00 92.50 330 TYR A CA 1
ATOM 2567 C C . TYR A 1 330 ? -20.255 3.658 -2.490 1.00 92.50 330 TYR A C 1
ATOM 2569 O O . TYR A 1 330 ? -19.667 4.651 -2.917 1.00 92.50 330 TYR A O 1
ATOM 2577 N N . GLU A 1 331 ? -21.522 3.411 -2.787 1.00 87.38 331 GLU A N 1
ATOM 2578 C CA . GLU A 1 331 ? -22.407 4.306 -3.525 1.00 87.38 331 GLU A CA 1
ATOM 2579 C C . GLU A 1 331 ? -23.704 4.541 -2.752 1.00 87.38 331 GLU A C 1
ATOM 2581 O O . GLU A 1 331 ? -24.037 3.807 -1.825 1.00 87.38 331 GLU A O 1
ATOM 2586 N N . LYS A 1 332 ? -24.435 5.604 -3.091 1.00 82.69 332 LYS A N 1
ATOM 2587 C CA . LYS A 1 332 ? -25.755 5.852 -2.505 1.00 82.69 332 LYS A CA 1
ATOM 2588 C C . LYS A 1 332 ? -26.821 5.249 -3.406 1.00 82.69 332 LYS A C 1
ATOM 2590 O O . LYS A 1 332 ? -27.083 5.789 -4.476 1.00 82.69 332 LYS A O 1
ATOM 2595 N N . GLU A 1 333 ? -27.487 4.206 -2.935 1.00 79.69 333 GLU A N 1
ATOM 2596 C CA . GLU A 1 333 ? -28.643 3.609 -3.594 1.00 79.69 333 GLU A CA 1
ATOM 2597 C C . GLU A 1 333 ? -29.896 3.862 -2.745 1.00 79.69 333 GLU A C 1
ATOM 2599 O O . GLU A 1 333 ? -29.956 3.491 -1.575 1.00 79.69 333 GLU A O 1
ATOM 2604 N N . LYS A 1 334 ? -30.899 4.554 -3.308 1.00 83.00 334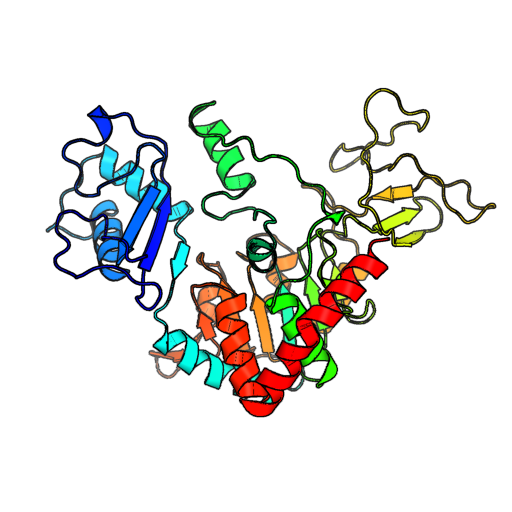 LYS A N 1
ATOM 2605 C CA . LYS A 1 334 ? -32.180 4.867 -2.630 1.00 83.00 334 LYS A CA 1
ATOM 2606 C C . LYS A 1 334 ? -32.020 5.490 -1.227 1.00 83.00 334 LYS A C 1
ATOM 2608 O O . LYS A 1 334 ? -32.805 5.231 -0.322 1.00 83.00 334 LYS A O 1
ATOM 2613 N N . GLY A 1 335 ? -30.991 6.319 -1.041 1.00 78.88 335 GLY A N 1
ATOM 2614 C CA . GLY A 1 335 ? -30.688 6.971 0.239 1.00 78.88 335 GLY A CA 1
ATOM 2615 C C . GLY A 1 335 ? -29.904 6.111 1.238 1.00 78.88 335 GLY A C 1
ATOM 2616 O O . GLY A 1 335 ? -29.520 6.623 2.288 1.00 78.88 335 GLY A O 1
ATOM 2617 N N . GLN A 1 336 ? -29.609 4.852 0.910 1.00 79.19 336 GLN A N 1
ATOM 2618 C CA . GLN A 1 336 ? -28.769 3.953 1.698 1.00 79.19 336 GLN A CA 1
ATOM 2619 C C . GLN A 1 336 ? -27.389 3.794 1.058 1.00 79.19 336 GLN A C 1
ATOM 2621 O O . GLN A 1 336 ? -27.216 3.978 -0.144 1.00 79.19 336 GLN A O 1
ATOM 2626 N N . LEU A 1 337 ? -26.384 3.499 1.878 1.00 81.38 337 LEU A N 1
ATOM 2627 C CA . LEU A 1 337 ? -25.028 3.261 1.403 1.00 81.38 337 LEU A CA 1
ATOM 2628 C C . LEU A 1 337 ? -24.914 1.798 0.948 1.00 81.38 337 LEU A C 1
ATOM 2630 O O . LEU A 1 337 ? -24.964 0.895 1.781 1.00 81.38 337 LEU A O 1
ATOM 2634 N N . ALA A 1 338 ? -24.778 1.573 -0.355 1.00 84.12 338 ALA A N 1
ATOM 2635 C CA . ALA A 1 338 ? -24.590 0.263 -0.964 1.00 84.12 338 ALA A CA 1
ATOM 2636 C C . ALA A 1 338 ? -23.109 0.052 -1.341 1.00 84.12 338 ALA A C 1
ATOM 2638 O O . ALA A 1 338 ? -22.418 1.007 -1.705 1.00 84.12 338 ALA A O 1
ATOM 2639 N N . PRO A 1 339 ? -22.563 -1.170 -1.249 1.00 86.69 339 PRO A N 1
ATOM 2640 C CA . PRO A 1 339 ? -21.196 -1.438 -1.692 1.00 86.69 339 PRO A CA 1
ATOM 2641 C C . PRO A 1 339 ? -21.036 -1.356 -3.224 1.00 86.69 339 PRO A C 1
ATOM 2643 O O . PRO A 1 339 ? -21.509 -2.229 -3.944 1.00 86.69 339 PRO A O 1
ATOM 2646 N N . ASN A 1 340 ? -20.288 -0.365 -3.714 1.00 90.12 340 ASN A N 1
ATOM 2647 C CA . ASN A 1 340 ? -19.825 -0.287 -5.114 1.00 90.12 340 ASN A CA 1
ATOM 2648 C C . ASN A 1 340 ? -18.423 -0.913 -5.289 1.00 90.12 340 ASN A C 1
ATOM 2650 O O . ASN A 1 340 ? -18.035 -1.386 -6.356 1.00 90.12 340 ASN A O 1
ATOM 2654 N N . GLY A 1 341 ? -17.652 -0.934 -4.207 1.00 95.44 341 GLY A N 1
ATOM 2655 C CA . GLY A 1 341 ? -16.321 -1.503 -4.106 1.00 95.44 341 GLY A CA 1
ATOM 2656 C C . GLY A 1 341 ? -16.147 -2.255 -2.790 1.00 95.44 341 GLY A C 1
ATOM 2657 O O . GLY A 1 341 ? -17.112 -2.793 -2.245 1.00 95.44 341 GLY A O 1
ATOM 2658 N N . VAL A 1 342 ? -14.915 -2.298 -2.278 1.00 97.75 342 VAL A N 1
ATOM 2659 C CA . VAL A 1 342 ? -14.576 -3.047 -1.059 1.00 97.75 342 VAL A CA 1
ATOM 2660 C C . VAL A 1 342 ? -13.551 -2.289 -0.223 1.00 97.75 342 VAL A C 1
ATOM 2662 O O . VAL A 1 342 ? -12.506 -1.893 -0.731 1.00 97.75 342 VAL A O 1
ATOM 2665 N N . ARG A 1 343 ? -13.803 -2.147 1.083 1.00 97.38 343 ARG A N 1
ATOM 2666 C CA . ARG A 1 343 ? -12.847 -1.587 2.051 1.00 97.38 343 ARG A CA 1
ATOM 2667 C C . ARG A 1 343 ? -12.475 -2.638 3.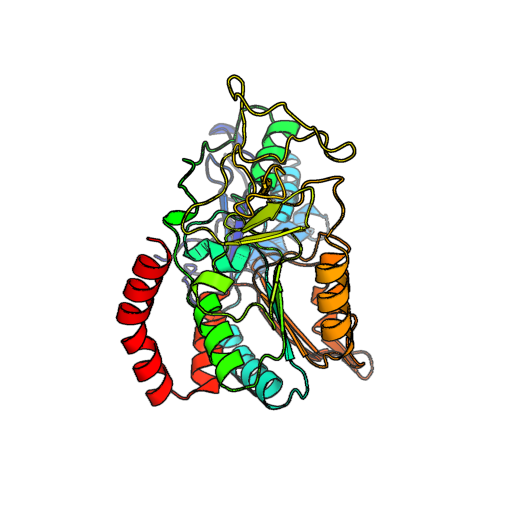100 1.00 97.38 343 ARG A C 1
ATOM 2669 O O . ARG A 1 343 ? -13.320 -3.005 3.913 1.00 97.38 343 ARG A O 1
ATOM 2676 N N . ILE A 1 344 ? -11.2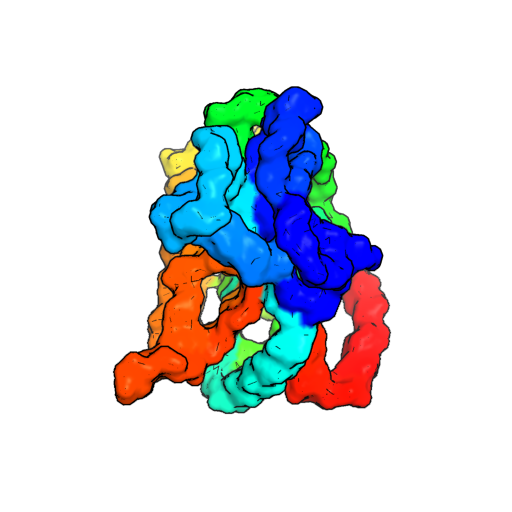02 -3.047 3.118 1.00 98.25 344 ILE A N 1
ATOM 2677 C CA . ILE A 1 344 ? -10.637 -3.994 4.096 1.00 98.25 344 ILE A CA 1
ATOM 2678 C C . ILE A 1 344 ? -9.550 -3.360 4.954 1.00 98.25 344 ILE A C 1
ATOM 2680 O O . ILE A 1 344 ? -8.457 -3.024 4.483 1.00 98.25 344 ILE A O 1
ATOM 2684 N N . PHE A 1 345 ? -9.830 -3.202 6.239 1.00 97.94 345 PHE A N 1
ATOM 2685 C CA . PHE A 1 345 ? -8.825 -2.819 7.215 1.00 97.94 345 PHE A CA 1
ATOM 2686 C C . PHE A 1 345 ? -7.970 -4.036 7.569 1.00 97.94 345 PHE A C 1
ATOM 2688 O O . PHE A 1 345 ? -8.462 -4.986 8.165 1.00 97.94 345 PHE A O 1
ATOM 2695 N N . GLY A 1 346 ? -6.695 -4.051 7.184 1.00 96.19 346 GLY A N 1
ATOM 2696 C CA . GLY A 1 346 ? -5.824 -5.176 7.514 1.00 96.19 346 GLY A CA 1
ATOM 2697 C C . GLY A 1 346 ? -4.594 -5.319 6.630 1.00 96.19 346 GLY A C 1
ATOM 2698 O O . GLY A 1 346 ? -4.195 -4.401 5.907 1.00 96.19 346 GLY A O 1
ATOM 2699 N N . ASP A 1 347 ? -3.984 -6.497 6.734 1.00 95.62 347 ASP A N 1
ATOM 2700 C CA . ASP A 1 347 ? -2.755 -6.866 6.040 1.00 95.62 347 ASP A CA 1
ATOM 2701 C C . ASP A 1 347 ? -3.021 -7.251 4.589 1.00 95.62 347 ASP A C 1
ATOM 2703 O O . ASP A 1 347 ? -3.835 -8.134 4.313 1.00 95.62 347 ASP A O 1
ATOM 2707 N N . CYS A 1 348 ? -2.276 -6.640 3.665 1.00 98.19 348 CYS A N 1
ATOM 2708 C CA . CYS A 1 348 ? -2.414 -6.935 2.240 1.00 98.19 348 CYS A CA 1
ATOM 2709 C C . CYS A 1 348 ? -2.093 -8.403 1.934 1.00 98.19 348 CYS A C 1
ATOM 2711 O O . CYS A 1 348 ? -2.846 -9.029 1.203 1.00 98.19 348 CYS A O 1
ATOM 2713 N N . ASP A 1 349 ? -1.054 -8.984 2.545 1.00 97.56 349 ASP A N 1
ATOM 2714 C CA . ASP A 1 349 ? -0.701 -10.395 2.327 1.00 97.56 349 ASP A CA 1
ATOM 2715 C C . ASP A 1 349 ? -1.819 -11.348 2.783 1.00 97.56 349 ASP A C 1
ATOM 2717 O O . ASP A 1 349 ? -2.099 -12.330 2.097 1.00 97.56 349 ASP A O 1
ATOM 2721 N N . ARG A 1 350 ? -2.511 -11.035 3.891 1.00 96.62 350 ARG A N 1
ATOM 2722 C CA . ARG A 1 350 ? -3.656 -11.828 4.368 1.00 96.62 350 ARG A CA 1
ATOM 2723 C C . ARG A 1 350 ? -4.816 -11.756 3.380 1.00 96.62 350 ARG A C 1
ATOM 2725 O O . ARG A 1 350 ? -5.334 -12.795 2.988 1.00 96.62 350 ARG A O 1
ATOM 2732 N N . LEU A 1 351 ? -5.194 -10.548 2.954 1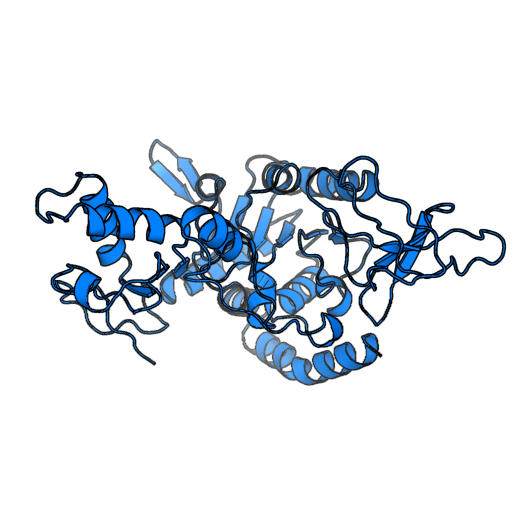.00 98.50 351 LEU A N 1
ATOM 2733 C CA . LEU A 1 351 ? -6.260 -10.375 1.967 1.00 98.50 351 LEU A CA 1
ATOM 2734 C C . LEU A 1 351 ? -5.905 -11.056 0.641 1.00 98.50 351 LEU A C 1
ATOM 2736 O O . LEU A 1 351 ? -6.713 -11.796 0.092 1.00 98.50 351 LEU A O 1
ATOM 2740 N N . MET A 1 352 ? -4.700 -10.815 0.124 1.00 98.69 352 MET A N 1
ATOM 2741 C CA . MET A 1 352 ? -4.286 -11.335 -1.175 1.00 98.69 352 MET A CA 1
ATOM 2742 C C . MET A 1 352 ? -4.196 -12.857 -1.174 1.00 98.69 352 MET A C 1
ATOM 2744 O O . MET A 1 352 ? -4.503 -13.451 -2.199 1.00 98.69 352 MET A O 1
ATOM 2748 N N . LYS A 1 353 ? -3.860 -13.505 -0.053 1.00 98.00 353 LYS A N 1
ATOM 2749 C CA . LYS A 1 353 ? -3.932 -14.969 0.052 1.00 98.00 353 LYS A CA 1
ATOM 2750 C C . LYS A 1 353 ? -5.356 -15.491 -0.149 1.00 98.00 353 LYS A C 1
ATOM 2752 O O . LYS A 1 353 ? -5.566 -16.388 -0.961 1.00 98.00 353 LYS A O 1
ATOM 2757 N N . GLU A 1 354 ? -6.338 -14.882 0.512 1.00 98.56 354 GLU A N 1
ATOM 2758 C CA . GLU A 1 354 ? -7.753 -15.241 0.341 1.00 98.56 354 GLU A CA 1
ATOM 2759 C C . GLU A 1 354 ? -8.269 -14.905 -1.069 1.00 98.56 354 GLU A C 1
ATOM 2761 O O . GLU A 1 354 ? -9.030 -15.668 -1.666 1.00 98.56 354 GLU A O 1
ATOM 2766 N N . VAL A 1 355 ? -7.828 -13.789 -1.660 1.00 98.81 355 VAL A N 1
ATOM 2767 C CA . VAL A 1 355 ? -8.166 -13.445 -3.052 1.00 98.81 355 VAL A CA 1
ATOM 2768 C C . VAL A 1 355 ? -7.578 -14.479 -4.010 1.00 98.81 355 VAL A C 1
ATOM 2770 O O . VAL A 1 355 ? -8.296 -14.976 -4.874 1.00 98.81 355 VAL A O 1
ATOM 2773 N N . MET A 1 356 ? -6.307 -14.851 -3.849 1.00 98.75 356 MET A N 1
ATOM 2774 C CA . MET A 1 356 ? -5.649 -15.845 -4.701 1.00 98.75 356 MET A CA 1
ATOM 2775 C C . MET A 1 356 ? -6.283 -17.231 -4.561 1.00 98.75 356 MET A C 1
ATOM 2777 O O . MET A 1 356 ? -6.472 -17.893 -5.579 1.00 98.75 356 MET A O 1
ATOM 2781 N N . LEU A 1 357 ? -6.714 -17.629 -3.357 1.00 98.62 357 LEU A N 1
ATOM 2782 C CA . LEU A 1 357 ? -7.518 -18.839 -3.153 1.00 98.62 357 LEU A CA 1
ATOM 2783 C C . LEU A 1 357 ? -8.778 -18.833 -4.029 1.00 98.62 357 LEU A C 1
ATOM 2785 O O . LEU A 1 357 ? -9.074 -19.819 -4.699 1.00 98.62 357 LEU A O 1
ATOM 2789 N N . ASN A 1 358 ? -9.486 -17.705 -4.082 1.00 98.62 358 ASN A N 1
ATOM 2790 C CA . ASN A 1 358 ? -10.697 -17.553 -4.889 1.00 98.62 358 ASN A CA 1
ATOM 2791 C C . ASN A 1 358 ? -10.430 -17.353 -6.390 1.00 98.62 358 ASN A C 1
ATOM 2793 O O . ASN A 1 358 ? -11.347 -17.517 -7.198 1.00 98.62 358 ASN A O 1
ATOM 2797 N N . MET A 1 359 ? -9.217 -16.957 -6.777 1.00 98.56 359 MET A N 1
ATOM 2798 C CA . MET A 1 359 ? -8.817 -16.767 -8.176 1.00 98.56 359 MET A CA 1
ATOM 2799 C C . MET A 1 359 ? -8.270 -18.045 -8.812 1.00 98.56 359 MET A C 1
ATOM 2801 O O . MET A 1 359 ? -8.522 -18.273 -9.992 1.00 98.56 359 MET A O 1
ATOM 2805 N N . LEU A 1 360 ? -7.538 -18.859 -8.050 1.00 98.25 360 LEU A N 1
ATOM 2806 C CA . LEU A 1 360 ? -6.872 -20.070 -8.536 1.00 98.25 360 LEU A CA 1
ATOM 2807 C C . LEU A 1 360 ? -7.629 -21.357 -8.178 1.00 98.25 360 LEU A C 1
ATOM 2809 O O . LEU A 1 360 ? -7.537 -22.338 -8.913 1.00 98.25 360 LEU A O 1
ATOM 2813 N N . GLY A 1 361 ? -8.375 -21.359 -7.071 1.00 97.50 361 GLY A N 1
ATOM 2814 C CA . GLY A 1 361 ? -8.834 -22.584 -6.416 1.00 97.50 361 GLY A CA 1
ATOM 2815 C C . GLY A 1 361 ? -7.740 -23.199 -5.536 1.00 97.50 361 GLY A C 1
ATOM 2816 O O . GLY A 1 361 ? -6.559 -22.880 -5.676 1.00 97.50 361 GLY A O 1
ATOM 2817 N N . ILE A 1 362 ? -8.131 -24.071 -4.601 1.00 96.94 362 ILE A N 1
ATOM 2818 C CA . ILE A 1 362 ? -7.226 -24.579 -3.555 1.00 96.94 362 ILE A CA 1
ATOM 2819 C C . ILE A 1 362 ? -6.044 -25.380 -4.119 1.00 96.94 362 ILE A C 1
ATOM 2821 O O . ILE A 1 362 ? -4.917 -25.177 -3.681 1.00 96.94 362 ILE A O 1
ATOM 2825 N N . GLU A 1 363 ? -6.277 -26.233 -5.116 1.00 96.94 363 GLU A N 1
ATOM 2826 C CA . GLU A 1 363 ? -5.240 -27.096 -5.699 1.00 96.94 363 GLU A CA 1
ATOM 2827 C C . GLU A 1 363 ? -4.161 -26.269 -6.413 1.00 96.94 363 GLU A C 1
ATOM 2829 O O . GLU A 1 363 ? -2.983 -26.340 -6.062 1.00 96.94 363 GLU A O 1
ATOM 2834 N N . ASN A 1 364 ? -4.577 -25.390 -7.330 1.00 97.44 364 ASN A N 1
ATOM 2835 C CA . ASN A 1 364 ? -3.672 -24.499 -8.064 1.00 97.44 364 ASN A CA 1
ATOM 2836 C C . ASN A 1 364 ? -2.974 -23.484 -7.146 1.00 97.44 364 ASN A C 1
ATOM 2838 O O . ASN A 1 364 ? -1.856 -23.053 -7.435 1.00 97.44 364 ASN A O 1
ATOM 2842 N N . LEU A 1 365 ? -3.623 -23.067 -6.049 1.00 97.38 365 LEU A N 1
ATOM 2843 C CA . LEU A 1 365 ? -2.989 -22.210 -5.051 1.00 97.38 365 LEU A CA 1
ATOM 2844 C C . LEU A 1 365 ? -1.835 -22.946 -4.367 1.00 97.38 365 LEU A C 1
ATOM 2846 O O . LEU A 1 365 ? -0.746 -22.385 -4.266 1.00 97.38 365 LEU A O 1
ATOM 2850 N N . VAL A 1 366 ? -2.060 -24.185 -3.918 1.00 97.12 366 VAL A N 1
ATOM 2851 C CA . VAL A 1 366 ? -1.028 -24.997 -3.259 1.00 97.12 366 VAL A CA 1
ATOM 2852 C C . VAL A 1 366 ? 0.163 -25.211 -4.192 1.00 97.12 366 VAL A C 1
ATOM 2854 O O . VAL A 1 366 ? 1.298 -24.982 -3.779 1.00 97.12 366 VAL A O 1
ATOM 2857 N N . GLU A 1 367 ? -0.079 -25.568 -5.454 1.00 97.00 367 GLU A N 1
ATOM 2858 C CA . GLU A 1 367 ? 0.984 -25.720 -6.457 1.00 97.00 367 GLU A CA 1
ATOM 2859 C C . GLU A 1 367 ? 1.764 -24.408 -6.667 1.00 97.00 367 GLU A C 1
ATOM 2861 O O . GLU A 1 367 ? 2.998 -24.378 -6.637 1.00 97.00 367 GLU A O 1
ATOM 2866 N N . TRP A 1 368 ? 1.061 -23.281 -6.813 1.00 97.25 368 TRP A N 1
ATOM 2867 C CA . TRP A 1 368 ? 1.702 -21.979 -6.999 1.00 97.25 368 TRP A CA 1
ATOM 2868 C C . TRP A 1 368 ? 2.530 -21.536 -5.778 1.00 97.25 368 TRP A C 1
ATOM 2870 O O . TRP A 1 368 ? 3.600 -20.927 -5.937 1.00 97.25 368 TRP A O 1
ATOM 2880 N N . GLU A 1 369 ? 2.067 -21.849 -4.564 1.00 94.75 369 GLU A N 1
ATOM 2881 C CA . GLU A 1 369 ? 2.779 -21.582 -3.311 1.00 94.75 369 GLU A CA 1
ATOM 2882 C C . GLU A 1 369 ? 4.012 -22.483 -3.138 1.00 94.75 369 GLU A C 1
ATOM 2884 O O . GLU A 1 369 ? 5.041 -21.998 -2.664 1.00 94.75 369 GLU A O 1
ATOM 2889 N N . GLN A 1 370 ? 3.973 -23.742 -3.590 1.00 94.44 370 GLN A N 1
ATOM 2890 C CA . GLN A 1 370 ? 5.140 -24.639 -3.585 1.00 94.44 370 GLN A CA 1
ATOM 2891 C C . GLN A 1 370 ? 6.291 -24.095 -4.444 1.00 94.44 370 GLN A C 1
ATOM 2893 O O . GLN A 1 370 ? 7.454 -24.183 -4.054 1.00 94.44 370 GLN A O 1
ATOM 2898 N N . GLY A 1 371 ? 5.983 -23.429 -5.561 1.00 93.62 371 GLY A N 1
ATOM 2899 C CA . GLY A 1 371 ? 6.989 -22.775 -6.406 1.00 93.62 371 GLY A CA 1
ATOM 2900 C C . GLY A 1 371 ? 7.675 -21.553 -5.775 1.00 93.62 371 GLY A C 1
ATOM 2901 O O . GLY A 1 371 ? 8.556 -20.956 -6.396 1.00 93.62 371 GLY A O 1
ATOM 2902 N N . ARG A 1 372 ? 7.279 -21.126 -4.567 1.00 92.75 372 ARG A N 1
ATOM 2903 C CA . ARG A 1 372 ? 7.797 -19.899 -3.944 1.00 92.75 372 ARG A CA 1
ATOM 2904 C C . ARG A 1 372 ? 9.262 -19.994 -3.541 1.00 92.75 372 ARG A C 1
ATOM 2906 O O . ARG A 1 372 ? 9.973 -18.999 -3.656 1.00 92.75 372 ARG A O 1
ATOM 2913 N N . GLU A 1 373 ? 9.726 -21.157 -3.089 1.00 90.19 373 GLU A N 1
ATOM 2914 C CA . GLU A 1 373 ? 11.133 -21.328 -2.707 1.00 90.19 373 GLU A CA 1
ATOM 2915 C C . GLU A 1 373 ? 12.063 -21.074 -3.903 1.00 90.19 373 GLU A C 1
ATOM 2917 O O . GLU A 1 373 ? 13.059 -20.361 -3.788 1.00 90.19 373 GLU A O 1
ATOM 2922 N N . GLU A 1 374 ? 11.686 -21.581 -5.076 1.00 94.81 374 GLU A N 1
ATOM 2923 C CA . GLU A 1 374 ? 12.438 -21.375 -6.310 1.00 94.81 374 GLU A CA 1
ATOM 2924 C C . GLU A 1 374 ? 12.400 -19.909 -6.761 1.00 94.81 374 GLU A C 1
ATOM 2926 O O . GLU A 1 374 ? 13.433 -19.331 -7.097 1.00 94.81 374 GLU A O 1
ATOM 2931 N N . ARG A 1 375 ? 11.237 -19.247 -6.667 1.00 95.00 375 ARG A N 1
ATOM 2932 C CA . ARG A 1 375 ? 11.141 -17.799 -6.926 1.00 95.00 375 ARG A CA 1
ATOM 2933 C C . ARG A 1 375 ? 12.073 -16.991 -6.020 1.00 95.00 375 ARG A C 1
ATOM 2935 O O . ARG A 1 375 ? 12.713 -16.059 -6.497 1.00 95.00 375 ARG A O 1
ATOM 2942 N N . MET A 1 376 ? 12.201 -17.358 -4.743 1.00 91.38 376 MET A N 1
ATOM 2943 C CA . MET A 1 376 ? 13.119 -16.682 -3.816 1.00 91.38 376 MET A CA 1
ATOM 2944 C C . MET A 1 376 ? 14.583 -16.818 -4.246 1.00 91.38 376 MET A C 1
ATOM 2946 O O . MET A 1 376 ? 15.304 -15.819 -4.226 1.00 91.38 376 MET A O 1
ATOM 2950 N N . LYS A 1 377 ? 15.001 -18.001 -4.717 1.00 92.62 377 LYS A N 1
ATOM 2951 C CA . LYS A 1 377 ? 16.346 -18.216 -5.282 1.00 92.62 377 LYS A CA 1
ATOM 2952 C C . LYS A 1 377 ? 16.568 -17.357 -6.529 1.00 92.62 377 LYS A C 1
ATOM 2954 O O . LYS A 1 377 ? 17.573 -16.657 -6.621 1.00 92.62 377 LYS A O 1
ATOM 2959 N N . GLN A 1 378 ? 15.588 -17.295 -7.430 1.00 93.44 378 GLN A N 1
ATOM 2960 C CA . GLN A 1 378 ? 15.651 -16.425 -8.612 1.00 93.44 378 GLN A CA 1
ATOM 2961 C C . GLN A 1 378 ? 15.747 -14.938 -8.239 1.00 93.44 378 GLN A C 1
ATOM 2963 O O . GLN A 1 378 ? 16.454 -14.170 -8.891 1.00 93.44 378 GLN A O 1
ATOM 2968 N N . TYR A 1 379 ? 15.056 -14.503 -7.183 1.00 93.50 379 TYR A N 1
ATOM 2969 C CA . TYR A 1 379 ? 15.172 -13.135 -6.678 1.00 93.50 379 TYR A CA 1
ATOM 2970 C C . TYR A 1 379 ? 16.563 -12.852 -6.096 1.00 93.50 379 TYR A C 1
ATOM 2972 O O . TYR A 1 379 ? 17.080 -11.749 -6.277 1.00 93.50 379 TYR A O 1
ATOM 2980 N N . ASP A 1 380 ? 17.186 -13.825 -5.427 1.00 89.38 380 ASP A N 1
ATOM 2981 C CA . ASP A 1 380 ? 18.576 -13.713 -4.976 1.00 89.38 380 ASP A CA 1
ATOM 2982 C C . ASP A 1 380 ? 19.537 -13.566 -6.159 1.00 89.38 380 ASP A C 1
ATOM 2984 O O . ASP A 1 380 ? 20.433 -12.725 -6.115 1.00 89.38 380 ASP A O 1
ATOM 2988 N N . GLU A 1 381 ? 19.343 -14.348 -7.220 1.00 90.38 381 GLU A N 1
ATOM 2989 C CA . GLU A 1 381 ? 20.170 -14.301 -8.429 1.00 90.38 381 GLU A CA 1
ATOM 2990 C C . GLU A 1 381 ? 20.031 -12.980 -9.181 1.00 90.38 381 GLU A C 1
ATOM 2992 O O . GLU A 1 381 ? 21.040 -12.373 -9.515 1.00 90.38 381 GLU A O 1
ATOM 2997 N N . ARG A 1 382 ? 18.808 -12.466 -9.361 1.00 87.56 382 ARG A N 1
ATOM 2998 C CA . ARG A 1 382 ? 18.565 -11.149 -9.988 1.00 87.56 382 ARG A CA 1
ATOM 2999 C C . ARG A 1 382 ? 19.162 -9.974 -9.202 1.00 87.56 382 ARG A C 1
ATOM 3001 O O . ARG A 1 382 ? 19.261 -8.868 -9.731 1.00 87.56 382 ARG A O 1
ATOM 3008 N N . ARG A 1 383 ? 19.489 -10.177 -7.921 1.00 83.50 383 ARG A N 1
ATOM 3009 C CA . ARG A 1 383 ? 20.127 -9.182 -7.044 1.00 83.50 383 ARG A CA 1
ATOM 3010 C C . ARG A 1 383 ? 21.650 -9.309 -6.977 1.00 83.50 383 ARG A C 1
ATOM 3012 O O . ARG A 1 383 ? 22.268 -8.461 -6.331 1.00 83.50 383 ARG A O 1
ATOM 3019 N N . LYS A 1 384 ? 22.237 -10.334 -7.592 1.00 78.62 384 LYS A N 1
ATOM 3020 C CA . LYS A 1 384 ? 23.685 -10.449 -7.811 1.00 78.62 384 LYS A CA 1
ATOM 3021 C C . LYS A 1 384 ? 24.038 -9.759 -9.123 1.00 78.62 384 LYS A C 1
ATOM 3023 O O . LYS A 1 384 ? 25.085 -9.074 -9.130 1.00 78.62 384 LYS A O 1
#

InterPro domains:
  IPR003000 Sirtuin family [PF02146] (116-301)
  IPR026590 Sirtuin family, catalytic core domain [PS50305] (87-369)
  IPR029035 DHS-like NAD/FAD-binding domain superfamily [SSF52467] (83-363)
  IPR050134 NAD-dependent sirtuin protein deacylases [PTHR11085] (86-360)